Protein AF-A0AB37W1V7-F1 (afdb_monomer_lite)

Radius of gyration: 40.09 Å; chains: 1; bounding box: 106×89×108 Å

Structure (mmCIF, N/CA/C/O backbone):
data_AF-A0AB37W1V7-F1
#
_entry.id   AF-A0AB37W1V7-F1
#
loop_
_atom_site.group_PDB
_atom_site.id
_atom_site.type_symbol
_atom_site.label_atom_id
_atom_site.label_alt_id
_atom_site.label_comp_id
_atom_site.label_asym_id
_atom_site.label_entity_id
_atom_site.label_seq_id
_atom_site.pdbx_PDB_ins_code
_atom_site.Cartn_x
_atom_site.Cartn_y
_atom_site.Cartn_z
_atom_site.occupancy
_atom_site.B_iso_or_equiv
_atom_site.auth_seq_id
_atom_site.auth_comp_id
_atom_site.auth_asym_id
_atom_site.auth_atom_id
_atom_site.pdbx_PDB_model_num
ATOM 1 N N . MET A 1 1 ? -28.542 -15.105 -7.591 1.00 33.25 1 MET A N 1
ATOM 2 C CA . MET A 1 1 ? -28.931 -14.995 -6.167 1.00 33.25 1 MET A CA 1
ATOM 3 C C . MET A 1 1 ? -27.778 -14.352 -5.396 1.00 33.25 1 MET A C 1
ATOM 5 O O . MET A 1 1 ? -26.913 -15.062 -4.904 1.00 33.25 1 MET A O 1
ATOM 9 N N . PHE A 1 2 ? -27.708 -13.018 -5.330 1.00 31.05 2 PHE A N 1
ATOM 10 C CA . PHE A 1 2 ? -26.641 -12.332 -4.585 1.00 31.05 2 PHE A CA 1
ATOM 11 C C . PHE A 1 2 ? -26.999 -12.264 -3.100 1.00 31.05 2 PHE A C 1
ATOM 13 O O . PHE A 1 2 ? -27.550 -11.277 -2.618 1.00 31.05 2 PHE A O 1
ATOM 20 N N . GLY A 1 3 ? -26.734 -13.356 -2.382 1.00 37.09 3 GLY A N 1
ATOM 21 C CA . GLY A 1 3 ? -26.864 -13.377 -0.930 1.00 37.09 3 GLY A CA 1
ATOM 22 C C . GLY A 1 3 ? -25.924 -12.348 -0.304 1.00 37.09 3 GLY A C 1
ATOM 23 O O . GLY A 1 3 ? -24.735 -12.321 -0.624 1.00 37.09 3 GLY A O 1
ATOM 24 N N . ILE A 1 4 ? -26.448 -11.515 0.599 1.00 39.62 4 ILE A N 1
ATOM 25 C CA . ILE A 1 4 ? -25.631 -10.609 1.411 1.00 39.62 4 ILE A CA 1
ATOM 26 C C . ILE A 1 4 ? -24.729 -11.487 2.281 1.00 39.62 4 ILE A C 1
ATOM 28 O O . ILE A 1 4 ? -25.165 -11.988 3.321 1.00 39.62 4 ILE A O 1
ATOM 32 N N . ARG A 1 5 ? -23.478 -11.688 1.848 1.00 47.31 5 ARG A N 1
ATOM 33 C CA . ARG A 1 5 ? -22.440 -12.367 2.628 1.00 47.31 5 ARG A CA 1
ATOM 34 C C . ARG A 1 5 ? -22.146 -11.529 3.871 1.00 47.31 5 ARG A C 1
ATOM 36 O O . ARG A 1 5 ? -21.280 -10.659 3.882 1.00 47.31 5 ARG A O 1
ATOM 43 N N . ARG A 1 6 ? -22.909 -11.786 4.934 1.00 49.94 6 ARG A N 1
ATOM 44 C CA . ARG A 1 6 ? -22.589 -11.338 6.286 1.00 49.94 6 ARG A CA 1
ATOM 45 C C . ARG A 1 6 ? -21.315 -12.068 6.698 1.00 49.94 6 ARG A C 1
ATOM 47 O O . ARG A 1 6 ? -21.390 -13.177 7.213 1.00 49.94 6 ARG A O 1
ATOM 54 N N . CYS A 1 7 ? -20.168 -11.431 6.489 1.00 61.09 7 CYS A N 1
ATOM 55 C CA . CYS A 1 7 ? -18.876 -11.899 6.983 1.00 61.09 7 CYS A CA 1
ATOM 56 C C . CYS A 1 7 ? -18.446 -11.080 8.217 1.00 61.09 7 CYS A C 1
ATOM 58 O O . CYS A 1 7 ? -17.437 -10.378 8.142 1.00 61.09 7 CYS A O 1
ATOM 60 N N . PRO A 1 8 ? -19.160 -11.133 9.369 1.00 62.72 8 PRO A N 1
ATOM 61 C CA . PRO A 1 8 ? -18.698 -10.453 10.584 1.00 62.72 8 PRO A CA 1
ATOM 62 C C . PRO A 1 8 ? -17.315 -10.978 10.998 1.00 62.72 8 PRO A C 1
ATOM 64 O O . PRO A 1 8 ? -16.469 -10.210 11.449 1.00 62.72 8 PRO A O 1
ATOM 67 N N . LYS A 1 9 ? -17.053 -12.263 10.718 1.00 79.06 9 LYS A N 1
ATOM 68 C CA . LYS A 1 9 ? -15.774 -12.942 10.934 1.00 79.06 9 LYS A CA 1
ATOM 69 C C . LYS A 1 9 ? -14.622 -12.467 10.039 1.00 79.06 9 LYS A C 1
ATOM 71 O O . LYS A 1 9 ? -13.480 -12.792 10.334 1.00 79.06 9 LYS A O 1
ATOM 76 N N . PHE A 1 10 ? -14.874 -11.673 8.989 1.00 86.62 10 PHE A N 1
ATOM 77 C CA . PHE A 1 10 ? -13.803 -11.213 8.093 1.00 86.62 10 PHE A CA 1
ATOM 78 C C . PHE A 1 10 ? -12.794 -10.310 8.808 1.00 86.62 10 PHE A C 1
ATOM 80 O O . PHE A 1 10 ? -11.595 -10.516 8.669 1.00 86.62 10 PHE A O 1
ATOM 87 N N . LEU A 1 11 ? -13.251 -9.329 9.596 1.00 86.38 11 LEU A N 1
ATOM 88 C CA . LEU A 1 11 ? -12.343 -8.420 10.310 1.00 86.38 11 LEU A CA 1
ATOM 89 C C . LEU A 1 11 ? -11.757 -9.059 11.574 1.00 86.38 11 LEU A C 1
ATOM 91 O O . LEU A 1 11 ? -10.592 -8.828 11.894 1.00 86.38 11 LEU A O 1
ATOM 95 N N . ALA A 1 12 ? -12.561 -9.842 12.291 1.00 84.25 12 ALA A N 1
ATOM 96 C CA . ALA A 1 12 ? -12.181 -10.566 13.497 1.00 84.25 12 ALA A CA 1
ATOM 97 C C . ALA A 1 12 ? -13.202 -11.660 13.804 1.00 84.25 12 ALA A C 1
ATOM 99 O O . ALA A 1 12 ? -14.385 -11.483 13.515 1.00 84.25 12 ALA A O 1
ATOM 100 N N . ASN A 1 13 ? -12.778 -12.732 14.476 1.00 81.19 13 ASN A N 1
ATOM 101 C CA . ASN A 1 13 ? -13.719 -13.635 15.134 1.00 81.19 13 ASN A CA 1
ATOM 102 C C . ASN A 1 13 ? -14.566 -12.884 16.172 1.00 81.19 13 ASN A C 1
ATOM 104 O O . ASN A 1 13 ? -14.133 -11.886 16.745 1.00 81.19 13 ASN A O 1
ATOM 108 N N . ASP A 1 14 ? -15.774 -13.383 16.408 1.00 74.50 14 ASP A N 1
ATOM 109 C CA . ASP A 1 14 ? -16.855 -12.735 17.156 1.00 74.50 14 ASP A CA 1
ATOM 110 C C . ASP A 1 14 ? -16.498 -12.213 18.560 1.00 74.50 14 ASP A C 1
ATOM 112 O O . ASP A 1 14 ? -17.142 -11.275 19.024 1.00 74.50 14 ASP A O 1
ATOM 116 N N . GLU A 1 15 ? -15.502 -12.800 19.223 1.00 72.81 15 GLU A N 1
ATOM 117 C CA . GLU A 1 15 ? -14.998 -12.415 20.555 1.00 72.81 15 GLU A CA 1
ATOM 118 C C . GLU A 1 15 ? -13.924 -11.313 20.501 1.00 72.81 15 GLU A C 1
ATOM 120 O O . GLU A 1 15 ? -13.640 -10.658 21.497 1.00 72.81 15 GLU A O 1
ATOM 125 N N . ASN A 1 16 ? -13.329 -11.102 19.324 1.00 75.50 16 ASN A N 1
ATOM 126 C CA . ASN A 1 16 ? -12.227 -10.173 19.066 1.00 75.50 16 ASN A CA 1
ATOM 127 C C . ASN A 1 16 ? -12.674 -8.861 18.393 1.00 75.50 16 ASN A C 1
ATOM 129 O O . ASN A 1 16 ? -11.837 -8.002 18.092 1.00 75.50 16 ASN A O 1
ATOM 133 N N . HIS A 1 17 ? -13.978 -8.690 18.151 1.00 74.12 17 HIS A N 1
ATOM 134 C CA . HIS A 1 17 ? -14.551 -7.378 17.839 1.00 74.12 17 HIS A CA 1
ATOM 135 C C . HIS A 1 17 ? -14.551 -6.502 19.099 1.00 74.12 17 HIS A C 1
ATOM 137 O O . HIS A 1 17 ? -14.891 -6.996 20.174 1.00 74.12 17 HIS A O 1
ATOM 143 N N . PRO A 1 18 ? -14.209 -5.205 18.996 1.00 71.12 18 PRO A N 1
ATOM 144 C CA . PRO A 1 18 ? -14.358 -4.281 20.116 1.00 71.12 18 PRO A CA 1
ATOM 145 C C . PRO A 1 18 ? -15.841 -4.106 20.478 1.00 71.12 18 PRO A C 1
ATOM 147 O O . PRO A 1 18 ? -16.727 -4.353 19.652 1.00 71.12 18 PRO A O 1
ATOM 150 N N . LEU A 1 19 ? -16.128 -3.629 21.693 1.00 67.38 19 LEU A N 1
ATOM 151 C CA . LEU A 1 19 ? -17.507 -3.337 22.088 1.00 67.38 19 LEU A CA 1
ATOM 152 C C . LEU A 1 19 ? -18.104 -2.248 21.177 1.00 67.38 19 LEU A C 1
ATOM 154 O O . LEU A 1 19 ? -17.350 -1.443 20.610 1.00 67.38 19 LEU A O 1
ATOM 158 N N . PRO A 1 20 ? -19.446 -2.184 21.030 1.00 64.81 20 PRO A N 1
ATOM 159 C CA . PRO A 1 20 ? -20.106 -1.195 20.185 1.00 64.81 20 PRO A CA 1
ATOM 160 C C . PRO A 1 20 ? -19.541 0.214 20.386 1.00 64.81 20 PRO A C 1
ATOM 162 O O . PRO A 1 20 ? -19.418 0.690 21.512 1.00 64.81 20 PRO A O 1
ATOM 165 N N . LEU A 1 21 ? -19.199 0.871 19.272 1.00 69.19 21 LEU A N 1
ATOM 166 C CA . LEU A 1 21 ? -18.526 2.176 19.239 1.00 69.19 21 LEU A CA 1
ATOM 167 C C . LEU A 1 21 ? -17.093 2.160 19.813 1.00 69.19 21 LEU A C 1
ATOM 169 O O . LEU A 1 21 ? -16.660 3.153 20.384 1.00 69.19 21 LEU A O 1
ATOM 173 N N . PHE A 1 22 ? -16.333 1.078 19.615 1.00 74.94 22 PHE A N 1
ATOM 174 C CA . PHE A 1 22 ? -14.901 0.982 19.953 1.00 74.94 22 PHE A CA 1
ATOM 175 C C . PHE A 1 22 ? -14.607 1.200 21.445 1.00 74.94 22 PHE A C 1
ATOM 177 O O . PHE A 1 22 ? -13.695 1.942 21.812 1.00 74.94 22 PHE A O 1
ATOM 184 N N . ASP A 1 23 ? -15.434 0.614 22.310 1.00 74.12 23 ASP A N 1
ATOM 185 C CA . ASP A 1 23 ? -15.429 0.809 23.769 1.00 74.12 23 ASP A CA 1
ATOM 186 C C . ASP A 1 23 ? -15.650 2.277 24.221 1.00 74.12 23 ASP A C 1
ATOM 188 O O . ASP A 1 23 ? -15.633 2.571 25.416 1.00 74.12 23 ASP A O 1
ATOM 192 N N . LEU A 1 24 ? -15.913 3.224 23.304 1.00 78.62 24 LEU A N 1
ATOM 193 C CA . LEU A 1 24 ? -16.096 4.653 23.611 1.00 78.62 24 LEU A CA 1
ATOM 194 C C . LEU A 1 24 ? -17.394 4.947 24.374 1.00 78.62 24 LEU A C 1
ATOM 196 O O . LEU A 1 24 ? -17.609 6.082 24.791 1.00 78.62 24 LEU A O 1
ATOM 200 N N . THR A 1 25 ? -18.265 3.953 24.556 1.00 82.06 25 THR A N 1
ATOM 201 C CA . THR A 1 25 ? -19.415 4.030 25.461 1.00 82.06 25 THR A CA 1
ATOM 202 C C . THR A 1 25 ? -19.099 3.593 26.889 1.00 82.06 25 THR A C 1
ATOM 204 O O . THR A 1 25 ? -19.893 3.891 27.777 1.00 82.06 25 THR A O 1
ATOM 207 N N . GLU A 1 26 ? -17.982 2.903 27.146 1.00 85.56 26 GLU A N 1
ATOM 208 C CA . GLU A 1 26 ? -17.588 2.472 28.492 1.00 85.56 26 GLU A CA 1
ATOM 209 C C . GLU A 1 26 ? -17.219 3.689 29.354 1.00 85.56 26 GLU A C 1
ATOM 211 O O . GLU A 1 26 ? -16.374 4.512 28.991 1.00 85.56 26 GLU A O 1
ATOM 216 N N . MET A 1 27 ? -17.835 3.806 30.532 1.00 87.38 27 MET A N 1
ATOM 217 C CA . MET A 1 27 ? -17.641 4.961 31.414 1.00 87.38 27 MET A CA 1
ATOM 218 C C . MET A 1 27 ? -16.194 5.127 31.868 1.00 87.38 27 MET A C 1
ATOM 220 O O . MET A 1 27 ? -15.683 6.245 31.900 1.00 87.38 27 MET A O 1
ATOM 224 N N . LYS A 1 28 ? -15.513 4.019 32.166 1.00 85.62 28 LYS A N 1
ATOM 225 C CA . LYS A 1 28 ? -14.105 4.010 32.569 1.00 85.62 28 LYS A CA 1
ATOM 226 C C . LYS A 1 28 ? -13.188 4.534 31.455 1.00 85.62 28 LYS A C 1
ATOM 228 O O . LYS A 1 28 ? -12.373 5.414 31.722 1.00 85.62 28 LYS A O 1
ATOM 233 N N . SER A 1 29 ? -13.375 4.097 30.208 1.00 83.00 29 SER A N 1
ATOM 234 C CA . SER A 1 29 ? -12.698 4.667 29.032 1.00 83.00 29 SER A CA 1
ATOM 235 C C . SER A 1 29 ? -13.029 6.148 28.808 1.00 83.00 29 SER A C 1
ATOM 237 O O . SER A 1 29 ? -12.136 6.940 28.493 1.00 83.00 29 SER A O 1
ATOM 239 N N . LEU A 1 30 ? -14.288 6.554 29.007 1.00 87.31 30 LEU A N 1
ATOM 240 C CA . LEU A 1 30 ? -14.716 7.946 28.838 1.00 87.31 30 LEU A CA 1
ATOM 241 C C . LEU A 1 30 ? -14.094 8.904 29.855 1.00 87.31 30 LEU A C 1
ATOM 243 O O . LEU A 1 30 ? -13.736 10.022 29.487 1.00 87.31 30 LEU A O 1
ATOM 247 N N . MET A 1 31 ? -13.903 8.468 31.100 1.00 88.38 31 MET A N 1
ATOM 248 C CA . MET A 1 31 ? -13.322 9.276 32.180 1.00 88.38 31 MET A CA 1
ATOM 249 C C . MET A 1 31 ? -11.908 9.807 31.888 1.00 88.38 31 MET A C 1
ATOM 251 O O . MET A 1 31 ? -11.532 10.840 32.443 1.00 88.38 31 MET A O 1
ATOM 255 N N . ASP A 1 32 ? -11.139 9.142 31.020 1.00 85.06 32 ASP A N 1
ATOM 256 C CA . ASP A 1 32 ? -9.827 9.618 30.548 1.00 85.06 32 ASP A CA 1
ATOM 257 C C . ASP A 1 32 ? -9.901 10.406 29.225 1.00 85.06 32 ASP A C 1
ATOM 259 O O . ASP A 1 32 ? -8.996 11.187 28.897 1.00 85.06 32 ASP A O 1
ATOM 263 N N . LEU A 1 33 ? -10.984 10.230 28.464 1.00 86.62 33 LEU A N 1
ATOM 264 C CA . LEU A 1 33 ? -11.220 10.925 27.202 1.00 86.62 33 LEU A CA 1
ATOM 265 C C . LEU A 1 33 ? -11.726 12.359 27.423 1.00 86.62 33 LEU A C 1
ATOM 267 O O . LEU A 1 33 ? -11.228 13.279 26.768 1.00 86.62 33 LEU A O 1
ATOM 271 N N . VAL A 1 34 ? -12.677 12.547 28.344 1.00 89.00 34 VAL A N 1
ATOM 272 C CA . VAL A 1 34 ? -13.363 13.830 28.567 1.00 89.00 34 VAL A CA 1
ATOM 273 C C . VAL A 1 34 ? -12.463 14.917 29.172 1.00 89.00 34 VAL A C 1
ATOM 275 O O . VAL A 1 34 ? -11.525 14.665 29.937 1.00 89.00 34 VAL A O 1
ATOM 278 N N . GLU A 1 35 ? -12.759 16.170 28.830 1.00 88.19 35 GLU A N 1
ATOM 279 C CA . GLU A 1 35 ? -12.016 17.349 29.271 1.00 88.19 35 GLU A CA 1
ATOM 280 C C . GLU A 1 35 ? -12.954 18.481 29.722 1.00 88.19 35 GLU A C 1
ATOM 282 O O . GLU A 1 35 ? -13.087 19.519 29.079 1.00 88.19 35 GLU A O 1
ATOM 287 N N . PHE A 1 36 ? -13.593 18.263 30.872 1.00 87.25 36 PHE A N 1
ATOM 288 C CA . PHE A 1 36 ? -14.313 19.297 31.622 1.00 87.25 36 PHE A CA 1
ATOM 289 C C . PHE A 1 36 ? -13.371 20.420 32.108 1.00 87.25 36 PHE A C 1
ATOM 291 O O . PHE A 1 36 ? -12.172 20.166 32.276 1.00 87.25 36 PHE A O 1
ATOM 298 N N . PRO A 1 37 ? -13.881 21.648 32.356 1.00 86.06 37 PRO A N 1
ATOM 299 C CA . PRO A 1 37 ? -13.077 22.849 32.617 1.00 86.06 37 PRO A CA 1
ATOM 300 C C . PRO A 1 37 ? -12.465 22.885 34.032 1.00 86.06 37 PRO A C 1
ATOM 302 O O . PRO A 1 37 ? -12.751 23.757 34.849 1.00 86.06 37 PRO A O 1
ATOM 305 N N . THR A 1 38 ? -11.592 21.925 34.333 1.00 83.88 38 THR A N 1
ATOM 306 C CA . THR A 1 38 ? -10.817 21.855 35.576 1.00 83.88 38 THR A CA 1
ATOM 307 C C . THR A 1 38 ? -9.480 21.148 35.347 1.00 83.88 38 THR A C 1
ATOM 309 O O . THR A 1 38 ? -9.381 20.142 34.641 1.00 83.88 38 THR A O 1
ATOM 312 N N . THR A 1 39 ? -8.405 21.690 35.922 1.00 79.69 39 THR A N 1
ATOM 313 C CA . THR A 1 39 ? -7.044 21.171 35.715 1.00 79.69 39 THR A CA 1
ATOM 314 C C . THR A 1 39 ? -6.786 19.874 36.477 1.00 79.69 39 THR A C 1
ATOM 316 O O . THR A 1 39 ? -5.938 19.087 36.056 1.00 79.69 39 THR A O 1
ATOM 319 N N . ASP A 1 40 ? -7.532 19.591 37.547 1.00 87.31 40 ASP A N 1
ATOM 320 C CA . ASP A 1 40 ? -7.380 18.360 38.321 1.00 87.31 40 ASP A CA 1
ATOM 321 C C . ASP A 1 40 ? -8.079 17.162 37.658 1.00 87.31 40 ASP A C 1
ATOM 323 O O . ASP A 1 40 ? -9.235 17.241 37.245 1.00 87.31 40 ASP A O 1
ATOM 327 N N . THR A 1 41 ? -7.372 16.035 37.553 1.00 87.19 41 THR A N 1
ATOM 328 C CA . THR A 1 41 ? -7.894 14.804 36.939 1.00 87.19 41 THR A CA 1
ATOM 329 C C . THR A 1 41 ? -9.031 14.197 37.749 1.00 87.19 41 THR A C 1
ATOM 331 O O . THR A 1 41 ? -10.034 13.792 37.169 1.00 87.19 41 THR A O 1
ATOM 334 N N . THR A 1 42 ? -8.913 14.186 39.076 1.00 89.31 42 THR A N 1
ATOM 335 C CA . THR A 1 42 ? -9.941 13.643 39.969 1.00 89.31 42 THR A CA 1
ATOM 336 C C . THR A 1 42 ? -11.201 14.504 39.910 1.00 89.31 42 THR A C 1
ATOM 338 O O . THR A 1 42 ? -12.297 13.968 39.757 1.00 89.31 42 THR A O 1
ATOM 341 N N . GLN A 1 43 ? -11.065 15.836 39.894 1.00 90.62 43 GLN A N 1
ATOM 342 C CA . GLN A 1 43 ? -12.223 16.710 39.687 1.00 90.62 43 GLN A CA 1
ATOM 343 C C . GLN A 1 43 ? -12.879 16.523 38.309 1.00 90.62 43 GLN A C 1
ATOM 345 O O . GLN A 1 43 ? -14.103 16.473 38.248 1.00 90.62 43 GLN A O 1
ATOM 350 N N . ARG A 1 44 ? -12.111 16.347 37.219 1.00 90.38 44 ARG A N 1
ATOM 351 C CA . ARG A 1 44 ? -12.683 16.039 35.888 1.00 90.38 44 ARG A CA 1
ATOM 352 C C . ARG A 1 44 ? -13.533 14.765 35.902 1.00 90.38 44 ARG A C 1
ATOM 354 O O . ARG A 1 44 ? -14.586 14.738 35.273 1.00 90.38 44 ARG A O 1
ATOM 361 N N . GLN A 1 45 ? -13.106 13.738 36.640 1.00 91.62 45 GLN A N 1
ATOM 362 C CA . GLN A 1 45 ? -13.862 12.492 36.804 1.00 91.62 45 GLN A CA 1
ATOM 363 C C . GLN A 1 45 ? -15.152 12.689 37.622 1.00 91.62 45 GLN A C 1
ATOM 365 O O . GLN A 1 45 ? -16.199 12.165 37.246 1.00 91.62 45 GLN A O 1
ATOM 370 N N . ILE A 1 46 ? -15.105 13.475 38.702 1.00 92.75 46 ILE A N 1
ATOM 371 C CA . ILE A 1 46 ? -16.287 13.810 39.516 1.00 92.75 46 ILE A CA 1
ATOM 372 C C . ILE A 1 46 ? -17.294 14.642 38.704 1.00 92.75 46 ILE A C 1
ATOM 374 O O . ILE A 1 46 ? -18.487 14.336 38.701 1.00 92.75 46 ILE A O 1
ATOM 378 N N . ASP A 1 47 ? -16.824 15.670 37.994 1.00 92.88 47 ASP A N 1
ATOM 379 C CA . ASP A 1 47 ? -17.673 16.564 37.202 1.00 92.88 47 ASP A CA 1
ATOM 380 C C . ASP A 1 47 ? -18.318 15.824 36.017 1.00 92.88 47 ASP A C 1
ATOM 382 O O . ASP A 1 47 ? -19.487 16.066 35.724 1.00 92.88 47 ASP A O 1
ATOM 386 N N . PHE A 1 48 ? -17.629 14.845 35.416 1.00 93.06 48 PHE A N 1
ATOM 387 C CA . PHE A 1 48 ? -18.213 13.933 34.424 1.00 93.06 48 PHE A CA 1
ATOM 388 C C . PHE A 1 48 ? -19.345 13.067 34.995 1.00 93.06 48 PHE A C 1
ATOM 390 O O . PHE A 1 48 ? -20.430 13.007 34.415 1.00 93.06 48 PHE A O 1
ATOM 397 N N . LEU A 1 49 ? -19.129 12.420 36.148 1.00 93.38 49 LEU A N 1
ATOM 398 C CA . LEU A 1 49 ? -20.158 11.590 36.789 1.00 93.38 49 LEU A CA 1
ATOM 399 C C . LEU A 1 49 ? -21.382 12.425 37.209 1.00 93.38 49 LEU A C 1
ATOM 401 O O . LEU A 1 49 ? -22.516 11.954 37.105 1.00 93.38 49 LEU A O 1
ATOM 405 N N . ARG A 1 50 ? -21.177 13.684 37.625 1.00 92.62 50 ARG A N 1
ATOM 406 C CA . ARG A 1 50 ? -22.261 14.650 37.876 1.00 92.62 50 ARG A CA 1
ATOM 407 C C . ARG A 1 50 ? -22.978 15.061 36.588 1.00 92.62 50 ARG A C 1
ATOM 409 O O . ARG A 1 50 ? -24.206 15.019 36.566 1.00 92.62 50 ARG A O 1
ATOM 416 N N . TRP A 1 51 ? -22.249 15.401 35.522 1.00 92.50 51 TRP A N 1
ATOM 417 C CA . TRP A 1 51 ? -22.822 15.717 34.206 1.00 92.50 51 TRP A CA 1
ATOM 418 C C . TRP A 1 51 ? -23.712 14.571 33.707 1.00 92.50 51 TRP A C 1
ATOM 420 O O . TRP A 1 51 ? -24.855 14.803 33.311 1.00 92.50 51 TRP A O 1
ATOM 430 N N . TRP A 1 52 ? -23.243 13.323 33.812 1.00 91.56 52 TRP A N 1
ATOM 431 C CA . TRP A 1 52 ? -24.029 12.157 33.409 1.00 91.56 52 TRP A CA 1
ATOM 432 C C . TRP A 1 52 ? -25.264 11.973 34.292 1.00 91.56 52 TRP A C 1
ATOM 434 O O . TRP A 1 52 ? -26.365 11.813 33.776 1.00 91.56 52 TRP A O 1
ATOM 444 N N . ALA A 1 53 ? -25.123 12.074 35.617 1.00 90.62 53 ALA A N 1
ATOM 445 C CA . ALA A 1 53 ? -26.252 11.945 36.538 1.00 90.62 53 ALA A CA 1
ATOM 446 C C . ALA A 1 53 ? -27.299 13.071 36.395 1.00 90.62 53 ALA A C 1
ATOM 448 O O . ALA A 1 53 ? -28.460 12.874 36.757 1.00 90.62 53 ALA A O 1
ATOM 449 N N . HIS A 1 54 ? -26.923 14.242 35.866 1.00 88.88 54 HIS A N 1
ATOM 450 C CA . HIS A 1 54 ? -27.861 15.299 35.475 1.00 88.88 54 HIS A CA 1
ATOM 451 C C . HIS A 1 54 ? -28.567 15.004 34.142 1.00 88.88 54 HIS A C 1
ATOM 453 O O . HIS A 1 54 ? -29.760 15.275 34.036 1.00 88.88 54 HIS A O 1
ATOM 459 N N . ASN A 1 55 ? -27.867 14.419 33.166 1.00 85.69 55 ASN A N 1
ATOM 460 C CA . ASN A 1 55 ? -28.412 14.065 31.848 1.00 85.69 55 ASN A CA 1
A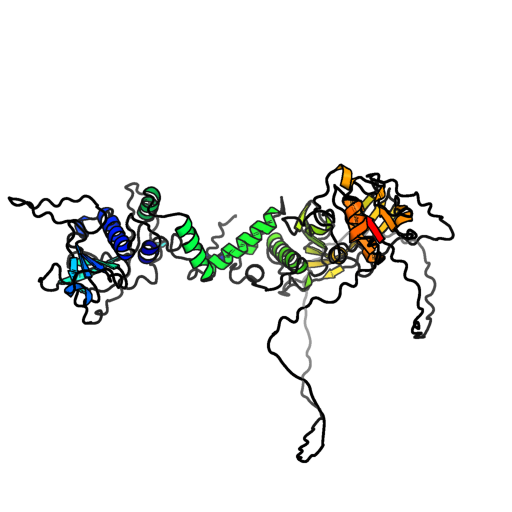TOM 461 C C . ASN A 1 55 ? -29.066 12.666 31.788 1.00 85.69 55 ASN A C 1
ATOM 463 O O . ASN A 1 55 ? -29.566 12.256 30.741 1.00 85.69 55 ASN A O 1
ATOM 467 N N . TYR A 1 56 ? -29.072 11.912 32.890 1.00 85.88 56 TYR A N 1
ATOM 468 C CA . TYR A 1 56 ? -29.637 10.565 32.930 1.00 85.88 56 TYR A CA 1
ATOM 469 C C . TYR A 1 56 ? -31.179 10.593 32.816 1.00 85.88 56 TYR A C 1
ATOM 471 O O . TYR A 1 56 ? -31.819 11.245 33.648 1.00 85.88 56 TYR A O 1
ATOM 479 N N . PRO A 1 57 ? -31.810 9.856 31.872 1.00 81.75 57 PRO A N 1
ATOM 480 C CA . PRO A 1 57 ? -33.248 9.972 31.590 1.00 81.75 57 PRO A CA 1
ATOM 481 C C . PRO A 1 57 ? -34.165 9.788 32.805 1.00 81.75 57 PRO A C 1
ATOM 483 O O . PRO A 1 57 ? -35.132 10.525 32.969 1.00 81.75 57 PRO A O 1
ATOM 486 N N . ASN A 1 58 ? -33.837 8.859 33.712 1.00 84.12 58 ASN A N 1
ATOM 487 C CA . ASN A 1 58 ? -34.550 8.697 34.981 1.00 84.12 58 ASN A CA 1
ATOM 488 C C . ASN A 1 58 ? -33.749 9.282 36.152 1.00 84.12 58 ASN A C 1
ATOM 490 O O . ASN A 1 58 ? -33.440 8.607 37.132 1.00 84.12 58 ASN A O 1
ATOM 494 N N . ARG A 1 59 ? -33.407 10.571 36.075 1.00 83.38 59 ARG A N 1
ATOM 495 C CA . ARG A 1 59 ? -32.699 11.308 37.140 1.00 83.38 59 ARG A CA 1
ATOM 496 C C . ARG A 1 59 ? -33.324 11.125 38.534 1.00 83.38 59 ARG A C 1
ATOM 498 O O . ARG A 1 59 ? -32.615 11.131 39.540 1.00 83.38 59 ARG A O 1
ATOM 505 N N . SER A 1 60 ? -34.637 10.878 38.605 1.00 83.81 60 SER A N 1
ATOM 506 C CA . SER A 1 60 ? -35.356 10.579 39.852 1.00 83.81 60 SER A CA 1
ATOM 507 C C . SER A 1 60 ? -34.838 9.321 40.575 1.00 83.81 60 SER A C 1
ATOM 509 O O . SER A 1 60 ? -34.784 9.310 41.809 1.00 83.81 60 SER A O 1
ATOM 511 N N . SER A 1 61 ? -34.385 8.283 39.851 1.00 85.38 61 SER A N 1
ATOM 512 C CA . SER A 1 61 ? -33.848 7.061 40.469 1.00 85.38 61 SER A CA 1
ATOM 513 C C . SER A 1 61 ? -32.492 7.284 41.139 1.00 85.38 61 SER A C 1
ATOM 515 O O . SER A 1 61 ? -32.183 6.598 42.113 1.00 85.38 61 SER A O 1
ATOM 517 N N . LEU A 1 62 ? -31.725 8.283 40.687 1.00 87.81 62 LEU A N 1
ATOM 518 C CA . LEU A 1 62 ? -30.438 8.695 41.267 1.00 87.81 62 LEU A CA 1
ATOM 519 C C . LEU A 1 62 ? -30.600 9.605 42.507 1.00 87.81 62 LEU A C 1
ATOM 521 O O . LEU A 1 62 ? -29.628 10.101 43.080 1.00 87.81 62 LEU A O 1
ATOM 525 N N . LYS A 1 63 ? -31.833 9.847 42.978 1.00 86.38 63 LYS A N 1
ATOM 526 C CA . LYS A 1 63 ? -32.086 10.638 44.189 1.00 86.38 63 LYS A CA 1
ATOM 527 C C . LYS A 1 63 ? -31.510 9.941 45.430 1.00 86.38 63 LYS A C 1
ATOM 529 O O . LYS A 1 63 ? -32.082 8.970 45.936 1.00 86.38 63 LYS A O 1
ATOM 534 N N . GLY A 1 64 ? -30.412 10.511 45.929 1.00 87.31 64 GLY A N 1
ATOM 535 C CA . GLY A 1 64 ? -29.631 10.013 47.067 1.00 87.31 64 GLY A CA 1
ATOM 536 C C . GLY A 1 64 ? -28.219 9.554 46.692 1.00 87.31 64 GLY A C 1
ATOM 537 O O . GLY A 1 64 ? -27.462 9.202 47.583 1.00 87.31 64 GLY A O 1
ATOM 538 N N . SER A 1 65 ? -27.860 9.561 45.405 1.00 91.50 65 SER A N 1
ATOM 539 C CA . SER A 1 65 ? -26.556 9.090 44.940 1.00 91.50 65 SER A CA 1
ATOM 540 C C . SER A 1 65 ? -25.371 9.935 45.412 1.00 91.50 65 SER A C 1
ATOM 542 O O . SER A 1 65 ? -25.458 11.162 45.556 1.00 91.50 65 SER A O 1
ATOM 544 N N . ILE A 1 66 ? -24.245 9.246 45.580 1.00 93.75 66 ILE A N 1
ATOM 545 C CA . ILE A 1 66 ? -22.946 9.773 46.002 1.00 93.75 66 ILE A CA 1
ATOM 546 C C . ILE A 1 66 ? -21.863 9.294 45.030 1.00 93.75 66 ILE A C 1
ATOM 548 O O . ILE A 1 66 ? -22.001 8.244 44.405 1.00 93.75 66 ILE A O 1
ATOM 552 N N . ILE A 1 67 ? -20.792 10.071 44.888 1.00 94.19 67 ILE A N 1
ATOM 553 C CA . ILE A 1 67 ? -19.588 9.669 44.155 1.00 94.19 67 ILE A CA 1
ATOM 554 C C . ILE A 1 67 ? -18.510 9.362 45.188 1.00 94.19 67 ILE A C 1
ATOM 556 O O . ILE A 1 67 ? -18.094 10.266 45.913 1.00 94.19 67 ILE A O 1
ATOM 560 N N . GLN A 1 68 ? -18.060 8.111 45.247 1.00 93.25 68 GLN A N 1
ATOM 561 C CA . GLN A 1 68 ? -16.855 7.727 45.981 1.00 93.25 68 GLN A CA 1
ATOM 562 C C . GLN A 1 68 ? -15.661 7.889 45.036 1.00 93.25 68 GLN A C 1
ATOM 564 O O . GLN A 1 68 ? -15.735 7.481 43.878 1.00 93.25 68 GLN A O 1
ATOM 569 N N . TYR A 1 69 ? -14.568 8.491 45.495 1.00 92.50 69 TYR A N 1
ATOM 570 C CA . TYR A 1 69 ? -13.385 8.755 44.680 1.00 92.50 69 TYR A CA 1
ATOM 571 C C . TYR A 1 69 ? -12.094 8.723 45.496 1.00 92.50 69 TYR A C 1
ATOM 573 O O . TYR A 1 69 ? -12.085 8.952 46.705 1.00 92.50 69 TYR A O 1
ATOM 581 N N . ARG A 1 70 ? -10.976 8.451 44.828 1.00 89.25 70 ARG A N 1
ATOM 582 C CA . ARG A 1 70 ? -9.640 8.441 45.423 1.00 89.25 70 ARG A CA 1
ATOM 583 C C . ARG A 1 70 ? -8.953 9.789 45.162 1.00 89.25 70 ARG A C 1
ATOM 585 O O . ARG A 1 70 ? -8.753 10.133 43.999 1.00 89.25 70 ARG A O 1
ATOM 592 N N . PRO A 1 71 ? -8.594 10.576 46.193 1.00 84.12 71 PRO A N 1
ATOM 593 C CA . PRO A 1 71 ? -7.998 11.896 45.994 1.00 84.12 71 PRO A CA 1
ATOM 594 C C . PRO A 1 71 ? -6.583 11.817 45.399 1.00 84.12 71 PRO A C 1
ATOM 596 O O . PRO A 1 71 ? -5.775 10.964 45.772 1.00 84.12 71 PRO A O 1
ATOM 599 N N . THR A 1 72 ? -6.252 12.758 44.510 1.00 79.69 72 THR A N 1
ATOM 600 C CA . THR A 1 72 ? -4.905 12.903 43.938 1.00 79.69 72 THR A CA 1
ATOM 601 C C . THR A 1 72 ? -3.896 13.220 45.053 1.00 79.69 72 THR A C 1
ATOM 603 O O . THR A 1 72 ? -4.046 14.229 45.750 1.00 79.69 72 THR A O 1
ATOM 606 N N . ARG A 1 73 ? -2.859 12.382 45.233 1.00 65.25 73 ARG A N 1
ATOM 607 C CA . ARG A 1 73 ? -1.827 12.585 46.273 1.00 65.25 73 ARG A CA 1
ATOM 608 C C . ARG A 1 73 ? -1.244 14.006 46.186 1.00 65.25 73 ARG A C 1
ATOM 610 O O . ARG A 1 73 ? -0.757 14.411 45.137 1.00 65.25 73 ARG A O 1
ATOM 617 N N . GLY A 1 74 ? -1.285 14.736 47.304 1.00 59.16 74 GLY A N 1
ATOM 618 C CA . GLY A 1 74 ? -0.635 16.043 47.473 1.00 59.16 74 GLY A CA 1
ATOM 619 C C . GLY A 1 74 ? -1.543 17.282 47.489 1.00 59.16 74 GLY A C 1
ATOM 620 O O . GLY A 1 74 ? -1.064 18.334 47.898 1.00 59.16 74 GLY A O 1
ATOM 621 N N . LYS A 1 75 ? -2.829 17.201 47.104 1.00 54.59 75 LYS A N 1
ATOM 622 C CA . LYS A 1 75 ? -3.703 18.399 47.002 1.00 54.59 75 LYS A CA 1
ATOM 623 C C . LYS A 1 75 ? -4.709 18.622 48.138 1.00 54.59 75 LYS A C 1
ATOM 625 O O . LYS A 1 75 ? -5.203 19.738 48.282 1.00 54.59 75 LYS A O 1
ATOM 630 N N . THR A 1 76 ? -5.032 17.615 48.947 1.00 55.22 76 THR A N 1
ATOM 631 C CA . THR A 1 76 ? -5.964 17.781 50.075 1.00 55.22 76 THR A CA 1
ATOM 632 C C . THR A 1 76 ? -5.325 18.670 51.143 1.00 55.22 76 THR A C 1
ATOM 634 O O . THR A 1 76 ? -4.302 18.292 51.708 1.00 55.22 76 THR A O 1
ATOM 637 N N . GLN A 1 77 ? -5.888 19.847 51.430 1.00 50.88 77 GLN A N 1
ATOM 638 C CA . GLN A 1 77 ? -5.331 20.745 52.456 1.00 50.88 77 GLN A CA 1
ATOM 639 C C . GLN A 1 77 ? -5.628 20.249 53.883 1.00 50.88 77 GLN A C 1
ATOM 641 O O . GLN A 1 77 ? -4.775 20.360 54.762 1.00 50.88 77 GLN A O 1
ATOM 646 N N . GLU A 1 78 ? -6.790 19.628 54.096 1.00 61.38 78 GLU A N 1
ATOM 647 C CA . GLU A 1 78 ? -7.270 19.216 55.418 1.00 61.38 78 GLU A CA 1
ATOM 648 C C . GLU A 1 78 ? -6.557 17.944 55.948 1.00 61.38 78 GLU A C 1
ATOM 650 O O . GLU A 1 78 ? -6.546 16.922 55.252 1.00 61.38 78 GLU A O 1
ATOM 655 N N . PRO A 1 79 ? -5.957 17.951 57.160 1.00 56.34 79 PRO A N 1
ATOM 656 C CA . PRO A 1 79 ? -5.186 16.810 57.677 1.00 56.34 79 PRO A CA 1
ATOM 657 C C . PRO A 1 79 ? -5.996 15.529 57.921 1.00 56.34 79 PRO A C 1
ATOM 659 O O . PRO A 1 79 ? -5.460 14.433 57.767 1.00 56.34 79 PRO A O 1
ATOM 662 N N . SER A 1 80 ? -7.276 15.658 58.275 1.00 57.78 80 SER A N 1
ATOM 663 C CA . SER A 1 80 ? -8.217 14.548 58.482 1.00 57.78 80 SER A CA 1
ATOM 664 C C . SER A 1 80 ? -8.418 13.735 57.198 1.00 57.78 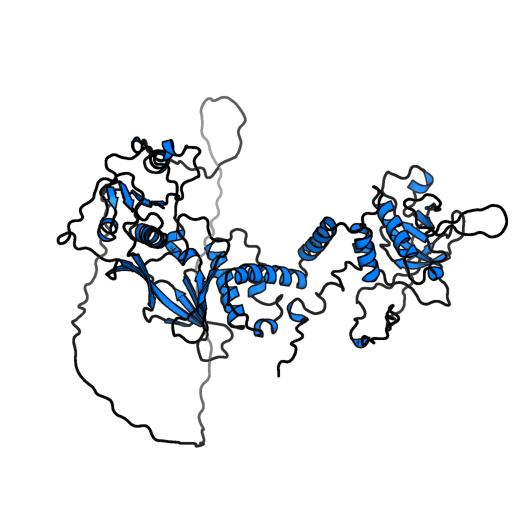80 SER A C 1
ATOM 666 O O . SER A 1 80 ? -8.216 12.521 57.179 1.00 57.78 80 SER A O 1
ATOM 668 N N . LEU A 1 81 ? -8.727 14.421 56.095 1.00 59.22 81 LEU A N 1
ATOM 669 C CA . LEU A 1 81 ? -8.989 13.814 54.789 1.00 59.22 81 LEU A CA 1
ATOM 670 C C . LEU A 1 81 ? -7.736 13.197 54.139 1.00 59.22 81 LEU A C 1
ATOM 672 O O . LEU A 1 81 ? -7.870 12.354 53.255 1.00 59.22 81 LEU A O 1
ATOM 676 N N . LYS A 1 82 ? -6.517 13.563 54.572 1.00 56.38 82 LYS A N 1
ATOM 677 C CA . LYS A 1 82 ? -5.260 12.969 54.067 1.00 56.38 82 LYS A CA 1
ATOM 678 C C . LYS A 1 82 ? -5.063 11.497 54.452 1.00 56.38 82 LYS A C 1
ATOM 680 O O . LYS A 1 82 ? -4.285 10.822 53.785 1.00 56.38 82 LYS A O 1
ATOM 685 N N . LYS A 1 83 ? -5.721 11.005 55.512 1.00 56.22 83 LYS A N 1
ATOM 686 C CA . LYS A 1 83 ? -5.616 9.599 55.952 1.00 56.22 83 LYS A CA 1
ATOM 687 C C . LYS A 1 83 ? -6.608 8.655 55.259 1.00 56.22 83 LYS A C 1
ATOM 689 O O . LYS A 1 83 ? -6.404 7.447 55.301 1.00 56.22 83 LYS A O 1
ATOM 694 N N . ALA A 1 84 ? -7.663 9.176 54.635 1.00 59.78 84 ALA A N 1
ATOM 695 C CA . ALA A 1 84 ? -8.706 8.354 54.029 1.00 59.78 84 ALA A CA 1
ATOM 696 C C . ALA A 1 84 ? -8.271 7.800 52.659 1.00 59.78 84 ALA A C 1
ATOM 698 O O . ALA A 1 84 ? -7.836 8.548 51.783 1.00 59.78 84 ALA A O 1
ATOM 699 N N . GLY A 1 85 ? -8.430 6.488 52.447 1.00 77.25 85 GLY A N 1
ATOM 700 C CA . GLY A 1 85 ? -8.133 5.845 51.157 1.00 77.25 85 GLY A CA 1
ATOM 701 C C . GLY A 1 85 ? -9.103 6.232 50.030 1.00 77.25 85 GLY A C 1
ATOM 702 O O . GLY A 1 85 ? -8.745 6.137 48.851 1.00 77.25 85 GLY A O 1
ATOM 703 N N . PHE A 1 86 ? -10.303 6.688 50.406 1.00 85.38 86 PHE A N 1
ATOM 704 C CA . PHE A 1 86 ? -11.361 7.203 49.540 1.00 85.38 86 PHE A CA 1
ATOM 705 C C . PHE A 1 86 ? -12.131 8.338 50.236 1.00 85.38 86 PHE A C 1
ATOM 707 O O . PHE A 1 86 ? -12.267 8.371 51.459 1.00 85.38 86 PHE A O 1
ATOM 714 N N . LEU A 1 87 ? -12.674 9.249 49.434 1.00 90.31 87 LEU A N 1
ATOM 715 C CA . LEU A 1 87 ? -13.593 10.313 49.832 1.00 90.31 87 LEU A CA 1
ATOM 716 C C . LEU A 1 87 ? -14.943 10.105 49.140 1.00 90.31 87 LEU A C 1
ATOM 718 O O . LEU A 1 87 ? -15.002 9.531 48.056 1.00 90.31 87 LEU A O 1
ATOM 722 N N . CYS A 1 88 ? -16.022 10.593 49.741 1.00 90.88 88 CYS A N 1
ATOM 723 C CA . CYS A 1 88 ? -17.354 10.637 49.146 1.00 90.88 88 CYS A CA 1
ATOM 724 C C . CYS A 1 88 ? -17.789 12.084 48.901 1.00 90.88 88 CYS A C 1
ATOM 726 O O . CYS A 1 88 ? -17.449 12.981 49.672 1.00 90.88 88 CYS A O 1
ATOM 728 N N . THR A 1 89 ? -18.563 12.319 47.839 1.00 92.62 89 THR A N 1
ATOM 729 C CA . THR A 1 89 ? -19.221 13.605 47.577 1.00 92.62 89 THR A CA 1
ATOM 730 C C . THR A 1 89 ? -20.655 13.440 47.077 1.00 92.62 89 THR A C 1
ATOM 732 O O . THR A 1 89 ? -20.986 12.499 46.356 1.00 92.62 89 THR A O 1
ATOM 735 N N . SER A 1 90 ? -21.529 14.378 47.443 1.00 91.06 90 SER A N 1
ATOM 736 C CA . SER A 1 90 ? -22.923 14.415 46.991 1.00 91.06 90 SER A CA 1
ATOM 737 C C . SER A 1 90 ? -23.023 14.701 45.488 1.00 91.06 90 SER A C 1
ATOM 739 O O . SER A 1 90 ? -22.462 15.694 45.021 1.00 91.06 90 SER A O 1
ATOM 741 N N . VAL A 1 91 ? -23.803 13.912 44.741 1.00 89.50 91 VAL A N 1
ATOM 742 C CA . VAL A 1 91 ? -24.005 14.111 43.288 1.00 89.50 91 VAL A CA 1
ATOM 743 C C . VAL A 1 91 ? -24.774 15.394 42.980 1.00 89.50 91 VAL A C 1
ATOM 745 O O . VAL A 1 91 ? -24.380 16.148 42.099 1.00 89.50 91 VAL A O 1
ATOM 748 N N . PHE A 1 92 ? -25.844 15.660 43.732 1.00 88.25 92 PHE A N 1
ATOM 749 C CA . PHE A 1 92 ? -26.724 16.815 43.540 1.00 88.25 92 PHE A CA 1
ATOM 750 C C . PHE A 1 92 ? -26.588 17.805 44.702 1.00 88.25 92 PHE A C 1
ATOM 752 O O . PHE A 1 92 ? -26.567 17.392 45.866 1.00 88.25 92 PHE A O 1
ATOM 759 N N . ILE A 1 93 ? -26.555 19.104 44.395 1.00 81.75 93 ILE A N 1
ATOM 760 C CA . ILE A 1 93 ? -26.454 20.180 45.389 1.00 81.75 93 ILE A CA 1
ATOM 761 C C . ILE A 1 93 ? -27.658 20.159 46.349 1.00 81.75 93 ILE A C 1
ATOM 763 O O . ILE A 1 93 ? -28.805 19.908 45.967 1.00 81.75 93 ILE A O 1
ATOM 767 N N . THR A 1 94 ? -27.397 20.436 47.632 1.00 66.88 94 THR A N 1
ATOM 768 C CA . THR A 1 94 ? -28.441 20.576 48.662 1.00 66.88 94 THR A CA 1
ATOM 769 C C . THR A 1 94 ? -28.359 21.934 49.354 1.00 66.88 94 THR A C 1
ATOM 771 O O . THR A 1 94 ? -27.811 22.071 50.446 1.00 66.88 94 THR A O 1
ATOM 774 N N . SER A 1 95 ? -28.958 22.948 48.732 1.00 55.66 95 SER A N 1
ATOM 775 C CA . SER A 1 95 ? -29.184 24.256 49.349 1.00 55.66 95 SER A CA 1
ATOM 776 C C . SER A 1 95 ? -29.983 24.123 50.655 1.00 55.66 95 SER A C 1
ATOM 778 O O . SER A 1 95 ? -31.121 23.646 50.666 1.00 55.66 95 SER A O 1
ATOM 780 N N . LYS A 1 96 ? -29.407 24.585 51.772 1.00 49.53 96 LYS A N 1
ATOM 781 C CA . LYS A 1 96 ? -30.155 24.886 53.002 1.00 49.53 96 LYS A CA 1
ATOM 782 C C . LYS A 1 96 ? -30.760 26.291 52.877 1.00 49.53 96 LYS A C 1
ATOM 784 O O . LYS A 1 96 ? -30.221 27.235 53.440 1.00 49.53 96 LYS A O 1
ATOM 789 N N . GLN A 1 97 ? -31.874 26.441 52.157 1.00 44.66 97 GLN A N 1
ATOM 790 C CA . GLN A 1 97 ? -32.720 27.617 52.383 1.00 44.66 97 GLN A CA 1
ATOM 791 C C . GLN A 1 97 ? -33.406 27.468 53.748 1.00 44.66 97 GLN A C 1
ATOM 793 O O . GLN A 1 97 ? -34.032 26.445 54.040 1.00 44.66 97 GLN A O 1
ATOM 798 N N . THR A 1 98 ? -33.203 28.460 54.610 1.00 43.72 98 THR A N 1
ATOM 799 C CA . THR A 1 98 ? -33.793 28.564 55.947 1.00 43.72 98 THR A CA 1
ATOM 800 C C . THR A 1 98 ? -35.216 29.104 55.834 1.00 43.72 98 THR A C 1
ATOM 802 O O . THR A 1 98 ? -35.407 30.215 55.352 1.00 43.72 98 THR A O 1
ATOM 805 N N . GLY A 1 99 ? -36.200 28.324 56.289 1.00 45.41 99 GLY A N 1
ATOM 806 C CA . GLY A 1 99 ? -37.629 28.619 56.126 1.00 45.41 99 GLY A CA 1
ATOM 807 C C . GLY A 1 99 ? -38.283 27.759 55.037 1.00 45.41 99 GLY A C 1
ATOM 808 O O . GLY A 1 99 ? -37.930 27.852 53.873 1.00 45.41 99 GLY A O 1
ATOM 809 N N . HIS A 1 100 ? -39.210 26.894 55.464 1.00 48.97 100 HIS A N 1
ATOM 810 C CA . HIS A 1 100 ? -40.169 26.065 54.707 1.00 48.97 100 HIS A CA 1
ATOM 811 C C . HIS A 1 100 ? -39.846 25.598 53.264 1.00 48.97 100 HIS A C 1
ATOM 813 O O . HIS A 1 100 ? -39.819 26.363 52.310 1.00 48.97 100 HIS A O 1
ATOM 819 N N . LYS A 1 101 ? -39.828 24.260 53.100 1.00 47.22 101 LYS A N 1
ATOM 820 C CA . LYS A 1 101 ? -39.626 23.481 51.855 1.00 47.22 101 LYS A CA 1
ATOM 821 C C . LYS A 1 101 ? -38.228 23.635 51.229 1.00 47.22 101 LYS A C 1
ATOM 823 O O . LYS A 1 101 ? -37.948 24.560 50.479 1.00 47.22 101 LYS A O 1
ATOM 828 N N . ARG A 1 102 ? -37.377 22.615 51.434 1.00 43.78 102 ARG A N 1
ATOM 829 C CA . ARG A 1 102 ? -36.087 22.441 50.734 1.00 43.78 102 ARG A CA 1
ATOM 830 C C . ARG A 1 102 ? -36.289 22.299 49.211 1.00 43.78 102 ARG A C 1
ATOM 832 O O . ARG A 1 102 ? -36.341 21.176 48.707 1.00 43.78 102 ARG A O 1
ATOM 839 N N . ARG A 1 103 ? -36.347 23.404 48.463 1.00 44.69 103 ARG A N 1
ATOM 840 C CA . ARG A 1 103 ? -36.079 23.383 47.016 1.00 44.69 103 ARG A CA 1
ATOM 841 C C . ARG A 1 103 ? -34.586 23.118 46.811 1.00 44.69 103 ARG A C 1
ATOM 843 O O . ARG A 1 103 ? -33.748 23.911 47.239 1.00 44.69 103 ARG A O 1
ATOM 850 N N . ARG A 1 104 ? -34.254 21.990 46.175 1.00 51.84 104 ARG A N 1
ATOM 851 C CA . ARG A 1 104 ? -32.917 21.789 45.607 1.00 51.84 104 ARG A CA 1
ATOM 852 C C . ARG A 1 104 ? -32.786 22.708 44.397 1.00 51.84 104 ARG A C 1
ATOM 854 O O . ARG A 1 104 ? -33.696 22.762 43.574 1.00 51.84 104 ARG A O 1
ATOM 861 N N . ILE A 1 105 ? -31.668 23.416 44.303 1.00 50.78 105 ILE A N 1
ATOM 862 C CA . ILE A 1 105 ? -31.247 24.040 43.050 1.00 50.78 105 ILE A CA 1
ATOM 863 C C . ILE A 1 105 ? -30.594 22.923 42.236 1.00 50.78 105 ILE A C 1
ATOM 865 O O . ILE A 1 105 ? -29.666 22.274 42.711 1.00 50.78 105 ILE A O 1
ATOM 869 N N . GLU A 1 106 ? -31.147 22.643 41.059 1.00 58.88 106 GLU A N 1
ATOM 870 C CA . GLU A 1 106 ? -30.857 21.416 40.307 1.00 58.88 106 GLU A CA 1
ATOM 871 C C . GLU A 1 106 ? -30.016 21.629 39.040 1.00 58.88 106 GLU A C 1
ATOM 873 O O . GLU A 1 106 ? -29.811 20.683 38.276 1.00 58.88 106 GLU A O 1
ATOM 878 N N . ASN A 1 107 ? -29.489 22.836 38.843 1.00 63.00 107 ASN A N 1
ATOM 879 C CA . ASN A 1 107 ? -28.577 23.156 37.749 1.00 63.00 107 ASN A CA 1
ATOM 880 C C . ASN A 1 107 ? -27.225 22.449 37.950 1.00 63.00 107 ASN A C 1
ATOM 882 O O . ASN A 1 107 ? -26.783 22.245 39.080 1.00 63.00 107 ASN A O 1
ATOM 886 N N . PHE A 1 108 ? -26.577 22.067 36.851 1.00 71.25 108 PHE A N 1
ATOM 887 C CA . PHE A 1 108 ? -25.228 21.499 36.866 1.00 71.25 108 PHE A CA 1
ATOM 888 C C . PHE A 1 108 ? -24.176 22.614 36.990 1.00 71.25 108 PHE A C 1
ATOM 890 O O . PHE A 1 108 ? -24.310 23.663 36.360 1.00 71.25 108 PHE A O 1
ATOM 897 N N . THR A 1 109 ? -23.137 22.387 37.795 1.00 73.81 109 THR A N 1
ATOM 898 C CA . THR A 1 109 ? -22.028 23.326 38.035 1.00 73.81 109 THR A CA 1
ATOM 899 C C . THR A 1 109 ? -20.710 22.569 38.179 1.00 73.81 109 THR A C 1
ATOM 901 O O . THR A 1 109 ? -20.686 21.486 38.763 1.00 73.81 109 THR A O 1
ATOM 904 N N . PHE A 1 110 ? -19.613 23.149 37.688 1.00 77.94 110 PHE A N 1
ATOM 905 C CA . PHE A 1 110 ? -18.271 22.560 37.773 1.00 77.94 110 PHE A CA 1
ATOM 906 C C . PHE A 1 110 ? -17.620 22.749 39.148 1.00 77.94 110 PHE A C 1
ATOM 908 O O . PHE A 1 110 ? -17.881 23.728 39.852 1.00 77.94 110 PHE A O 1
ATOM 915 N N . GLY A 1 111 ? -16.716 21.838 39.514 1.00 78.12 111 GLY A N 1
ATOM 916 C CA . GLY A 1 111 ? -16.053 21.852 40.815 1.00 78.12 111 GLY A CA 1
ATOM 917 C C . GLY A 1 111 ? -16.979 21.468 41.977 1.00 78.12 111 GLY A C 1
ATOM 918 O O . GLY A 1 111 ? -18.099 21.005 41.797 1.00 78.12 111 GLY A O 1
ATOM 919 N N . ASN A 1 112 ? -16.506 21.627 43.216 1.00 76.75 112 ASN A N 1
ATOM 920 C CA . ASN A 1 112 ? -17.226 21.157 44.414 1.00 76.75 112 ASN A CA 1
ATOM 921 C C . ASN A 1 112 ? -18.052 22.235 45.136 1.00 76.75 112 ASN A C 1
ATOM 923 O O . ASN A 1 112 ? -18.492 22.010 46.262 1.00 76.75 112 ASN A O 1
ATOM 927 N N . GLN A 1 113 ? -18.279 23.401 44.526 1.00 74.38 113 GLN A N 1
ATOM 928 C CA . GLN A 1 113 ? -19.051 24.471 45.165 1.00 74.38 113 GLN A CA 1
ATOM 929 C C . GLN A 1 113 ? -20.496 24.008 45.431 1.00 74.38 113 GLN A C 1
ATOM 931 O O . GLN A 1 113 ? -21.190 23.557 44.529 1.00 74.38 113 GLN A O 1
ATOM 936 N N . GLY A 1 114 ? -20.943 24.065 46.690 1.00 70.38 114 GLY A N 1
ATOM 937 C CA . GLY A 1 114 ? -22.277 23.597 47.102 1.00 70.38 114 GLY A CA 1
ATOM 938 C C . GLY A 1 114 ? -22.445 22.073 47.241 1.00 70.38 114 GLY A C 1
ATOM 939 O O . GLY A 1 114 ? -23.499 21.623 47.703 1.00 70.38 114 GLY A O 1
ATOM 940 N N . HIS A 1 115 ? -21.427 21.276 46.905 1.00 81.19 115 HIS A N 1
ATOM 941 C CA . HIS A 1 115 ? -21.404 19.830 47.141 1.00 81.19 115 HIS A CA 1
ATOM 942 C C . HIS A 1 115 ? -20.754 19.518 48.498 1.00 81.19 115 HIS A C 1
ATOM 944 O O . HIS A 1 115 ? -19.790 20.165 48.900 1.00 81.19 115 HIS A O 1
ATOM 950 N N . ARG A 1 116 ? -21.262 18.508 49.214 1.00 83.25 116 ARG A N 1
ATOM 951 C CA . ARG A 1 116 ? -20.623 18.011 50.448 1.00 83.25 116 ARG A CA 1
ATOM 952 C C . ARG A 1 116 ? -19.489 17.054 50.101 1.00 83.25 116 ARG A C 1
ATOM 954 O O . ARG A 1 116 ? -19.560 16.388 49.066 1.00 83.25 116 ARG A O 1
ATOM 961 N N . ILE A 1 117 ? -18.478 16.984 50.963 1.00 86.25 117 ILE A N 1
ATOM 962 C CA . ILE A 1 117 ? -17.347 16.052 50.876 1.00 86.25 117 ILE A CA 1
ATOM 963 C C . ILE A 1 117 ? -17.109 15.468 52.271 1.00 86.25 117 ILE A C 1
ATOM 965 O O . ILE A 1 117 ? -17.145 16.210 53.249 1.00 86.25 117 ILE A O 1
ATOM 969 N N . TRP A 1 118 ? -16.887 14.159 52.368 1.00 88.56 118 TRP A N 1
ATOM 970 C CA . TRP A 1 118 ? -16.557 13.466 53.617 1.00 88.56 118 TRP A CA 1
ATOM 971 C C . TRP A 1 118 ? -15.653 12.252 53.347 1.00 88.56 118 TRP A C 1
ATOM 973 O O . TRP A 1 118 ? -15.486 11.836 52.201 1.00 88.56 118 TRP A O 1
ATOM 983 N N . ALA A 1 119 ? -15.027 11.701 54.387 1.00 84.81 119 ALA A N 1
ATOM 984 C CA . ALA A 1 119 ? -14.200 10.497 54.274 1.00 84.81 119 ALA A CA 1
ATOM 985 C C . ALA A 1 119 ? -15.052 9.215 54.212 1.00 84.81 119 ALA A C 1
ATOM 987 O O . ALA A 1 119 ? -16.135 9.164 54.794 1.00 84.81 119 ALA A O 1
ATOM 988 N N . ALA A 1 120 ? -14.533 8.177 53.548 1.00 79.69 120 ALA A N 1
ATOM 989 C CA . ALA A 1 120 ? -15.053 6.812 53.625 1.00 79.69 120 ALA A CA 1
ATOM 990 C C . ALA A 1 120 ? -13.989 5.882 54.233 1.00 79.69 120 ALA A C 1
ATOM 992 O O . ALA A 1 120 ? -12.858 5.814 53.741 1.00 79.69 120 ALA A O 1
ATOM 993 N N . ASN A 1 121 ? -14.353 5.171 55.303 1.00 67.06 121 ASN A N 1
ATOM 994 C CA . ASN A 1 121 ? -13.465 4.251 56.011 1.00 67.06 121 ASN A CA 1
ATOM 995 C C . ASN A 1 121 ? -13.524 2.857 55.370 1.00 67.06 121 ASN A C 1
ATOM 997 O O . ASN A 1 121 ? -14.170 1.955 55.890 1.00 67.06 121 ASN A O 1
ATOM 1001 N N . ASN A 1 122 ? -12.835 2.667 54.243 1.00 56.94 122 ASN A N 1
ATOM 1002 C CA . ASN A 1 122 ? -12.734 1.355 53.595 1.00 56.94 122 ASN A CA 1
ATOM 1003 C C . ASN A 1 122 ? -11.758 0.415 54.345 1.00 56.94 122 ASN A C 1
ATOM 1005 O O . ASN A 1 122 ? -10.724 0.028 53.796 1.00 56.94 122 ASN A O 1
ATOM 1009 N N . GLU A 1 123 ? -12.089 0.021 55.576 1.00 50.91 123 GLU A N 1
ATOM 1010 C CA . GLU A 1 123 ? -11.598 -1.246 56.130 1.00 50.91 123 GLU A CA 1
ATOM 1011 C C . GLU A 1 123 ? -12.450 -2.374 55.530 1.00 50.91 123 GLU A C 1
ATOM 1013 O O . GLU A 1 123 ? -13.677 -2.369 55.614 1.00 50.91 123 GLU A O 1
ATOM 1018 N N . TYR A 1 124 ? -11.804 -3.285 54.800 1.00 45.44 124 TYR A N 1
ATOM 1019 C CA . TYR A 1 124 ? -12.491 -4.185 53.873 1.00 45.44 124 TYR A CA 1
ATOM 1020 C C . TYR A 1 124 ? -13.420 -5.189 54.571 1.00 45.44 124 TYR A C 1
ATOM 1022 O O . TYR A 1 124 ? -12.995 -5.963 55.428 1.00 45.44 124 TYR A O 1
ATOM 1030 N N . LYS A 1 125 ? -14.641 -5.307 54.043 1.00 38.28 125 LYS A N 1
ATOM 1031 C CA . LYS A 1 125 ? -15.333 -6.596 53.925 1.00 38.28 125 LYS A CA 1
ATOM 1032 C C . LYS A 1 125 ? -15.549 -6.900 52.445 1.00 38.28 125 LYS A C 1
ATOM 1034 O O . LYS A 1 125 ? -15.734 -5.989 51.641 1.00 38.28 125 LYS A O 1
ATOM 1039 N N . SER A 1 126 ? -15.429 -8.173 52.087 1.00 38.91 126 SER A N 1
ATOM 1040 C CA . SER A 1 126 ? -15.540 -8.668 50.713 1.00 38.91 126 SER A CA 1
ATOM 1041 C C . SER A 1 126 ? -16.940 -8.455 50.135 1.00 38.91 126 SER A C 1
ATOM 1043 O O . SER A 1 126 ? -17.918 -8.411 50.880 1.00 38.91 126 SER A O 1
ATOM 1045 N N . LEU A 1 127 ? -17.035 -8.371 48.803 1.00 46.44 127 LEU A N 1
ATOM 1046 C CA . LEU A 1 127 ? -18.322 -8.455 48.111 1.00 46.44 127 LEU A CA 1
ATOM 1047 C C . LEU A 1 127 ? -19.007 -9.772 48.498 1.00 46.44 127 LEU A C 1
ATOM 1049 O O . LEU A 1 127 ? -18.398 -10.840 48.413 1.00 46.44 127 LEU A O 1
ATOM 1053 N N . GLU A 1 128 ? -20.277 -9.690 48.886 1.00 37.59 128 GLU A N 1
ATOM 1054 C CA . GLU A 1 128 ? -21.172 -10.846 48.886 1.00 37.59 128 GLU A CA 1
ATOM 1055 C C . GLU A 1 128 ? -21.311 -11.324 47.430 1.00 37.59 128 GLU A C 1
ATOM 1057 O O . GLU A 1 128 ? -21.513 -10.503 46.531 1.00 37.59 128 GLU A O 1
ATOM 1062 N N . GLN A 1 129 ? -21.157 -12.628 47.180 1.00 32.50 129 GLN A N 1
ATOM 1063 C CA . GLN A 1 129 ? -21.323 -13.179 45.832 1.00 32.50 129 GLN A CA 1
ATOM 1064 C C . GLN A 1 129 ? -22.779 -13.016 45.385 1.00 32.50 129 GLN A C 1
ATOM 1066 O O . GLN A 1 129 ? -23.697 -13.451 46.081 1.00 32.50 129 GLN A O 1
ATOM 1071 N N . ALA A 1 130 ? -22.974 -12.384 44.230 1.00 32.97 130 ALA A N 1
ATOM 1072 C CA . ALA A 1 130 ? -24.270 -12.274 43.576 1.00 32.97 130 ALA A CA 1
ATOM 1073 C C . ALA A 1 130 ? -24.528 -13.462 42.625 1.00 32.97 130 ALA A C 1
ATOM 1075 O O . ALA A 1 130 ? -23.636 -14.265 42.336 1.00 32.97 130 ALA A O 1
ATOM 1076 N N . SER A 1 131 ? -25.797 -13.626 42.253 1.00 27.59 131 SER A N 1
ATOM 1077 C CA . SER A 1 131 ? -26.321 -14.777 41.519 1.00 27.59 131 SER A CA 1
ATOM 1078 C C . SER A 1 131 ? -26.669 -14.394 40.083 1.00 27.59 131 SER A C 1
ATOM 1080 O O . SER A 1 131 ? -27.429 -13.446 39.884 1.00 27.59 131 SER A O 1
ATOM 1082 N N . THR A 1 132 ? -26.206 -15.187 39.118 1.00 24.27 132 THR A N 1
ATOM 1083 C CA . THR A 1 132 ? -26.406 -14.970 37.681 1.00 24.27 132 THR A CA 1
ATOM 1084 C C . THR A 1 132 ? -27.881 -14.783 37.300 1.00 24.27 132 THR A C 1
ATOM 1086 O O . THR A 1 132 ? -28.710 -15.645 37.591 1.00 24.27 132 THR A O 1
ATOM 1089 N N . PHE A 1 133 ? -28.194 -13.702 36.579 1.00 29.30 133 PHE A N 1
ATOM 1090 C CA . PHE A 1 133 ? -29.500 -13.466 35.946 1.00 29.30 133 PHE A CA 1
ATOM 1091 C C . PHE A 1 133 ? -29.345 -13.043 34.479 1.00 29.30 133 PHE A C 1
ATOM 1093 O O . PHE A 1 133 ? -28.514 -12.194 34.151 1.00 29.30 133 PHE A O 1
ATOM 1100 N N . ASP A 1 134 ? -30.185 -13.601 33.603 1.00 25.19 134 ASP A N 1
ATOM 1101 C CA . ASP A 1 134 ? -30.252 -13.218 32.191 1.00 25.19 134 ASP A CA 1
ATOM 1102 C C . ASP A 1 134 ? -30.890 -11.836 32.000 1.00 25.19 134 ASP A C 1
ATOM 1104 O O . ASP A 1 134 ? -31.994 -11.559 32.473 1.00 25.19 134 ASP A O 1
ATOM 1108 N N . TYR A 1 135 ? -30.208 -10.974 31.242 1.00 31.77 135 TYR A N 1
ATOM 1109 C CA . TYR A 1 135 ? -30.683 -9.634 30.900 1.00 31.77 135 TYR A CA 1
ATOM 1110 C C . TYR A 1 135 ? -31.251 -9.584 29.480 1.00 31.77 135 TYR A C 1
ATOM 1112 O O . TYR A 1 135 ? -30.523 -9.389 28.506 1.00 31.77 135 TYR A O 1
ATOM 1120 N N . LEU A 1 136 ? -32.576 -9.679 29.384 1.00 29.00 136 LEU A N 1
ATOM 1121 C CA . LEU A 1 136 ? -33.339 -9.222 28.223 1.00 29.00 136 LEU A CA 1
ATOM 1122 C C . LEU A 1 136 ? -33.755 -7.743 28.389 1.00 29.00 136 LEU A C 1
ATOM 1124 O O . LEU A 1 136 ? -33.641 -7.155 29.462 1.00 29.00 136 LEU A O 1
ATOM 1128 N N . GLU A 1 137 ? -34.240 -7.157 27.293 1.00 30.00 137 GLU A N 1
ATOM 1129 C CA . GLU A 1 137 ? -34.854 -5.820 27.197 1.00 30.00 137 GLU A CA 1
ATOM 1130 C C . GLU A 1 137 ? -33.942 -4.589 27.423 1.00 30.00 137 GLU A C 1
ATOM 1132 O O . GLU A 1 137 ? -33.801 -3.996 28.499 1.00 30.00 137 GLU A O 1
ATOM 1137 N N . ALA A 1 138 ? -33.424 -4.077 26.303 1.00 31.81 138 ALA A N 1
ATOM 1138 C CA . ALA A 1 138 ? -33.124 -2.658 26.153 1.00 31.81 138 ALA A CA 1
ATOM 1139 C C . ALA A 1 138 ? -34.330 -1.956 25.501 1.00 31.81 138 ALA A C 1
ATOM 1141 O O . ALA A 1 138 ? -34.506 -2.038 24.289 1.00 31.81 138 ALA A O 1
ATOM 1142 N N . HIS A 1 139 ? -35.159 -1.263 26.291 1.00 30.05 139 HIS A N 1
ATOM 1143 C CA . HIS A 1 139 ? -36.187 -0.381 25.727 1.00 30.05 139 HIS A CA 1
ATOM 1144 C C . HIS A 1 139 ? -35.547 0.773 24.950 1.00 30.05 139 HIS A C 1
ATOM 1146 O O . HIS A 1 139 ? -34.685 1.485 25.475 1.00 30.05 139 HIS A O 1
ATOM 1152 N N . ASP A 1 140 ? -36.014 0.965 23.719 1.00 31.33 140 ASP A N 1
ATOM 1153 C CA . ASP A 1 140 ? -35.625 2.086 22.873 1.00 31.33 140 ASP A CA 1
ATOM 1154 C C . ASP A 1 140 ? -36.230 3.403 23.391 1.00 31.33 140 ASP A C 1
ATOM 1156 O O . ASP A 1 140 ? -37.328 3.419 23.953 1.00 31.33 140 ASP A O 1
ATOM 1160 N N . LEU A 1 141 ? -35.505 4.514 23.237 1.00 43.22 141 LEU A N 1
ATOM 1161 C CA . LEU A 1 141 ? -35.853 5.803 23.866 1.00 43.22 141 LEU A CA 1
ATOM 1162 C C . LEU A 1 141 ? -36.468 6.835 22.908 1.00 43.22 141 LEU A C 1
ATOM 1164 O O . LEU A 1 141 ? -36.771 7.954 23.325 1.00 43.22 141 LEU A O 1
ATOM 1168 N N . ASN A 1 142 ? -36.702 6.456 21.651 1.00 34.72 142 ASN A N 1
ATOM 1169 C CA . ASN A 1 142 ? -37.468 7.251 20.695 1.00 34.72 142 ASN A CA 1
ATOM 1170 C C . ASN A 1 142 ? -38.926 6.768 20.652 1.00 34.72 142 ASN A C 1
ATOM 1172 O O . ASN A 1 142 ? -39.185 5.593 20.411 1.00 34.72 142 ASN A O 1
ATOM 1176 N N . GLY A 1 143 ? -39.889 7.685 20.795 1.00 35.66 143 GLY A N 1
ATOM 1177 C CA . GLY A 1 143 ? -41.336 7.406 20.722 1.00 35.66 143 GLY A CA 1
ATOM 1178 C C . GLY A 1 143 ? -41.871 7.037 19.328 1.00 35.66 143 GLY A C 1
ATOM 1179 O O . GLY A 1 143 ? -43.053 7.222 19.053 1.00 35.66 143 GLY A O 1
ATOM 1180 N N . THR A 1 144 ? -41.008 6.554 18.436 1.00 36.69 144 THR A N 1
ATOM 1181 C CA . THR A 1 144 ? -41.307 6.099 17.075 1.00 36.69 144 THR A CA 1
ATOM 1182 C C . THR A 1 144 ? -41.080 4.590 17.018 1.00 36.69 144 THR A C 1
ATOM 1184 O O . THR A 1 144 ? -39.936 4.141 17.005 1.00 36.69 144 THR A O 1
ATOM 1187 N N . GLY A 1 145 ? -42.163 3.808 17.022 1.00 31.23 145 GLY A N 1
ATOM 1188 C CA . GLY A 1 145 ? -42.142 2.350 17.205 1.00 31.23 145 GLY A CA 1
ATOM 1189 C C . GLY A 1 145 ? -41.582 1.536 16.033 1.00 31.23 145 GLY A C 1
ATOM 1190 O O . GLY A 1 145 ? -42.317 0.775 15.411 1.00 31.23 145 GLY A O 1
ATOM 1191 N N . THR A 1 146 ? -40.284 1.646 15.752 1.00 29.83 146 THR A N 1
ATOM 1192 C CA . THR A 1 146 ? -39.548 0.700 14.900 1.00 29.83 146 THR A CA 1
ATOM 1193 C C . THR A 1 146 ? -38.883 -0.362 15.769 1.00 29.83 146 THR A C 1
ATOM 1195 O O . THR A 1 146 ? -37.809 -0.133 16.320 1.00 29.83 146 THR A O 1
ATOM 1198 N N . PHE A 1 147 ? -39.519 -1.528 15.895 1.00 29.34 147 PHE A N 1
ATOM 1199 C CA . PHE A 1 147 ? -38.989 -2.657 16.662 1.00 29.34 147 PHE A CA 1
ATOM 1200 C C . PHE A 1 147 ? -37.688 -3.196 16.046 1.00 29.34 147 PHE A C 1
ATOM 1202 O O . PHE A 1 147 ? -37.715 -3.960 15.079 1.00 29.34 147 PHE A O 1
ATOM 1209 N N . LEU A 1 148 ? -36.541 -2.857 16.639 1.00 32.94 148 LEU A N 1
ATOM 1210 C CA . LEU A 1 148 ? -35.321 -3.642 16.459 1.00 32.94 148 LEU A CA 1
ATOM 1211 C C . LEU A 1 148 ? -35.492 -4.969 17.207 1.00 32.94 148 LEU A C 1
ATOM 1213 O O . LEU A 1 148 ? -35.769 -4.985 18.405 1.00 32.94 148 LEU A O 1
ATOM 1217 N N . ASN A 1 149 ? -35.361 -6.089 16.493 1.00 30.33 149 ASN A N 1
ATOM 1218 C CA . ASN A 1 149 ? -35.598 -7.410 17.069 1.00 30.33 149 ASN A CA 1
ATOM 1219 C C . ASN A 1 149 ? -34.520 -7.736 18.121 1.00 30.33 149 ASN A C 1
ATOM 1221 O O . ASN A 1 149 ? -33.340 -7.879 17.790 1.00 30.33 149 ASN A O 1
ATOM 1225 N N . GLY A 1 150 ? -34.931 -7.832 19.391 1.00 33.59 150 GLY A N 1
ATOM 1226 C CA . GLY A 1 150 ? -34.029 -7.887 20.548 1.00 33.59 150 GLY A CA 1
ATOM 1227 C C . GLY A 1 150 ? -33.052 -9.066 20.547 1.00 33.59 150 GLY A C 1
ATOM 1228 O O . GLY A 1 150 ? -31.987 -8.971 21.149 1.00 33.59 150 GLY A O 1
ATOM 1229 N N . SER A 1 151 ? -33.353 -10.132 19.799 1.00 29.84 151 SER A N 1
ATOM 1230 C CA . SER A 1 151 ? -32.510 -11.326 19.651 1.00 29.84 151 SER A CA 1
ATOM 1231 C C . SER A 1 151 ? -31.165 -11.100 18.939 1.00 29.84 151 SER A C 1
ATOM 1233 O O . SER A 1 151 ? -30.364 -12.027 18.856 1.00 29.84 151 SER A O 1
ATOM 1235 N N . SER A 1 152 ? -30.897 -9.899 18.408 1.00 32.25 152 SER A N 1
ATOM 1236 C CA . SER A 1 152 ? -29.617 -9.549 17.760 1.00 32.25 152 SER A CA 1
ATOM 1237 C C . SER A 1 152 ? -28.706 -8.627 18.583 1.00 32.25 152 SER A C 1
ATOM 1239 O O . SER A 1 152 ? -27.584 -8.352 18.155 1.00 32.25 152 SER A O 1
ATOM 1241 N N . LEU A 1 153 ? -29.139 -8.154 19.758 1.00 35.97 153 LEU A N 1
ATOM 1242 C CA . LEU A 1 153 ? -28.269 -7.438 20.697 1.00 35.97 153 LEU A CA 1
ATOM 1243 C C . LEU A 1 153 ? -27.669 -8.437 21.688 1.00 35.97 153 LEU A C 1
ATOM 1245 O O . LEU A 1 153 ? -28.386 -9.046 22.476 1.00 35.97 153 LEU A O 1
ATOM 1249 N N . ARG A 1 154 ? -26.343 -8.603 21.654 1.00 35.44 154 ARG A N 1
ATOM 1250 C CA . ARG A 1 154 ? -25.637 -9.494 22.583 1.00 35.44 154 ARG A CA 1
ATOM 1251 C C . ARG A 1 154 ? -25.793 -9.018 24.024 1.00 35.44 154 ARG A C 1
ATOM 1253 O O . ARG A 1 154 ? -25.509 -7.857 24.324 1.00 35.44 154 ARG A O 1
ATOM 1260 N N . THR A 1 155 ? -26.096 -9.950 24.922 1.00 34.22 155 THR A N 1
ATOM 1261 C CA . THR A 1 155 ? -25.648 -9.868 26.314 1.00 34.22 155 THR A CA 1
ATOM 1262 C C . THR A 1 155 ? -24.127 -9.692 26.305 1.00 34.22 155 THR A C 1
ATOM 1264 O O . THR A 1 155 ? -23.409 -10.505 25.730 1.00 34.22 155 THR A O 1
ATOM 1267 N N . VAL A 1 156 ? -23.627 -8.579 26.850 1.00 37.50 156 VAL A N 1
ATOM 1268 C CA . VAL A 1 156 ? -22.198 -8.223 26.779 1.00 37.50 156 VAL A CA 1
ATOM 1269 C C . VAL A 1 156 ? -21.418 -9.038 27.819 1.00 37.50 156 VAL A C 1
ATOM 1271 O O . VAL A 1 156 ? -21.552 -8.753 29.014 1.00 37.50 156 VAL A O 1
ATOM 1274 N N . PRO A 1 157 ? -20.580 -10.017 27.420 1.00 27.14 157 PRO A N 1
ATOM 1275 C CA . PRO A 1 157 ? -19.804 -10.798 28.373 1.00 27.14 157 PRO A CA 1
ATOM 1276 C C . PRO A 1 157 ? -18.711 -9.899 28.958 1.00 27.14 157 PRO A C 1
ATOM 1278 O O . PRO A 1 157 ? -17.942 -9.292 28.217 1.00 27.14 157 PRO A O 1
ATOM 1281 N N . GLY A 1 158 ? -18.654 -9.784 30.286 1.00 36.25 158 GLY A N 1
ATOM 1282 C CA . GLY A 1 158 ? -17.691 -8.915 30.977 1.00 36.25 158 GLY A CA 1
ATOM 1283 C C . GLY A 1 158 ? -18.299 -7.744 31.753 1.00 36.25 158 GLY A C 1
ATOM 1284 O O . GLY A 1 158 ? -17.570 -7.085 32.496 1.00 36.25 158 GLY A O 1
ATOM 1285 N N . LEU A 1 159 ? -19.620 -7.527 31.682 1.00 41.12 159 LEU A N 1
ATOM 1286 C CA . LEU A 1 159 ? -20.342 -6.796 32.730 1.00 41.12 159 LEU A CA 1
ATOM 1287 C C . LEU A 1 159 ? -20.228 -7.585 34.042 1.00 41.12 159 LEU A C 1
ATOM 1289 O O . LEU A 1 159 ? -21.010 -8.493 34.310 1.00 41.12 159 LEU A O 1
ATOM 1293 N N . ARG A 1 160 ? -19.216 -7.259 34.854 1.00 45.12 160 ARG A N 1
ATOM 1294 C CA . ARG A 1 160 ? -19.098 -7.787 36.216 1.00 45.12 160 ARG A CA 1
ATOM 1295 C C . ARG A 1 160 ? -20.322 -7.355 37.016 1.00 45.12 160 ARG A C 1
ATOM 1297 O O . ARG A 1 160 ? -20.742 -6.200 36.932 1.00 45.12 160 ARG A O 1
ATOM 1304 N N . GLU A 1 161 ? -20.846 -8.257 37.836 1.00 50.62 161 GLU A N 1
ATOM 1305 C CA . GLU A 1 161 ? -21.870 -7.925 38.823 1.00 50.62 161 GLU A CA 1
ATOM 1306 C C . GLU A 1 161 ? -21.249 -7.011 39.888 1.00 50.62 161 GLU A C 1
ATOM 1308 O O . GLU A 1 161 ? -20.643 -7.449 40.865 1.00 50.62 161 GLU A O 1
ATOM 1313 N N . HIS A 1 162 ? -21.331 -5.703 39.638 1.00 60.69 162 HIS A N 1
ATOM 1314 C CA . HIS A 1 162 ? -20.808 -4.674 40.524 1.00 60.69 162 HIS A CA 1
ATOM 1315 C C . HIS A 1 162 ? -21.625 -4.668 41.824 1.00 60.69 162 HIS A C 1
ATOM 1317 O O . HIS A 1 162 ? -22.764 -4.189 41.864 1.00 60.69 162 HIS A O 1
ATOM 1323 N N . GLY A 1 163 ? -21.039 -5.261 42.865 1.00 69.75 163 GLY A N 1
ATOM 1324 C CA . GLY A 1 163 ? -21.698 -5.535 44.135 1.00 69.75 163 GLY A CA 1
ATOM 1325 C C . GLY A 1 163 ? -22.093 -4.291 44.931 1.00 69.75 163 GLY A C 1
ATOM 1326 O O . GLY A 1 163 ? -21.756 -3.147 44.614 1.00 69.75 163 GLY A O 1
ATOM 1327 N N . THR A 1 164 ? -22.824 -4.527 46.015 1.00 81.75 164 THR A N 1
ATOM 1328 C CA . THR A 1 164 ? -23.209 -3.472 46.954 1.00 81.75 164 THR A CA 1
ATOM 1329 C C . THR A 1 164 ? -22.092 -3.142 47.938 1.00 81.75 164 THR A C 1
ATOM 1331 O O . THR A 1 164 ? -21.467 -4.048 48.486 1.00 81.75 164 THR A O 1
ATOM 1334 N N . VAL A 1 165 ? -21.916 -1.858 48.240 1.00 85.81 165 VAL A N 1
ATOM 1335 C CA . VAL A 1 165 ? -20.909 -1.330 49.171 1.00 85.81 165 VAL A CA 1
ATOM 1336 C C . VAL A 1 165 ? -21.614 -0.625 50.332 1.00 85.81 165 VAL A C 1
ATOM 1338 O O . VAL A 1 165 ? -22.610 0.072 50.127 1.00 85.81 165 VAL A O 1
ATOM 1341 N N . MET A 1 166 ? -21.108 -0.785 51.556 1.00 86.62 166 MET A N 1
ATOM 1342 C CA . MET A 1 166 ? -21.555 0.014 52.702 1.00 86.62 166 MET A CA 1
ATOM 1343 C C . MET A 1 166 ? -20.874 1.384 52.657 1.00 86.62 166 MET A C 1
ATOM 1345 O O . MET A 1 166 ? -19.649 1.459 52.612 1.00 86.62 166 MET A O 1
ATOM 1349 N N . LEU A 1 167 ? -21.656 2.467 52.617 1.00 86.19 167 LEU A N 1
ATOM 1350 C CA . LEU A 1 167 ? -21.132 3.838 52.547 1.00 86.19 167 LEU A CA 1
ATOM 1351 C C . LEU A 1 167 ? -21.923 4.785 53.469 1.00 86.19 167 LEU A C 1
ATOM 1353 O O . LEU A 1 167 ? -23.156 4.694 53.526 1.00 86.19 167 LEU A O 1
ATOM 1357 N N . PRO A 1 168 ? -21.263 5.731 54.165 1.00 85.25 168 PRO A N 1
ATOM 1358 C CA . PRO A 1 168 ? -21.948 6.770 54.929 1.00 85.25 168 PRO A CA 1
ATOM 1359 C C . PRO A 1 168 ? -22.613 7.788 53.976 1.00 85.25 168 PRO A C 1
ATOM 1361 O O . PRO A 1 168 ? -21.949 8.286 53.063 1.00 85.25 168 PRO A O 1
ATOM 1364 N N . PRO A 1 169 ? -23.903 8.138 54.162 1.00 83.00 169 PRO A N 1
ATOM 1365 C CA . PRO A 1 169 ? -24.640 9.041 53.266 1.00 83.00 169 PRO A CA 1
ATOM 1366 C C . PRO A 1 169 ? -24.294 10.532 53.440 1.00 83.00 169 PRO A C 1
ATOM 1368 O O . PRO A 1 169 ? -24.646 11.344 52.585 1.00 83.00 169 PRO A O 1
ATOM 1371 N N . ASP A 1 170 ? -23.659 10.898 54.554 1.00 83.44 170 ASP A N 1
ATOM 1372 C CA . ASP A 1 170 ? -23.189 12.245 54.894 1.00 83.44 170 ASP A CA 1
ATOM 1373 C C . ASP A 1 170 ? -22.137 12.126 56.015 1.00 83.44 170 ASP A C 1
ATOM 1375 O O . ASP A 1 170 ? -21.958 11.051 56.601 1.00 83.44 170 ASP A O 1
ATOM 1379 N N . GLN A 1 171 ? -21.473 13.227 56.362 1.00 77.69 171 GLN A N 1
ATOM 1380 C CA . GLN A 1 171 ? -20.546 13.259 57.496 1.00 77.69 171 GLN A CA 1
ATOM 1381 C C . GLN A 1 171 ? -21.269 12.887 58.808 1.00 77.69 171 GLN A C 1
ATOM 1383 O O . GLN A 1 171 ? -22.325 13.436 59.124 1.00 77.69 171 GLN A O 1
ATOM 1388 N N . ASN A 1 172 ? -20.675 11.976 59.587 1.00 76.25 172 ASN A N 1
ATOM 1389 C CA . ASN A 1 172 ? -21.182 11.473 60.875 1.00 76.25 172 ASN A CA 1
ATOM 1390 C C . ASN A 1 172 ? -22.541 10.734 60.816 1.00 76.25 172 ASN A C 1
ATOM 1392 O O . ASN A 1 172 ? -23.224 10.637 61.835 1.00 76.25 172 ASN A O 1
ATOM 1396 N N . MET A 1 173 ? -22.941 10.197 59.658 1.00 81.69 173 MET A N 1
ATOM 1397 C CA . MET A 1 173 ? -24.091 9.287 59.551 1.00 81.69 173 MET A CA 1
ATOM 1398 C C . MET A 1 173 ? -23.657 7.821 59.459 1.00 81.69 173 MET A C 1
ATOM 1400 O O . MET A 1 173 ? -22.634 7.511 58.853 1.00 81.69 173 MET A O 1
ATOM 1404 N N . CYS A 1 174 ? -24.467 6.920 60.025 1.00 82.25 174 CYS A N 1
ATOM 1405 C CA . CYS A 1 174 ? -24.277 5.475 59.908 1.00 82.25 174 CYS A CA 1
ATOM 1406 C C . CYS A 1 174 ? -24.275 5.023 58.441 1.00 82.25 174 CYS A C 1
ATOM 1408 O O . CYS A 1 174 ? -25.004 5.570 57.608 1.00 82.25 174 CYS A O 1
ATOM 1410 N N . GLU A 1 175 ? -23.478 4.001 58.144 1.00 85.31 175 GLU A N 1
ATOM 1411 C CA . GLU A 1 175 ? -23.359 3.434 56.804 1.00 85.31 175 GLU A CA 1
ATOM 1412 C C . GLU A 1 175 ? -24.668 2.791 56.334 1.00 85.31 175 GLU A C 1
ATOM 1414 O O . GLU A 1 175 ? -25.433 2.226 57.117 1.00 85.31 175 GLU A O 1
ATOM 1419 N N . GLN A 1 176 ? -24.924 2.875 55.032 1.00 89.00 176 GLN A N 1
ATOM 1420 C CA . GLN A 1 176 ? -26.096 2.295 54.377 1.00 89.00 176 GLN A CA 1
ATOM 1421 C C . GLN A 1 176 ? -25.642 1.439 53.192 1.00 89.00 176 GLN A C 1
ATOM 1423 O O . GLN A 1 176 ? -24.555 1.657 52.657 1.00 89.00 176 GLN A O 1
ATOM 1428 N N . LYS A 1 177 ? -26.466 0.474 52.764 1.00 89.88 177 LYS A N 1
ATOM 1429 C CA . LYS A 1 177 ? -26.164 -0.371 51.599 1.00 89.88 177 LYS A CA 1
ATOM 1430 C C . LYS A 1 177 ? -26.405 0.439 50.317 1.00 89.88 177 LYS A C 1
ATOM 1432 O O . LYS A 1 177 ? -27.529 0.862 50.040 1.00 89.88 177 LYS A O 1
ATOM 1437 N N . TYR A 1 178 ? -25.344 0.684 49.557 1.00 90.06 178 TYR A N 1
ATOM 1438 C CA . TYR A 1 178 ? -25.372 1.328 48.244 1.00 90.06 178 TYR A CA 1
ATOM 1439 C C . TYR A 1 178 ? -25.081 0.300 47.148 1.00 90.06 178 TYR A C 1
ATOM 1441 O O . TYR A 1 178 ? -24.300 -0.620 47.357 1.00 90.06 178 TYR A O 1
ATOM 1449 N N . GLU A 1 179 ? -25.661 0.474 45.965 1.00 89.75 179 GLU A N 1
ATOM 1450 C CA . GLU A 1 179 ? -25.302 -0.268 44.750 1.00 89.75 179 GLU A CA 1
ATOM 1451 C C . GLU A 1 179 ? -24.494 0.624 43.796 1.00 89.75 179 GLU A C 1
ATOM 1453 O O . GLU A 1 179 ? -24.692 1.846 43.744 1.00 89.75 179 GLU A O 1
ATOM 1458 N N . PHE A 1 180 ? -23.592 0.011 43.033 1.00 89.25 180 PHE A N 1
ATOM 1459 C CA . PHE A 1 180 ? -22.860 0.671 41.955 1.00 89.25 180 PHE A CA 1
ATOM 1460 C C . PHE A 1 180 ? -23.787 1.022 40.780 1.00 89.25 180 PHE A C 1
ATOM 1462 O O . PHE A 1 180 ? -24.698 0.268 40.436 1.00 89.25 180 PHE A O 1
ATOM 1469 N N . VAL A 1 181 ? -23.534 2.165 40.138 1.00 89.19 181 VAL A N 1
ATOM 1470 C CA . VAL A 1 181 ? -24.261 2.620 38.941 1.00 89.19 181 VAL A CA 1
ATOM 1471 C C . VAL A 1 181 ? -23.326 2.724 37.732 1.00 89.19 181 VAL A C 1
ATOM 1473 O O . VAL A 1 181 ? -23.618 2.154 36.677 1.00 89.19 181 VAL A O 1
ATOM 1476 N N . CYS A 1 182 ? -22.215 3.459 37.869 1.00 90.94 182 CYS A N 1
ATOM 1477 C CA . CYS A 1 182 ? -21.210 3.635 36.815 1.00 90.94 182 CYS A CA 1
ATOM 1478 C C . CYS A 1 182 ? -19.895 4.274 37.308 1.00 90.94 182 CYS A C 1
ATOM 1480 O O . CYS A 1 182 ? -19.871 4.966 38.324 1.00 90.94 182 CYS A O 1
ATOM 1482 N N . GLY A 1 183 ? -18.822 4.133 36.526 1.00 90.62 183 GLY A N 1
ATOM 1483 C CA . GLY A 1 183 ? -17.510 4.751 36.731 1.00 90.62 183 GLY A CA 1
ATOM 1484 C C . GLY A 1 183 ? -16.383 3.719 36.836 1.00 90.62 183 GLY A C 1
ATOM 1485 O O . GLY A 1 183 ? -16.452 2.631 36.263 1.00 90.62 183 GLY A O 1
ATOM 1486 N N . ASP A 1 184 ? -15.341 4.064 37.592 1.00 89.88 184 ASP A N 1
ATOM 1487 C CA . ASP A 1 184 ? -14.218 3.185 37.929 1.00 89.88 184 ASP A CA 1
ATOM 1488 C C . ASP A 1 184 ? -14.030 3.180 39.449 1.00 89.88 184 ASP A C 1
ATOM 1490 O O . ASP A 1 184 ? -13.535 4.153 40.020 1.00 89.88 184 ASP A O 1
ATOM 1494 N N . GLU A 1 185 ? -14.403 2.075 40.100 1.00 88.12 185 GLU A N 1
ATOM 1495 C CA . GLU A 1 185 ? -14.301 1.868 41.555 1.00 88.12 185 GLU A CA 1
ATOM 1496 C C . GLU A 1 185 ? -12.910 2.203 42.117 1.00 88.12 185 GLU A C 1
ATOM 1498 O O . GLU A 1 185 ? -12.780 2.669 43.246 1.00 88.12 185 GLU A O 1
ATOM 1503 N N . SER A 1 186 ? -11.849 2.021 41.322 1.00 87.06 186 SER A N 1
ATOM 1504 C CA . SER A 1 186 ? -10.473 2.279 41.755 1.00 87.06 186 SER A CA 1
ATOM 1505 C C . SER A 1 186 ? -10.071 3.763 41.741 1.00 87.06 186 SER A C 1
ATOM 1507 O O . SER A 1 186 ? -9.009 4.119 42.271 1.00 87.06 186 SER A O 1
ATOM 1509 N N . ARG A 1 187 ? -10.902 4.630 41.141 1.00 89.88 187 ARG A N 1
ATOM 1510 C CA . ARG A 1 187 ? -10.613 6.049 40.864 1.00 89.88 187 ARG A CA 1
ATOM 1511 C C . ARG A 1 187 ? -11.758 6.978 41.264 1.00 89.88 187 ARG A C 1
ATOM 1513 O O . ARG A 1 187 ? -11.560 7.827 42.127 1.00 89.88 187 ARG A O 1
ATOM 1520 N N . ALA A 1 188 ? -12.925 6.829 40.642 1.00 92.88 188 ALA A N 1
ATOM 1521 C CA . ALA A 1 188 ? -14.164 7.516 40.992 1.00 92.88 188 ALA A CA 1
ATOM 1522 C C . ALA A 1 188 ? -15.374 6.741 40.441 1.00 92.88 188 ALA A C 1
ATOM 1524 O O . ALA A 1 188 ? -15.420 6.431 39.250 1.00 92.88 188 ALA A O 1
ATOM 1525 N N . ALA A 1 189 ? -16.365 6.461 41.284 1.00 93.06 189 ALA A N 1
ATOM 1526 C CA . ALA A 1 189 ? -17.569 5.720 40.919 1.00 93.06 189 ALA A CA 1
ATOM 1527 C C . ALA A 1 189 ? -18.826 6.322 41.559 1.00 93.06 189 ALA A C 1
ATOM 1529 O O . ALA A 1 189 ? -18.803 6.826 42.683 1.00 93.06 189 ALA A O 1
ATOM 1530 N N . LEU A 1 190 ? -19.924 6.266 40.809 1.00 93.38 190 LEU A N 1
ATOM 1531 C CA . LEU A 1 190 ? -21.258 6.686 41.204 1.00 93.38 190 LEU A CA 1
ATOM 1532 C C . LEU A 1 190 ? -22.003 5.513 41.846 1.00 93.38 190 LEU A C 1
ATOM 1534 O O . LEU A 1 190 ? -22.192 4.470 41.219 1.00 93.38 190 LEU A O 1
ATOM 1538 N N . TYR A 1 191 ? -22.501 5.740 43.056 1.00 91.88 191 TYR A N 1
ATOM 1539 C CA . TYR A 1 191 ? -23.284 4.786 43.833 1.00 91.88 191 TYR A CA 1
ATOM 1540 C C . TYR A 1 191 ? -24.659 5.373 44.177 1.00 91.88 191 TYR A C 1
ATOM 1542 O O . TYR A 1 191 ? -24.783 6.580 44.405 1.00 91.88 191 TYR A O 1
ATOM 1550 N N . ARG A 1 192 ? -25.712 4.546 44.253 1.00 90.88 192 ARG A N 1
ATOM 1551 C CA . ARG A 1 192 ? -27.052 4.955 44.734 1.00 90.88 192 ARG A CA 1
ATOM 1552 C C . ARG A 1 192 ? -27.489 4.119 45.951 1.00 90.88 192 ARG A C 1
ATOM 1554 O O . ARG A 1 192 ? -27.092 2.962 46.026 1.00 90.88 192 ARG A O 1
ATOM 1561 N N . PRO A 1 193 ? -28.298 4.654 46.888 1.00 89.88 193 PRO A N 1
ATOM 1562 C CA . PRO A 1 193 ? -28.821 3.856 47.996 1.00 89.88 193 PRO A CA 1
ATOM 1563 C C . PRO A 1 193 ? -29.726 2.741 47.464 1.00 89.88 193 PRO A C 1
ATOM 1565 O O . PRO A 1 193 ? -30.613 3.032 46.650 1.00 89.88 193 PRO A O 1
ATOM 1568 N N . VAL A 1 194 ? -29.521 1.510 47.941 1.00 87.56 194 VAL A N 1
ATOM 1569 C CA . VAL A 1 194 ? -30.338 0.343 47.571 1.00 87.56 194 VAL A CA 1
ATOM 1570 C C . VAL A 1 194 ? -31.795 0.582 47.965 1.00 87.56 194 VAL A C 1
ATOM 1572 O O . VAL A 1 194 ? -32.090 1.093 49.047 1.00 87.56 194 VAL A O 1
ATOM 1575 N N . LYS A 1 195 ? -32.717 0.217 47.071 1.00 82.25 195 LYS A N 1
ATOM 1576 C CA . LYS A 1 195 ? -34.168 0.271 47.290 1.00 82.25 195 LYS A CA 1
ATOM 1577 C C . LYS A 1 195 ? -34.751 -1.044 46.795 1.00 82.25 195 LYS A C 1
ATOM 1579 O O . LYS A 1 195 ? -34.714 -1.293 45.595 1.00 82.25 195 LYS A O 1
ATOM 1584 N N . TYR A 1 196 ? -35.261 -1.855 47.718 1.00 66.56 196 TYR A N 1
ATOM 1585 C CA . TYR A 1 196 ? -35.698 -3.231 47.456 1.00 66.56 196 TYR A CA 1
ATOM 1586 C C . TYR A 1 196 ? -36.768 -3.337 46.351 1.00 66.56 196 TYR A C 1
ATOM 1588 O O . TYR A 1 196 ? -36.814 -4.334 45.643 1.00 66.56 196 TYR A O 1
ATOM 1596 N N . ASP A 1 197 ? -37.552 -2.277 46.129 1.00 65.75 197 ASP A N 1
ATOM 1597 C CA . ASP A 1 197 ? -38.622 -2.221 45.121 1.00 65.75 197 ASP A CA 1
ATOM 1598 C C . ASP A 1 197 ? -38.150 -1.806 43.707 1.00 65.75 197 ASP A C 1
ATOM 1600 O O . ASP A 1 197 ? -38.975 -1.404 42.880 1.00 65.75 197 ASP A O 1
ATOM 1604 N N . LYS A 1 198 ? -36.836 -1.777 43.416 1.00 65.94 198 LYS A N 1
ATOM 1605 C CA . LYS A 1 198 ? -36.310 -1.286 42.124 1.00 65.94 198 LYS A CA 1
ATOM 1606 C C . LYS A 1 198 ? -35.204 -2.167 41.531 1.00 65.94 198 LYS A C 1
ATOM 1608 O O . LYS A 1 198 ? -34.276 -2.522 42.252 1.00 65.94 198 LYS A O 1
ATOM 1613 N N . PRO A 1 199 ? -35.225 -2.425 40.206 1.00 64.81 199 PRO A N 1
ATOM 1614 C CA . PRO A 1 199 ? -34.181 -3.195 39.538 1.00 64.81 199 PRO A CA 1
ATOM 1615 C C . PRO A 1 199 ? -32.828 -2.477 39.593 1.00 64.81 199 PRO A C 1
ATOM 1617 O O . PRO A 1 199 ? -32.758 -1.236 39.589 1.00 64.81 199 PRO A O 1
ATOM 1620 N N . GLN A 1 200 ? -31.759 -3.274 39.627 1.00 64.75 200 GLN A N 1
ATOM 1621 C CA . GLN A 1 200 ? -30.372 -2.813 39.634 1.00 64.75 200 GLN A CA 1
ATOM 1622 C C . GLN A 1 200 ? -30.076 -2.003 38.363 1.00 64.75 200 GLN A C 1
ATOM 1624 O O . GLN A 1 200 ? -30.491 -2.369 37.265 1.00 64.75 200 GLN A O 1
ATOM 1629 N N . LEU A 1 201 ? -29.397 -0.861 38.508 1.00 67.06 201 LEU A N 1
ATOM 1630 C CA . LEU A 1 201 ? -29.223 0.099 37.400 1.00 67.06 201 LEU A CA 1
ATOM 1631 C C . LEU A 1 201 ? -27.855 0.032 36.709 1.00 67.06 201 LEU A C 1
ATOM 1633 O O . LEU A 1 201 ? -27.573 0.857 35.837 1.00 67.06 201 LEU A O 1
ATOM 1637 N N . SER A 1 202 ? -26.999 -0.901 37.126 1.00 63.22 202 SER A N 1
ATOM 1638 C CA . SER A 1 202 ? -25.631 -1.023 36.629 1.00 63.22 202 SER A CA 1
ATOM 1639 C C . SER A 1 202 ? -25.625 -1.351 35.135 1.00 63.22 202 SER A C 1
ATOM 1641 O O . SER A 1 202 ? -26.017 -2.436 34.716 1.00 63.22 202 SER A O 1
ATOM 1643 N N . ARG A 1 203 ? -25.174 -0.392 34.322 1.00 67.75 203 ARG A N 1
ATOM 1644 C CA . ARG A 1 203 ? -24.868 -0.602 32.894 1.00 67.75 203 ARG A CA 1
ATOM 1645 C C . ARG A 1 203 ? -23.445 -0.176 32.523 1.00 67.75 203 ARG A C 1
ATOM 1647 O O . ARG A 1 203 ? -23.018 -0.433 31.404 1.00 67.75 203 ARG A O 1
ATOM 1654 N N . ASN A 1 204 ? -22.744 0.508 33.437 1.00 84.56 204 ASN A N 1
ATOM 1655 C CA . ASN A 1 204 ? -21.402 1.106 33.318 1.00 84.56 204 ASN A CA 1
ATOM 1656 C C . ASN A 1 204 ? -21.040 1.769 31.963 1.00 84.56 204 ASN A C 1
ATOM 1658 O O . ASN A 1 204 ? -19.872 1.886 31.588 1.00 84.56 204 ASN A O 1
ATOM 1662 N N . THR A 1 205 ? -22.051 2.224 31.224 1.00 83.12 205 THR A N 1
ATOM 1663 C CA . THR A 1 205 ? -21.944 2.715 29.849 1.00 83.12 205 THR A CA 1
ATOM 1664 C C . THR A 1 205 ? -22.838 3.932 29.635 1.00 83.12 205 THR A C 1
ATOM 1666 O O . THR A 1 205 ? -23.824 4.140 30.348 1.00 83.12 205 THR A O 1
ATOM 1669 N N . ILE A 1 206 ? -22.493 4.754 28.646 1.00 84.50 206 ILE A N 1
ATOM 1670 C CA . ILE A 1 206 ? -23.354 5.816 28.120 1.00 84.50 206 ILE A CA 1
ATOM 1671 C C . ILE A 1 206 ? -24.041 5.351 26.829 1.00 84.50 206 ILE A C 1
ATOM 1673 O O . ILE A 1 206 ? -23.505 4.530 26.087 1.00 84.50 206 ILE A O 1
ATOM 1677 N N . THR A 1 207 ? -25.218 5.898 26.526 1.00 84.38 207 THR A N 1
ATOM 1678 C CA . THR A 1 207 ? -25.852 5.712 25.213 1.00 84.38 207 THR A CA 1
ATOM 1679 C C . THR A 1 207 ? -25.091 6.479 24.127 1.00 84.38 207 THR A C 1
ATOM 1681 O O . THR A 1 207 ? -24.459 7.501 24.407 1.00 84.38 207 THR A O 1
ATOM 1684 N N . LEU A 1 208 ? -25.220 6.058 22.862 1.00 82.31 208 LEU A N 1
ATOM 1685 C CA . LEU A 1 208 ? -24.686 6.802 21.711 1.00 82.31 208 LEU A CA 1
ATOM 1686 C C . LEU A 1 208 ? -25.150 8.270 21.708 1.00 82.31 208 LEU A C 1
ATOM 1688 O O . LEU A 1 208 ? -24.353 9.167 21.453 1.00 82.31 208 LEU A O 1
ATOM 1692 N N . ALA A 1 209 ? -26.413 8.532 22.062 1.00 84.44 209 ALA A N 1
ATOM 1693 C CA . ALA A 1 209 ? -26.938 9.890 22.189 1.00 84.44 209 ALA A CA 1
ATOM 1694 C C . ALA A 1 209 ? -26.158 10.727 23.223 1.00 84.44 209 ALA A C 1
ATOM 1696 O O . ALA A 1 209 ? -25.805 11.870 22.941 1.00 84.44 209 ALA A O 1
ATOM 1697 N N . GLY A 1 210 ? -25.821 10.152 24.384 1.00 85.88 210 GLY A N 1
ATOM 1698 C CA . GLY A 1 210 ? -25.005 10.825 25.396 1.00 85.88 210 GLY A CA 1
ATOM 1699 C C . GLY A 1 210 ? -23.542 11.018 24.974 1.00 85.88 210 GLY A C 1
ATOM 1700 O O . GLY A 1 210 ? -22.968 12.068 25.252 1.00 85.88 210 GLY A O 1
ATOM 1701 N N . LEU A 1 211 ? -22.952 10.064 24.243 1.00 87.38 211 LEU A N 1
ATOM 1702 C CA . LEU A 1 211 ? -21.611 10.218 23.658 1.00 87.38 211 LEU A CA 1
ATOM 1703 C C . LEU A 1 211 ? -21.570 11.354 22.621 1.00 87.38 211 LEU A C 1
ATOM 1705 O O . LEU A 1 211 ? -20.665 12.189 22.638 1.00 87.38 211 LEU A O 1
ATOM 1709 N N . LEU A 1 212 ? -22.584 11.431 21.754 1.00 87.38 212 LEU A N 1
ATOM 1710 C CA . LEU A 1 212 ? -22.746 12.525 20.796 1.00 87.38 212 LEU A CA 1
ATOM 1711 C C . LEU A 1 212 ? -22.997 13.869 21.495 1.00 87.38 212 LEU A C 1
ATOM 1713 O O . LEU A 1 212 ? -22.539 14.896 20.998 1.00 87.38 212 LEU A O 1
ATOM 1717 N N . GLN A 1 213 ? -23.667 13.880 22.651 1.00 89.50 213 GLN A N 1
ATOM 1718 C CA . GLN A 1 213 ? -23.852 15.091 23.451 1.00 89.50 213 GLN A CA 1
ATOM 1719 C C . GLN A 1 213 ? -22.525 15.585 24.054 1.00 89.50 213 GLN A C 1
ATOM 1721 O O . GLN A 1 213 ? -22.192 16.754 23.883 1.00 89.50 213 GLN A O 1
ATOM 1726 N N . LEU A 1 214 ? -21.707 14.699 24.643 1.00 90.31 214 LEU A N 1
ATOM 1727 C CA . LEU A 1 214 ? -20.351 15.033 25.124 1.00 90.31 214 LEU A CA 1
ATOM 1728 C C . LEU A 1 214 ? -19.450 15.612 24.020 1.00 90.31 214 LEU A C 1
ATOM 1730 O O . LEU A 1 214 ? -18.595 16.457 24.290 1.00 90.31 214 LEU A O 1
ATOM 1734 N N . TYR A 1 215 ? -19.619 15.142 22.782 1.00 89.62 215 TYR A N 1
ATOM 1735 C CA . TYR A 1 215 ? -18.907 15.666 21.620 1.00 89.62 215 TYR A CA 1
ATOM 1736 C C . TYR A 1 215 ? -19.425 17.052 21.202 1.00 89.62 215 TYR A C 1
ATOM 1738 O O . TYR A 1 215 ? -18.626 17.975 21.051 1.00 89.62 215 TYR A O 1
ATOM 1746 N N . LYS A 1 216 ? -20.751 17.233 21.091 1.00 89.50 216 LYS A N 1
ATOM 1747 C CA . LYS A 1 216 ? -21.392 18.525 20.769 1.00 89.50 216 LYS A CA 1
ATOM 1748 C C . LYS A 1 216 ? -21.095 19.618 21.799 1.00 89.50 216 LYS A C 1
ATOM 1750 O O . LYS A 1 216 ? -20.903 20.767 21.422 1.00 89.50 216 LYS A O 1
ATOM 1755 N N . GLU A 1 217 ? -21.029 19.263 23.080 1.00 89.50 217 GLU A N 1
ATOM 1756 C CA . GLU A 1 217 ? -20.694 20.177 24.183 1.00 89.50 217 GLU A CA 1
ATOM 1757 C C . GLU A 1 217 ? -19.173 20.427 24.317 1.00 89.50 217 GLU A C 1
ATOM 1759 O O . GLU A 1 217 ? -18.730 21.147 25.210 1.00 89.50 217 GLU A O 1
ATOM 1764 N N . GLY A 1 218 ? -18.354 19.862 23.419 1.00 89.44 218 GLY A N 1
ATOM 1765 C CA . GLY A 1 218 ? -16.914 20.122 23.324 1.00 89.44 218 GLY A CA 1
ATOM 1766 C C . GLY A 1 218 ? -16.042 19.376 24.341 1.00 89.44 218 GLY A C 1
ATOM 1767 O O . GLY A 1 218 ? -14.820 19.547 24.338 1.00 89.44 218 GLY A O 1
ATOM 1768 N N . TYR A 1 219 ? -16.624 18.521 25.187 1.00 91.12 219 TYR A N 1
ATOM 1769 C CA . TYR A 1 219 ? -15.888 17.789 26.224 1.00 91.12 219 TYR A CA 1
ATOM 1770 C C . TYR A 1 219 ? -15.041 16.634 25.670 1.00 91.12 219 TYR A C 1
ATOM 1772 O O . TYR A 1 219 ? -14.088 16.220 26.331 1.00 9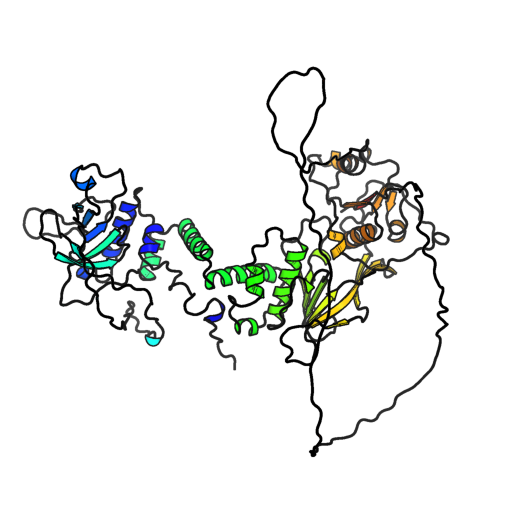1.12 219 TYR A O 1
ATOM 1780 N N . VAL A 1 220 ? -15.320 16.130 24.461 1.00 89.56 220 VAL A N 1
ATOM 1781 C CA . VAL A 1 220 ? -14.488 15.119 23.777 1.00 89.56 220 VAL A CA 1
ATOM 1782 C C . VAL A 1 220 ? -13.585 15.781 22.732 1.00 89.56 220 VAL A C 1
ATOM 1784 O O . VAL A 1 220 ? -14.005 16.079 21.615 1.00 89.56 220 VAL A O 1
ATOM 1787 N N . LYS A 1 221 ? -12.300 15.970 23.064 1.00 84.94 221 LYS A N 1
ATOM 1788 C CA . LYS A 1 221 ? -11.312 16.518 22.118 1.00 84.94 221 LYS A CA 1
ATOM 1789 C C . LYS A 1 221 ? -10.825 15.456 21.128 1.00 84.94 221 LYS A C 1
ATOM 1791 O O . LYS A 1 221 ? -10.204 14.468 21.526 1.00 84.94 221 LYS A O 1
ATOM 1796 N N . VAL A 1 222 ? -11.008 15.714 19.831 1.00 84.88 222 VAL A N 1
ATOM 1797 C CA . VAL A 1 222 ? -10.631 14.814 18.719 1.00 84.88 222 VAL A CA 1
ATOM 1798 C C . VAL A 1 222 ? -9.191 14.260 18.815 1.00 84.88 222 VAL A C 1
ATOM 1800 O O . VAL A 1 222 ? -9.031 13.050 18.659 1.00 84.88 222 VAL A O 1
ATOM 1803 N N . PRO A 1 223 ? -8.140 15.035 19.167 1.00 86.44 223 PRO A N 1
ATOM 1804 C CA . PRO A 1 223 ? -6.790 14.477 19.318 1.00 86.44 223 PRO A CA 1
ATOM 1805 C C . PRO A 1 223 ? -6.662 13.418 20.427 1.00 86.44 223 PRO A C 1
ATOM 1807 O O . PRO A 1 223 ? -5.883 12.474 20.287 1.00 86.44 223 PRO A O 1
ATOM 1810 N N . ARG A 1 224 ? -7.438 13.524 21.519 1.00 83.50 224 ARG A N 1
ATOM 1811 C CA . ARG A 1 224 ? -7.475 12.490 22.570 1.00 83.50 224 ARG A CA 1
ATOM 1812 C C . ARG A 1 224 ? -8.209 11.239 22.096 1.00 83.50 224 ARG A C 1
ATOM 1814 O O . ARG A 1 224 ? -7.743 10.141 22.387 1.00 83.50 224 ARG A O 1
ATOM 1821 N N . LEU A 1 225 ? -9.305 11.411 21.354 1.00 85.00 225 LEU A N 1
ATOM 1822 C CA . LEU A 1 225 ? -10.077 10.319 20.757 1.00 85.00 225 LEU A CA 1
ATOM 1823 C C . LEU A 1 225 ? -9.210 9.504 19.788 1.00 85.00 225 LEU A C 1
ATOM 1825 O O . LEU A 1 225 ? -9.065 8.297 19.962 1.00 85.00 225 LEU A O 1
ATOM 1829 N N . ILE A 1 226 ? -8.532 10.177 18.852 1.00 83.75 226 ILE A N 1
ATOM 1830 C CA . ILE A 1 226 ? -7.576 9.551 17.925 1.00 83.75 226 ILE A CA 1
ATOM 1831 C C . ILE A 1 226 ? -6.465 8.824 18.696 1.00 83.75 226 ILE A C 1
ATOM 1833 O O . ILE A 1 226 ? -6.111 7.699 18.350 1.00 83.75 226 ILE A O 1
ATOM 1837 N N . ARG A 1 227 ? -5.929 9.420 19.772 1.00 84.25 227 ARG A N 1
ATOM 1838 C CA . ARG A 1 227 ? -4.911 8.770 20.614 1.00 84.25 227 ARG A CA 1
ATOM 1839 C C . ARG A 1 227 ? -5.444 7.523 21.336 1.00 84.25 227 ARG A C 1
ATOM 1841 O O . ARG A 1 227 ? -4.695 6.561 21.460 1.00 84.25 227 ARG A O 1
ATOM 1848 N N . ARG A 1 228 ? -6.700 7.518 21.805 1.00 80.56 228 ARG A N 1
ATOM 1849 C CA . ARG A 1 228 ? -7.327 6.355 22.465 1.00 80.56 228 ARG A CA 1
ATOM 1850 C C . ARG A 1 228 ? -7.548 5.211 21.474 1.00 80.56 228 ARG A C 1
ATOM 1852 O O . ARG A 1 228 ? -7.068 4.115 21.741 1.00 80.56 228 ARG A O 1
ATOM 1859 N N . LEU A 1 229 ? -8.124 5.502 20.307 1.00 79.25 229 LEU A N 1
ATOM 1860 C CA . LEU A 1 229 ? -8.321 4.526 19.229 1.00 79.25 229 LEU A CA 1
ATOM 1861 C C . LEU A 1 229 ? -6.986 3.943 18.735 1.00 79.25 229 LEU A C 1
ATOM 1863 O O . LEU A 1 229 ? -6.852 2.731 18.602 1.00 79.25 229 LEU A O 1
ATOM 1867 N N . ARG A 1 230 ? -5.949 4.778 18.560 1.00 78.31 230 ARG A N 1
ATOM 1868 C CA . ARG A 1 230 ? -4.586 4.307 18.241 1.00 78.31 230 ARG A CA 1
ATOM 1869 C C . ARG A 1 230 ? -3.973 3.448 19.351 1.00 78.31 230 ARG A C 1
ATOM 1871 O O . ARG A 1 230 ? -3.238 2.520 19.041 1.00 78.31 230 ARG A O 1
ATOM 1878 N N . ALA A 1 231 ? -4.265 3.726 20.623 1.00 78.81 231 ALA A N 1
ATOM 1879 C CA . ALA A 1 231 ? -3.805 2.894 21.735 1.00 78.81 231 ALA A CA 1
ATOM 1880 C C . ALA A 1 231 ? -4.526 1.535 21.775 1.00 78.81 231 ALA A C 1
ATOM 1882 O O . ALA A 1 231 ? -3.872 0.524 22.001 1.00 78.81 231 ALA A O 1
ATOM 1883 N N . GLN A 1 232 ? -5.832 1.485 21.489 1.00 71.56 232 GLN A N 1
ATOM 1884 C CA . GLN A 1 232 ? -6.571 0.224 21.327 1.00 71.56 232 GLN A CA 1
ATOM 1885 C C . GLN A 1 232 ? -6.059 -0.578 20.118 1.00 71.56 232 GLN A C 1
ATOM 1887 O O . GLN A 1 232 ? -5.841 -1.780 20.233 1.00 71.56 232 GLN A O 1
ATOM 1892 N N . ALA A 1 233 ? -5.750 0.082 18.997 1.00 71.31 233 ALA A N 1
ATOM 1893 C CA . ALA A 1 233 ? -5.107 -0.566 17.853 1.00 71.31 233 ALA A CA 1
ATOM 1894 C C . ALA A 1 233 ? -3.691 -1.090 18.171 1.00 71.31 233 ALA A C 1
ATOM 1896 O O . ALA A 1 233 ? -3.301 -2.153 17.692 1.00 71.31 233 ALA A O 1
ATOM 1897 N N . ALA A 1 234 ? -2.935 -0.389 19.023 1.00 66.75 234 ALA A N 1
ATOM 1898 C CA . ALA A 1 234 ? -1.614 -0.820 19.485 1.00 66.75 234 ALA A CA 1
ATOM 1899 C C . ALA A 1 234 ? -1.649 -2.007 20.470 1.00 66.75 234 ALA A C 1
ATOM 1901 O O . ALA A 1 234 ? -0.626 -2.668 20.636 1.00 66.75 234 ALA A O 1
ATOM 1902 N N . LEU A 1 235 ? -2.807 -2.317 21.072 1.00 68.44 235 LEU A N 1
ATOM 1903 C CA . LEU A 1 235 ? -3.037 -3.556 21.833 1.00 68.44 235 LEU A CA 1
ATOM 1904 C C . LEU A 1 235 ? -3.269 -4.784 20.928 1.00 68.44 235 LEU A C 1
ATOM 1906 O O . LEU A 1 235 ? -3.484 -5.875 21.440 1.00 68.44 235 LEU A O 1
ATOM 1910 N N . GLN A 1 236 ? -3.200 -4.618 19.600 1.00 61.47 236 GLN A N 1
ATOM 1911 C CA . GLN A 1 236 ? -3.214 -5.693 18.599 1.00 61.47 236 GLN A CA 1
ATOM 1912 C C . GLN A 1 236 ? -4.401 -6.665 18.696 1.00 61.47 236 GLN A C 1
ATOM 1914 O O . GLN A 1 236 ? -4.240 -7.861 18.454 1.00 61.47 236 GLN A O 1
ATOM 1919 N N . SER A 1 237 ? -5.619 -6.173 18.967 1.00 76.19 237 SER A N 1
ATOM 1920 C CA . SER A 1 237 ? -6.792 -7.014 18.700 1.00 76.19 237 SER A CA 1
ATOM 1921 C C . SER A 1 237 ? -6.834 -7.369 17.210 1.00 76.19 237 SER A C 1
ATOM 1923 O O . SER A 1 237 ? -6.516 -6.540 16.347 1.00 76.19 237 SER A O 1
ATOM 1925 N N . HIS A 1 238 ? -7.245 -8.601 16.905 1.00 84.06 238 HIS A N 1
ATOM 1926 C CA . HIS A 1 238 ? -7.324 -9.108 15.534 1.00 84.06 238 HIS A CA 1
ATOM 1927 C C . HIS A 1 238 ? -8.108 -8.156 14.608 1.00 84.06 238 HIS A C 1
ATOM 1929 O O . HIS A 1 238 ? -7.702 -7.933 13.470 1.00 84.06 238 HIS A O 1
ATOM 1935 N N . PHE A 1 239 ? -9.150 -7.501 15.134 1.00 84.88 239 PHE A N 1
ATOM 1936 C CA . PHE A 1 239 ? -9.945 -6.485 14.442 1.00 84.88 239 PHE A CA 1
ATOM 1937 C C . PHE A 1 239 ? -9.114 -5.285 13.956 1.00 84.88 239 PHE A C 1
ATOM 1939 O O . PHE A 1 239 ? -9.131 -4.956 12.768 1.00 84.88 239 PHE A O 1
ATOM 1946 N N . TYR A 1 240 ? -8.352 -4.635 14.844 1.00 82.88 240 TYR A N 1
ATOM 1947 C CA . TYR A 1 240 ? -7.511 -3.498 14.450 1.00 82.88 240 TYR A CA 1
ATOM 1948 C C . TYR A 1 240 ? -6.322 -3.939 13.587 1.00 82.88 240 TYR A C 1
ATOM 1950 O O . TYR A 1 240 ? -5.908 -3.199 12.695 1.00 82.88 240 TYR A O 1
ATOM 1958 N N . GLY A 1 241 ? -5.807 -5.155 13.800 1.00 83.50 241 GLY A N 1
ATOM 1959 C CA . GLY A 1 241 ? -4.811 -5.772 12.923 1.00 83.50 241 GLY A CA 1
ATOM 1960 C C . GLY A 1 241 ? -5.305 -5.900 11.478 1.00 83.50 241 GLY A C 1
ATOM 1961 O O . GLY A 1 241 ? -4.570 -5.559 10.551 1.00 83.50 241 GLY A O 1
ATOM 1962 N N . SER A 1 242 ? -6.554 -6.328 11.284 1.00 87.81 242 SER A N 1
ATOM 1963 C CA . SER A 1 242 ? -7.200 -6.408 9.969 1.00 87.81 242 SER A CA 1
ATOM 1964 C C . SER A 1 242 ? -7.460 -5.035 9.352 1.00 87.81 242 SER A C 1
ATOM 1966 O O . SER A 1 242 ? -7.179 -4.854 8.172 1.00 87.81 242 SER A O 1
ATOM 1968 N N . LEU A 1 243 ? -7.935 -4.049 10.126 1.00 87.31 243 LEU A N 1
ATOM 1969 C CA . LEU A 1 243 ? -8.142 -2.686 9.612 1.00 87.31 243 LEU A CA 1
ATOM 1970 C C . LEU A 1 243 ? -6.835 -2.027 9.148 1.00 87.31 243 LEU A C 1
ATOM 1972 O O . LEU A 1 243 ? -6.809 -1.418 8.082 1.00 87.31 243 LEU A O 1
ATOM 1976 N N . ASN A 1 244 ? -5.743 -2.186 9.903 1.00 85.38 244 ASN A N 1
ATOM 1977 C CA . ASN A 1 244 ? -4.430 -1.679 9.495 1.00 85.38 244 ASN A CA 1
ATOM 1978 C C . ASN A 1 244 ? -3.952 -2.346 8.194 1.00 85.38 244 ASN A C 1
ATOM 1980 O O . ASN A 1 244 ? -3.480 -1.659 7.293 1.00 85.38 244 ASN A O 1
ATOM 1984 N N . ALA A 1 245 ? -4.116 -3.668 8.067 1.00 89.25 245 ALA A N 1
ATOM 1985 C CA . ALA A 1 245 ? -3.756 -4.379 6.843 1.00 89.25 245 ALA A CA 1
ATOM 1986 C C . ALA A 1 245 ? -4.616 -3.940 5.644 1.00 89.25 245 ALA A C 1
ATOM 1988 O O . ALA A 1 245 ? -4.073 -3.689 4.575 1.00 89.25 245 ALA A O 1
ATOM 1989 N N . LEU A 1 246 ? -5.932 -3.781 5.820 1.00 91.62 246 LEU A N 1
ATOM 1990 C CA . LEU A 1 246 ? -6.833 -3.276 4.776 1.00 91.62 246 LEU A CA 1
ATOM 1991 C C . LEU A 1 246 ? -6.498 -1.838 4.349 1.00 91.62 246 LEU A C 1
ATOM 1993 O O . LEU A 1 246 ? -6.604 -1.534 3.167 1.00 91.62 246 LEU A O 1
ATOM 1997 N N . SER A 1 247 ? -6.028 -0.981 5.260 1.00 90.81 247 SER A N 1
ATOM 1998 C CA . SER A 1 247 ? -5.531 0.357 4.902 1.00 90.81 247 SER A CA 1
ATOM 1999 C C . SER A 1 247 ? -4.268 0.286 4.027 1.00 90.81 247 SER A C 1
ATOM 2001 O O . SER A 1 247 ? -4.160 1.019 3.050 1.00 90.81 247 SER A O 1
ATOM 2003 N N . SER A 1 248 ? -3.358 -0.665 4.266 1.00 90.06 248 SER A N 1
ATOM 2004 C CA . SER A 1 248 ? -2.234 -0.904 3.344 1.00 90.06 248 SER A CA 1
ATOM 2005 C C . SER A 1 248 ? -2.660 -1.527 2.003 1.00 90.06 248 SER A C 1
ATOM 2007 O O . SER A 1 248 ? -2.014 -1.275 0.988 1.00 90.06 248 SER A O 1
ATOM 2009 N N . VAL A 1 249 ? -3.757 -2.296 1.952 1.00 93.62 249 VAL A N 1
ATOM 2010 C CA . VAL A 1 249 ? -4.364 -2.725 0.673 1.00 93.62 249 VAL A CA 1
ATOM 2011 C C . VAL A 1 249 ? -4.949 -1.523 -0.077 1.00 93.62 249 VAL A C 1
ATOM 2013 O O . VAL A 1 249 ? -4.723 -1.393 -1.276 1.00 93.62 249 VAL A O 1
ATOM 2016 N N . GLU A 1 250 ? -5.649 -0.619 0.613 1.00 93.50 250 GLU A N 1
ATOM 2017 C CA . GLU A 1 250 ? -6.167 0.634 0.048 1.00 93.50 250 GLU A CA 1
ATOM 2018 C C . GLU A 1 250 ? -5.034 1.492 -0.542 1.00 93.50 250 GLU A C 1
ATOM 2020 O O . GLU A 1 250 ? -5.147 1.956 -1.676 1.00 93.50 250 GLU A O 1
ATOM 2025 N N . GLU A 1 251 ? -3.905 1.646 0.160 1.00 91.00 251 GLU A N 1
ATOM 2026 C CA . GLU A 1 251 ? -2.724 2.367 -0.342 1.00 91.00 251 GLU A CA 1
ATOM 2027 C C . GLU A 1 251 ? -2.153 1.765 -1.641 1.00 91.00 251 GLU A C 1
ATOM 2029 O O . GLU A 1 251 ? -1.747 2.515 -2.538 1.00 91.00 251 GLU A O 1
ATOM 2034 N N . ILE A 1 252 ? -2.167 0.431 -1.773 1.00 93.25 252 ILE A N 1
ATOM 2035 C CA . ILE A 1 252 ? -1.784 -0.282 -3.002 1.00 93.25 252 ILE A CA 1
ATOM 2036 C C . ILE A 1 252 ? -2.815 -0.018 -4.110 1.00 93.25 252 ILE A C 1
ATOM 2038 O O . ILE A 1 252 ? -2.450 0.487 -5.172 1.00 93.25 252 ILE A O 1
ATOM 2042 N N . TYR A 1 253 ? -4.099 -0.301 -3.866 1.00 94.94 253 TYR A N 1
ATOM 2043 C CA . TYR A 1 253 ? -5.168 -0.210 -4.872 1.00 94.94 253 TYR A CA 1
ATOM 2044 C C . TYR A 1 253 ? -5.450 1.223 -5.350 1.00 94.94 253 TYR A C 1
ATOM 2046 O O . TYR A 1 253 ? -5.845 1.419 -6.498 1.00 94.94 253 TYR A O 1
ATOM 2054 N N . ASN A 1 254 ? -5.141 2.240 -4.543 1.00 92.25 254 ASN A N 1
ATOM 2055 C CA . ASN A 1 254 ? -5.150 3.654 -4.943 1.00 92.25 254 ASN A CA 1
ATOM 2056 C C . ASN A 1 254 ? -4.163 3.955 -6.102 1.00 92.25 254 ASN A C 1
ATOM 2058 O O . ASN A 1 254 ? -4.302 4.958 -6.794 1.00 92.25 254 ASN A O 1
ATOM 2062 N N . GLY A 1 255 ? -3.175 3.084 -6.352 1.00 87.00 255 GLY A N 1
ATOM 2063 C CA . GLY A 1 255 ? -2.294 3.146 -7.528 1.00 87.00 255 GLY A CA 1
ATOM 2064 C C . GLY A 1 255 ? -2.801 2.394 -8.767 1.00 87.00 255 GLY A C 1
ATOM 2065 O O . GLY A 1 255 ? -2.153 2.446 -9.814 1.00 87.00 255 GLY A O 1
ATOM 2066 N N . LEU A 1 256 ? -3.925 1.675 -8.661 1.00 95.12 256 LEU A N 1
ATOM 2067 C CA . LEU A 1 256 ? -4.375 0.663 -9.624 1.00 95.12 256 LEU A CA 1
ATOM 2068 C C . LEU A 1 256 ? -5.797 0.967 -10.156 1.00 95.12 256 LEU A C 1
ATOM 2070 O O . LEU A 1 256 ? -6.725 0.188 -9.932 1.00 95.12 256 LEU A O 1
ATOM 2074 N N . PRO A 1 257 ? -6.018 2.091 -10.867 1.00 92.56 257 PRO A N 1
ATOM 2075 C CA . PRO A 1 257 ? -7.346 2.461 -11.356 1.00 92.56 257 PRO A CA 1
ATOM 2076 C C . PRO A 1 257 ? -7.930 1.390 -12.294 1.00 92.56 257 PRO A C 1
ATOM 2078 O O . PRO A 1 257 ? -7.297 0.960 -13.263 1.00 92.56 257 PRO A O 1
ATOM 2081 N N . GLY A 1 258 ? -9.157 0.955 -11.997 1.00 91.31 258 GLY A N 1
ATOM 2082 C CA . GLY A 1 258 ? -9.841 -0.127 -12.714 1.00 91.31 258 GLY A CA 1
ATOM 2083 C C . GLY A 1 258 ? -9.407 -1.546 -12.320 1.00 91.31 258 GLY A C 1
ATOM 2084 O O . GLY A 1 258 ? -9.816 -2.492 -12.987 1.00 91.31 258 GLY A O 1
ATOM 2085 N N . ALA A 1 259 ? -8.595 -1.711 -11.270 1.00 94.06 259 ALA A N 1
ATOM 2086 C CA . ALA A 1 259 ? -8.388 -3.013 -10.636 1.00 94.06 259 ALA A CA 1
ATOM 2087 C C . ALA A 1 259 ? -9.677 -3.513 -9.962 1.00 94.06 259 ALA A C 1
ATOM 2089 O O . ALA A 1 259 ? -10.555 -2.728 -9.594 1.00 94.06 259 ALA A O 1
ATOM 2090 N N . CYS A 1 260 ? -9.779 -4.826 -9.807 1.00 90.75 260 CYS A N 1
ATOM 2091 C CA . CYS A 1 260 ? -10.917 -5.537 -9.249 1.00 90.75 260 CYS A CA 1
ATOM 2092 C C . CYS A 1 260 ? -10.524 -6.257 -7.954 1.00 90.75 260 CYS A C 1
ATOM 2094 O O . CYS A 1 260 ? -9.360 -6.545 -7.702 1.00 90.75 260 CYS A O 1
ATOM 2096 N N . ILE A 1 261 ? -11.520 -6.571 -7.126 1.00 93.12 261 ILE A N 1
ATOM 2097 C CA . ILE A 1 261 ? -11.333 -7.412 -5.943 1.00 93.12 261 ILE A CA 1
ATOM 2098 C C . ILE A 1 261 ? -12.342 -8.553 -6.027 1.00 93.12 261 ILE A C 1
ATOM 2100 O O . ILE A 1 261 ? -13.552 -8.317 -6.059 1.00 93.12 261 ILE A O 1
ATOM 2104 N N . ASP A 1 262 ? -11.850 -9.787 -6.076 1.00 92.00 262 ASP A N 1
ATOM 2105 C CA . ASP A 1 262 ? -12.683 -10.980 -6.016 1.00 92.00 262 ASP A CA 1
ATOM 2106 C C . ASP A 1 262 ? -13.253 -11.125 -4.598 1.00 92.00 262 ASP A C 1
ATOM 2108 O O . ASP A 1 262 ? -12.530 -11.197 -3.602 1.00 92.00 262 ASP A O 1
ATOM 2112 N N . LEU A 1 263 ? -14.581 -11.173 -4.488 1.00 90.06 263 LEU A N 1
ATOM 2113 C CA . LEU A 1 263 ? -15.272 -11.240 -3.200 1.00 90.06 263 LEU A CA 1
ATOM 2114 C C . LEU A 1 263 ? -14.976 -12.537 -2.425 1.00 90.06 263 LEU A C 1
ATOM 2116 O O . LEU A 1 263 ? -15.275 -12.601 -1.227 1.00 90.06 263 LEU A O 1
ATOM 2120 N N . ARG A 1 264 ? -14.364 -13.554 -3.053 1.00 88.12 264 ARG A N 1
ATOM 2121 C CA . ARG A 1 264 ? -13.914 -14.787 -2.392 1.00 88.12 264 ARG A CA 1
ATOM 2122 C C . ARG A 1 264 ? -12.899 -14.538 -1.276 1.00 88.12 264 ARG A C 1
ATOM 2124 O O . ARG A 1 264 ? -12.958 -15.288 -0.300 1.00 88.12 264 ARG A O 1
ATOM 2131 N N . ILE A 1 265 ? -12.133 -13.436 -1.291 1.00 88.12 265 ILE A N 1
ATOM 2132 C CA . ILE A 1 265 ? -11.263 -13.055 -0.157 1.00 88.12 265 ILE A CA 1
ATOM 2133 C C . ILE A 1 265 ? -12.020 -12.953 1.176 1.00 88.12 265 ILE A C 1
ATOM 2135 O O . ILE A 1 265 ? -11.446 -13.174 2.237 1.00 88.12 265 ILE A O 1
ATOM 2139 N N . THR A 1 266 ? -13.323 -12.640 1.139 1.00 87.12 266 THR A N 1
ATOM 2140 C CA . THR A 1 266 ? -14.165 -12.487 2.340 1.00 87.12 266 THR A CA 1
ATOM 2141 C C . THR A 1 266 ? -14.594 -13.819 2.962 1.00 87.12 266 THR A C 1
ATOM 2143 O O . THR A 1 266 ? -15.280 -13.821 3.985 1.00 87.12 266 THR A O 1
ATOM 2146 N N . SER A 1 267 ? -14.217 -14.947 2.348 1.00 83.75 267 SER A N 1
ATOM 2147 C CA . SER A 1 267 ? -14.517 -16.304 2.830 1.00 83.75 267 SER A CA 1
ATOM 2148 C C . SER A 1 267 ? -13.575 -16.755 3.953 1.00 83.75 267 SER A C 1
ATOM 2150 O O . SER A 1 267 ? -13.942 -17.639 4.719 1.00 83.75 267 SER A O 1
ATOM 2152 N N . GLN A 1 268 ? -12.387 -16.148 4.066 1.00 82.06 268 GLN A N 1
ATOM 2153 C CA . GLN A 1 268 ? -11.408 -16.413 5.125 1.00 82.06 268 GLN A CA 1
ATOM 2154 C C . GLN A 1 268 ? -11.274 -15.187 6.046 1.00 82.06 268 GLN A C 1
ATOM 2156 O O . GLN A 1 268 ? -11.298 -14.058 5.550 1.00 82.06 268 GLN A O 1
ATOM 2161 N N . PRO A 1 269 ? -11.103 -15.351 7.371 1.00 87.44 269 PRO A N 1
ATOM 2162 C CA . PRO A 1 269 ? -10.820 -14.230 8.261 1.00 87.44 269 PRO A CA 1
ATOM 2163 C C . PRO A 1 269 ? -9.504 -13.526 7.896 1.00 87.44 269 PRO A C 1
ATOM 2165 O O . PRO A 1 269 ? -8.433 -14.137 7.861 1.00 87.44 269 PRO A O 1
ATOM 2168 N N . ALA A 1 270 ? -9.549 -12.204 7.707 1.00 89.38 270 ALA A N 1
ATOM 2169 C CA . ALA A 1 270 ? -8.355 -11.384 7.522 1.00 89.38 270 ALA A CA 1
ATOM 2170 C C . ALA A 1 270 ? -7.310 -11.562 8.651 1.00 89.38 270 ALA A C 1
ATOM 2172 O O . ALA A 1 270 ? -6.119 -11.568 8.339 1.00 89.38 270 ALA A O 1
ATOM 2173 N N . PRO A 1 271 ? -7.662 -11.789 9.936 1.00 86.56 271 PRO A N 1
ATOM 2174 C CA . PRO A 1 271 ? -6.669 -12.094 10.963 1.00 86.56 271 PRO A CA 1
ATOM 2175 C C . PRO A 1 271 ? -5.818 -13.333 10.683 1.00 86.56 271 PRO A C 1
ATOM 2177 O O . PRO A 1 271 ? -4.641 -13.327 11.028 1.00 86.56 271 PRO A O 1
ATOM 2180 N N . GLU A 1 272 ? -6.394 -14.357 10.061 1.00 84.31 272 GLU A N 1
ATOM 2181 C CA . GLU A 1 272 ? -5.771 -15.669 9.846 1.00 84.31 272 GLU A CA 1
ATOM 2182 C C . GLU A 1 272 ? -5.062 -15.745 8.480 1.00 84.31 272 GLU A C 1
ATOM 2184 O O . GLU A 1 272 ? -4.056 -16.435 8.332 1.00 84.31 272 GLU A O 1
ATOM 2189 N N . SER A 1 273 ? -5.528 -14.967 7.499 1.00 86.00 273 SER A N 1
ATOM 2190 C CA . SER A 1 273 ? -4.979 -14.920 6.137 1.00 86.00 273 SER A CA 1
ATOM 2191 C C . SER A 1 273 ? -3.481 -14.557 6.043 1.00 86.00 273 SER A C 1
ATOM 2193 O O . SER A 1 273 ? -2.983 -13.650 6.729 1.00 86.00 273 SER A O 1
ATOM 2195 N N . ARG A 1 274 ? -2.759 -15.200 5.105 1.00 85.12 274 ARG A N 1
ATOM 2196 C CA . ARG A 1 274 ? -1.322 -14.942 4.865 1.00 85.12 274 ARG A CA 1
ATOM 2197 C C . ARG A 1 274 ? -1.070 -13.486 4.454 1.00 85.12 274 ARG A C 1
ATOM 2199 O O . ARG A 1 274 ? -0.166 -12.858 5.004 1.00 85.12 274 ARG A O 1
ATOM 2206 N N . TRP A 1 275 ? -1.893 -12.913 3.565 1.00 88.06 275 TRP A N 1
ATOM 2207 C CA . TRP A 1 275 ? -1.735 -11.527 3.084 1.00 88.06 275 TRP A CA 1
ATOM 2208 C C . TRP A 1 275 ? -1.771 -10.493 4.218 1.00 88.06 275 TRP A C 1
ATOM 2210 O O . TRP A 1 275 ? -0.972 -9.557 4.236 1.00 88.06 275 TRP A O 1
ATOM 2220 N N . SER A 1 276 ? -2.651 -10.670 5.207 1.00 88.44 276 SER A N 1
ATOM 2221 C CA . SER A 1 276 ? -2.787 -9.712 6.304 1.00 88.44 276 SER A CA 1
ATOM 2222 C C . SER A 1 276 ? -1.613 -9.815 7.277 1.00 88.44 276 SER A C 1
ATOM 2224 O O . SER A 1 276 ? -1.074 -8.800 7.717 1.00 88.44 276 SER A O 1
ATOM 2226 N N . THR A 1 277 ? -1.137 -11.033 7.553 1.00 85.38 277 THR A N 1
ATOM 2227 C CA . THR A 1 277 ? 0.093 -11.258 8.331 1.00 85.38 277 THR A CA 1
ATOM 2228 C C . THR A 1 277 ? 1.324 -10.687 7.622 1.00 85.38 277 THR A C 1
ATOM 2230 O O . THR A 1 277 ? 2.134 -10.020 8.267 1.00 85.38 277 THR A O 1
ATOM 2233 N N . LEU A 1 278 ? 1.423 -10.830 6.295 1.00 85.31 278 LEU A N 1
ATOM 2234 C CA . LEU A 1 278 ? 2.473 -10.204 5.482 1.00 85.31 278 LEU A CA 1
ATOM 2235 C C . LEU A 1 278 ? 2.444 -8.670 5.534 1.00 85.31 278 LEU A C 1
ATOM 2237 O O . LEU A 1 278 ? 3.505 -8.051 5.474 1.00 85.31 278 LEU A O 1
ATOM 2241 N N . LEU A 1 279 ? 1.277 -8.033 5.665 1.00 84.69 279 LEU A N 1
ATOM 2242 C CA . LEU A 1 279 ? 1.174 -6.574 5.823 1.00 84.69 279 LEU A CA 1
ATOM 2243 C C . LEU A 1 279 ? 1.471 -6.115 7.261 1.00 84.69 279 LEU A C 1
ATOM 2245 O O . LEU A 1 279 ? 2.174 -5.124 7.446 1.00 84.69 279 LEU A O 1
ATOM 2249 N N . ARG A 1 280 ? 1.038 -6.873 8.279 1.00 74.75 280 ARG A N 1
ATOM 2250 C CA . ARG A 1 280 ? 1.350 -6.614 9.702 1.00 74.75 280 ARG A CA 1
ATOM 2251 C C . ARG A 1 280 ? 2.822 -6.862 10.073 1.00 74.75 280 ARG A C 1
ATOM 2253 O O . ARG A 1 280 ? 3.274 -6.375 11.109 1.00 74.75 280 ARG A O 1
ATOM 2260 N N . GLY A 1 281 ? 3.564 -7.614 9.257 1.00 65.81 281 GLY A N 1
ATOM 2261 C CA . GLY A 1 281 ? 4.964 -7.983 9.488 1.00 65.81 281 GLY A CA 1
ATOM 2262 C C . GLY A 1 281 ? 5.898 -6.781 9.679 1.00 65.81 281 GLY A C 1
ATOM 2263 O O . GLY A 1 281 ? 6.101 -5.974 8.770 1.00 65.81 281 GLY A O 1
ATOM 2264 N N . ARG A 1 282 ? 6.504 -6.682 10.869 1.00 53.19 282 ARG A N 1
ATOM 2265 C CA . ARG A 1 282 ? 7.353 -5.556 11.302 1.00 53.19 282 ARG A CA 1
ATOM 2266 C C . ARG A 1 282 ? 8.838 -5.771 10.972 1.00 53.19 282 ARG A C 1
ATOM 2268 O O . ARG A 1 282 ? 9.694 -5.653 11.846 1.00 53.19 282 ARG A O 1
ATOM 2275 N N . GLU A 1 283 ? 9.138 -6.124 9.723 1.00 53.38 283 GLU A N 1
ATOM 2276 C CA . GLU A 1 283 ? 10.515 -6.351 9.260 1.00 53.38 283 GLU A CA 1
ATOM 2277 C C . GLU A 1 283 ? 11.373 -5.083 9.403 1.00 53.38 283 GLU A C 1
ATOM 2279 O O . GLU A 1 283 ? 10.994 -4.002 8.956 1.00 53.38 283 GLU A O 1
ATOM 2284 N N . SER A 1 284 ? 12.549 -5.201 10.027 1.00 48.12 284 SER A N 1
ATOM 2285 C CA . SER A 1 284 ? 13.363 -4.043 10.434 1.00 48.12 284 SER A CA 1
ATOM 2286 C C . SER A 1 284 ? 14.216 -3.420 9.320 1.00 48.12 284 SER A C 1
ATOM 2288 O O . SER A 1 284 ? 14.859 -2.395 9.553 1.00 48.12 284 SER A O 1
ATOM 2290 N N . LYS A 1 285 ? 14.242 -4.024 8.122 1.00 51.81 285 LYS A N 1
ATOM 2291 C CA . LYS A 1 285 ? 15.006 -3.573 6.942 1.00 51.81 285 LYS A CA 1
ATOM 2292 C C . LYS A 1 285 ? 14.277 -3.915 5.632 1.00 51.81 285 LYS A C 1
ATOM 2294 O O . LYS A 1 285 ? 14.758 -4.722 4.841 1.00 51.81 285 LYS A O 1
ATOM 2299 N N . THR A 1 286 ? 13.114 -3.316 5.392 1.00 60.34 286 THR A N 1
ATOM 2300 C CA . THR A 1 286 ? 12.393 -3.475 4.118 1.00 60.34 286 THR A CA 1
ATOM 2301 C C . THR A 1 286 ? 13.159 -2.825 2.961 1.00 60.34 286 THR A C 1
ATOM 2303 O O . THR A 1 286 ? 13.335 -1.609 2.907 1.00 60.34 286 THR A O 1
ATOM 2306 N N . THR A 1 287 ? 13.615 -3.634 2.003 1.00 67.25 287 THR A N 1
ATOM 2307 C CA . THR A 1 287 ? 14.162 -3.134 0.732 1.00 67.25 287 THR A CA 1
ATOM 2308 C C . THR A 1 287 ? 13.024 -2.727 -0.216 1.00 67.25 287 THR A C 1
ATOM 2310 O O . THR A 1 287 ? 11.920 -3.268 -0.105 1.00 67.25 287 THR A O 1
ATOM 2313 N N . PRO A 1 288 ? 13.258 -1.842 -1.206 1.00 66.31 288 PRO A N 1
ATOM 2314 C CA . PRO A 1 288 ? 12.250 -1.533 -2.226 1.00 66.31 288 PRO A CA 1
ATOM 2315 C C . PRO A 1 288 ? 11.757 -2.771 -2.997 1.00 66.31 288 PRO A C 1
ATOM 2317 O O . PRO A 1 288 ? 10.594 -2.816 -3.387 1.00 66.31 288 PRO A O 1
ATOM 2320 N N . SER A 1 289 ? 12.617 -3.788 -3.155 1.00 71.62 289 SER A N 1
ATOM 2321 C CA . SER A 1 289 ? 12.264 -5.092 -3.739 1.00 71.62 289 SER A CA 1
ATOM 2322 C C . SER A 1 289 ? 11.223 -5.829 -2.878 1.00 71.62 289 SER A C 1
ATOM 2324 O O . SER A 1 289 ? 10.154 -6.171 -3.373 1.00 71.62 289 SER A O 1
ATOM 2326 N N . SER A 1 290 ? 11.469 -5.957 -1.563 1.00 81.06 290 SER A N 1
ATOM 2327 C CA . SER A 1 290 ? 10.530 -6.563 -0.592 1.00 81.06 290 SER A CA 1
ATOM 2328 C C . SER A 1 290 ? 9.162 -5.866 -0.571 1.00 81.06 290 SER A C 1
ATOM 2330 O O . SER A 1 290 ? 8.126 -6.519 -0.442 1.00 81.06 290 SER A O 1
ATOM 2332 N N . LEU A 1 291 ? 9.122 -4.540 -0.749 1.00 87.62 291 LEU A N 1
ATOM 2333 C CA . LEU A 1 291 ? 7.855 -3.806 -0.825 1.00 87.62 291 LEU A CA 1
ATOM 2334 C C . LEU A 1 291 ? 7.059 -4.139 -2.099 1.00 87.62 291 LEU A C 1
ATOM 2336 O O . LEU A 1 291 ? 5.844 -4.311 -2.021 1.00 87.62 291 LEU A O 1
ATOM 2340 N N . ILE A 1 292 ? 7.726 -4.280 -3.250 1.00 90.38 292 ILE A N 1
ATOM 2341 C CA . ILE A 1 292 ? 7.076 -4.662 -4.513 1.00 90.38 292 ILE A CA 1
ATOM 2342 C C . ILE A 1 292 ? 6.582 -6.111 -4.465 1.00 90.38 292 ILE A C 1
ATOM 2344 O O . ILE A 1 292 ? 5.430 -6.357 -4.813 1.00 90.38 292 ILE A O 1
ATOM 2348 N N . THR A 1 293 ? 7.377 -7.064 -3.968 1.00 92.06 293 THR A N 1
ATOM 2349 C CA . THR A 1 293 ? 6.948 -8.473 -3.906 1.00 92.06 293 THR A CA 1
ATOM 2350 C C . THR A 1 293 ? 5.806 -8.705 -2.913 1.00 92.06 293 THR A C 1
ATOM 2352 O O . THR A 1 293 ? 4.884 -9.475 -3.198 1.00 92.06 293 THR A O 1
ATOM 2355 N N . ARG A 1 294 ? 5.784 -7.981 -1.783 1.00 92.12 294 ARG A N 1
ATOM 2356 C CA . ARG A 1 294 ? 4.623 -7.945 -0.873 1.00 92.12 294 ARG A CA 1
ATOM 2357 C C . ARG A 1 294 ? 3.388 -7.355 -1.559 1.00 92.12 294 ARG A C 1
ATOM 2359 O O . ARG A 1 294 ? 2.305 -7.918 -1.422 1.00 92.12 294 ARG A O 1
ATOM 2366 N N . ALA A 1 295 ? 3.539 -6.278 -2.331 1.00 94.12 295 ALA A N 1
ATOM 2367 C CA . ALA A 1 295 ? 2.426 -5.678 -3.064 1.00 94.12 295 ALA A CA 1
ATOM 2368 C C . ALA A 1 295 ? 1.898 -6.590 -4.193 1.00 94.12 295 ALA A C 1
ATOM 2370 O O . ALA A 1 295 ? 0.685 -6.733 -4.318 1.00 94.12 295 ALA A O 1
ATOM 2371 N N . PHE A 1 296 ? 2.764 -7.286 -4.942 1.00 95.81 296 PHE A N 1
ATOM 2372 C CA . PHE A 1 296 ? 2.347 -8.303 -5.918 1.00 95.81 296 PHE A CA 1
ATOM 2373 C C . PHE A 1 296 ? 1.607 -9.467 -5.253 1.00 95.81 296 PHE A C 1
ATOM 2375 O O . PHE A 1 296 ? 0.568 -9.883 -5.751 1.00 95.81 296 PHE A O 1
ATOM 2382 N N . THR A 1 297 ? 2.080 -9.940 -4.097 1.00 94.31 297 THR A N 1
ATOM 2383 C CA . THR A 1 297 ? 1.397 -10.995 -3.325 1.00 94.31 297 THR A CA 1
ATOM 2384 C C . THR A 1 297 ? -0.028 -10.585 -2.932 1.00 94.31 297 THR A C 1
ATOM 2386 O O . THR A 1 297 ? -0.964 -11.371 -3.063 1.00 94.31 297 THR A O 1
ATOM 2389 N N . VAL A 1 298 ? -0.209 -9.336 -2.487 1.00 94.94 298 VAL A N 1
ATOM 2390 C CA . VAL A 1 298 ? -1.531 -8.773 -2.165 1.00 94.94 298 VAL A CA 1
ATOM 2391 C C . VAL A 1 298 ? -2.403 -8.645 -3.415 1.00 94.94 298 VAL A C 1
ATOM 2393 O O . VAL A 1 298 ? -3.562 -9.044 -3.381 1.00 94.94 298 VAL A O 1
ATOM 2396 N N . VAL A 1 299 ? -1.867 -8.121 -4.522 1.00 96.38 299 VAL A N 1
ATOM 2397 C CA . VAL A 1 299 ? -2.617 -7.974 -5.781 1.00 96.38 299 VAL A CA 1
ATOM 2398 C C . VAL A 1 299 ? -3.066 -9.334 -6.317 1.00 96.38 299 VAL A C 1
ATOM 2400 O O . VAL A 1 299 ? -4.247 -9.484 -6.609 1.00 96.38 299 VAL A O 1
ATOM 2403 N N . ALA A 1 300 ? -2.178 -10.332 -6.363 1.00 95.06 300 ALA A N 1
ATOM 2404 C CA . ALA A 1 300 ? -2.499 -11.693 -6.793 1.00 95.06 300 ALA A CA 1
ATOM 2405 C C . ALA A 1 300 ? -3.673 -12.284 -5.999 1.00 95.06 300 ALA A C 1
ATOM 2407 O O . ALA A 1 300 ? -4.665 -12.706 -6.596 1.00 95.06 300 ALA A O 1
ATOM 2408 N N . PHE A 1 301 ? -3.610 -12.243 -4.664 1.00 93.38 301 PHE A N 1
ATOM 2409 C CA . PHE A 1 301 ? -4.678 -12.786 -3.824 1.00 93.38 301 PHE A CA 1
ATOM 2410 C C . PHE A 1 301 ? -5.994 -12.005 -3.946 1.00 93.38 301 PHE A C 1
ATOM 2412 O O . PHE A 1 301 ? -7.062 -12.607 -3.927 1.00 93.38 301 PHE A O 1
ATOM 2419 N N . PHE A 1 302 ? -5.954 -10.677 -4.092 1.00 95.06 302 PHE A N 1
ATOM 2420 C CA . PHE A 1 302 ? -7.176 -9.866 -4.178 1.00 95.06 302 PHE A CA 1
ATOM 2421 C C . PHE A 1 302 ? -7.842 -9.913 -5.562 1.00 95.06 302 PHE A C 1
ATOM 2423 O O . PHE A 1 302 ? -9.066 -9.897 -5.632 1.00 95.06 302 PHE A O 1
ATOM 2430 N N . GLU A 1 303 ? -7.081 -10.017 -6.653 1.00 94.56 303 GLU A N 1
ATOM 2431 C CA . GLU A 1 303 ? -7.625 -10.121 -8.017 1.00 94.56 303 GLU A CA 1
ATOM 2432 C C . GLU A 1 303 ? -8.170 -11.525 -8.338 1.00 94.56 303 GLU A C 1
ATOM 2434 O O . GLU A 1 303 ? -9.150 -11.658 -9.085 1.00 94.56 303 GLU A O 1
ATOM 2439 N N . THR A 1 304 ? -7.536 -12.573 -7.793 1.00 92.31 304 THR A N 1
ATOM 2440 C CA . THR A 1 304 ? -7.948 -13.981 -7.967 1.00 92.31 304 THR A CA 1
ATOM 2441 C C . THR A 1 304 ? -8.947 -14.431 -6.906 1.00 92.31 304 THR A C 1
ATOM 2443 O O . THR A 1 304 ? -9.898 -15.121 -7.235 1.00 92.31 304 THR A O 1
ATOM 2446 N N . GLY A 1 305 ? -8.788 -14.012 -5.650 1.00 89.81 305 GLY A N 1
ATOM 2447 C CA . GLY A 1 305 ? -9.604 -14.452 -4.516 1.00 89.81 305 GLY A CA 1
ATOM 2448 C C . GLY A 1 305 ? -9.105 -15.718 -3.814 1.00 89.81 305 GLY A C 1
ATOM 2449 O O . GLY A 1 305 ? -9.676 -16.082 -2.785 1.00 89.81 305 GLY A O 1
ATOM 2450 N N . GLU A 1 306 ? -8.064 -16.372 -4.344 1.00 86.56 306 GLU A N 1
ATOM 2451 C CA . GLU A 1 306 ? -7.582 -17.680 -3.872 1.00 86.56 306 GLU A CA 1
ATOM 2452 C C . GLU A 1 306 ? -6.056 -17.859 -3.934 1.00 86.56 306 GLU A C 1
ATOM 2454 O O . GLU A 1 306 ? -5.473 -18.331 -2.956 1.00 86.56 306 GLU A O 1
ATOM 2459 N N . ILE A 1 307 ? -5.387 -17.415 -5.008 1.00 89.62 307 ILE A N 1
ATOM 2460 C CA . ILE A 1 307 ? -3.960 -17.690 -5.231 1.00 89.62 307 ILE A CA 1
ATOM 2461 C C . ILE A 1 307 ? -3.085 -16.937 -4.216 1.00 89.62 307 ILE A C 1
ATOM 2463 O O . ILE A 1 307 ? -2.992 -15.706 -4.225 1.00 89.62 307 ILE A O 1
ATOM 2467 N N . GLN A 1 308 ? -2.401 -17.687 -3.347 1.00 87.56 308 GLN A N 1
ATOM 2468 C CA . GLN A 1 308 ? -1.521 -17.159 -2.299 1.00 87.56 308 GLN A CA 1
ATOM 2469 C C . GLN A 1 308 ? -0.045 -17.359 -2.655 1.00 87.56 308 GLN A C 1
ATOM 2471 O O . GLN A 1 308 ? 0.562 -18.380 -2.345 1.00 87.56 308 GLN A O 1
ATOM 2476 N N . LEU A 1 309 ? 0.544 -16.340 -3.282 1.00 89.69 309 LEU A N 1
ATOM 2477 C CA . LEU A 1 309 ? 1.971 -16.307 -3.605 1.00 89.69 309 LEU A CA 1
ATOM 2478 C C . LEU A 1 309 ? 2.836 -16.035 -2.360 1.00 89.69 309 LEU A C 1
ATOM 2480 O O . LEU A 1 309 ? 2.391 -15.441 -1.378 1.00 89.69 309 LEU A O 1
ATOM 2484 N N . GLU A 1 310 ? 4.111 -16.420 -2.418 1.00 88.19 310 GLU A N 1
ATOM 2485 C CA . GLU A 1 310 ? 5.089 -16.106 -1.371 1.00 88.19 310 GLU A CA 1
ATOM 2486 C C . GLU A 1 310 ? 6.025 -14.978 -1.827 1.00 88.19 310 GLU A C 1
ATOM 2488 O O . GLU A 1 310 ? 6.705 -15.156 -2.838 1.00 88.19 310 GLU A O 1
ATOM 2493 N N . PRO A 1 311 ? 6.184 -13.861 -1.084 1.00 89.94 311 PRO A N 1
ATOM 2494 C CA . PRO A 1 311 ? 6.999 -12.723 -1.531 1.00 89.94 311 PRO A CA 1
ATOM 2495 C C . PRO A 1 311 ? 8.468 -13.042 -1.859 1.00 89.94 311 PRO A C 1
ATOM 2497 O O . PRO A 1 311 ? 9.115 -12.262 -2.555 1.00 89.94 311 PRO A O 1
ATOM 2500 N N . ARG A 1 312 ? 9.005 -14.166 -1.360 1.00 87.50 312 ARG A N 1
ATOM 2501 C CA . ARG A 1 312 ? 10.353 -14.662 -1.689 1.00 87.50 312 ARG A CA 1
ATOM 2502 C C . ARG A 1 312 ? 10.425 -15.298 -3.080 1.00 87.50 312 ARG A C 1
ATOM 2504 O O . ARG A 1 312 ? 11.412 -15.090 -3.770 1.00 87.50 312 ARG A O 1
ATOM 2511 N N . LYS A 1 313 ? 9.369 -16.001 -3.511 1.00 88.69 313 LYS A N 1
ATOM 2512 C CA . LYS A 1 313 ? 9.247 -16.585 -4.861 1.00 88.69 313 LYS A CA 1
ATOM 2513 C C . LYS A 1 313 ? 9.059 -15.512 -5.953 1.00 88.69 313 LYS A C 1
ATOM 2515 O O . LYS A 1 313 ? 9.052 -15.849 -7.127 1.00 88.69 313 LYS A O 1
ATOM 2520 N N . LEU A 1 314 ? 8.891 -14.235 -5.585 1.00 91.44 314 LEU A N 1
ATOM 2521 C CA . LEU A 1 314 ? 8.606 -13.130 -6.512 1.00 91.44 314 LEU A CA 1
ATOM 2522 C C . LEU A 1 314 ? 9.785 -12.163 -6.731 1.00 91.44 314 LEU A C 1
ATOM 2524 O O . LEU A 1 314 ? 9.600 -11.131 -7.380 1.00 91.44 314 LEU A O 1
ATOM 2528 N N . GLU A 1 315 ? 10.983 -12.426 -6.195 1.00 88.38 315 GLU A N 1
ATOM 2529 C CA . GLU A 1 315 ? 12.139 -11.577 -6.521 1.00 88.38 315 GLU A CA 1
ATOM 2530 C C . GLU A 1 315 ? 12.474 -11.685 -8.020 1.00 88.38 315 GLU A C 1
ATOM 2532 O O . GLU A 1 315 ? 12.545 -12.774 -8.576 1.00 88.38 315 GLU A O 1
ATOM 2537 N N . GLY A 1 316 ? 12.640 -10.535 -8.681 1.00 86.81 316 GLY A N 1
ATOM 2538 C CA . GLY A 1 316 ? 12.855 -10.446 -10.130 1.00 86.81 316 GLY A CA 1
ATOM 2539 C C . GLY A 1 316 ? 11.579 -10.310 -10.970 1.00 86.81 316 GLY A C 1
ATOM 2540 O O . GLY A 1 316 ? 11.678 -9.878 -12.113 1.00 86.81 316 GLY A O 1
ATOM 2541 N N . VAL A 1 317 ? 10.386 -10.580 -10.420 1.00 93.38 317 VAL A N 1
ATOM 2542 C CA . VAL A 1 317 ? 9.113 -10.412 -11.151 1.00 93.38 317 VAL A CA 1
ATOM 2543 C C . VAL A 1 317 ? 8.920 -8.950 -11.574 1.00 93.38 317 VAL A C 1
ATOM 2545 O O . VAL A 1 317 ? 8.985 -8.029 -10.756 1.00 93.38 317 VAL A O 1
ATOM 2548 N N . LEU A 1 318 ? 8.671 -8.746 -12.869 1.00 94.00 318 LEU A N 1
ATOM 2549 C CA . LEU A 1 318 ? 8.450 -7.448 -13.512 1.00 94.00 318 LEU A CA 1
ATOM 2550 C C . LEU A 1 318 ? 6.996 -6.986 -13.343 1.00 94.00 318 LEU A C 1
ATOM 2552 O O . LEU A 1 318 ? 6.718 -5.807 -13.096 1.00 94.00 318 LEU A O 1
ATOM 2556 N N . ALA A 1 319 ? 6.066 -7.929 -13.517 1.00 96.44 319 ALA A N 1
ATOM 2557 C CA . ALA A 1 319 ? 4.629 -7.698 -13.518 1.00 96.44 319 ALA A CA 1
ATOM 2558 C C . ALA A 1 319 ? 3.829 -8.983 -13.252 1.00 96.44 319 ALA A C 1
ATOM 2560 O O . ALA A 1 319 ? 4.330 -10.091 -13.430 1.00 96.44 319 ALA A O 1
ATOM 2561 N N . LEU A 1 320 ? 2.551 -8.822 -12.915 1.00 97.12 320 LEU A N 1
ATOM 2562 C CA . LEU A 1 320 ? 1.534 -9.874 -12.984 1.00 97.12 320 LEU A CA 1
ATOM 2563 C C . LEU A 1 320 ? 0.573 -9.578 -14.142 1.00 97.12 320 LEU A C 1
ATOM 2565 O O . LEU A 1 320 ? 0.222 -8.414 -14.338 1.00 97.12 320 LEU A O 1
ATOM 2569 N N . SER A 1 321 ? 0.073 -10.587 -14.856 1.00 96.81 321 SER A N 1
ATOM 2570 C CA . SER A 1 321 ? -1.061 -10.426 -15.781 1.00 96.81 321 SER A CA 1
ATOM 2571 C C . SER A 1 321 ? -2.214 -11.350 -15.407 1.00 96.81 321 SER A C 1
ATOM 2573 O O . SER A 1 321 ? -2.005 -12.524 -15.117 1.00 96.81 321 SER A O 1
ATOM 2575 N N . HIS A 1 322 ? -3.429 -10.798 -15.391 1.00 95.50 322 HIS A N 1
ATOM 2576 C CA . HIS A 1 322 ? -4.651 -11.511 -15.031 1.00 95.50 322 HIS A CA 1
ATOM 2577 C C . HIS A 1 322 ? -5.884 -10.819 -15.633 1.00 95.50 322 HIS A C 1
ATOM 2579 O O . HIS A 1 322 ? -5.996 -9.591 -15.586 1.00 95.50 322 HIS A O 1
ATOM 2585 N N . LYS A 1 323 ? -6.835 -11.598 -16.168 1.00 92.12 323 LYS A N 1
ATOM 2586 C CA . LYS A 1 323 ? -8.108 -11.128 -16.761 1.00 92.12 323 LYS A CA 1
ATOM 2587 C C . LYS A 1 323 ? -7.907 -10.049 -17.847 1.00 92.12 323 LYS A C 1
ATOM 2589 O O . LYS A 1 323 ? -7.663 -10.387 -19.001 1.00 92.12 323 LYS A O 1
ATOM 2594 N N . ASN A 1 324 ? -8.013 -8.764 -17.498 1.00 93.25 324 ASN A N 1
ATOM 2595 C CA . ASN A 1 324 ? -7.792 -7.608 -18.387 1.00 93.25 324 ASN A CA 1
ATOM 2596 C C . ASN A 1 324 ? -6.908 -6.538 -17.708 1.00 93.25 324 ASN A C 1
ATOM 2598 O O . ASN A 1 324 ? -7.125 -5.327 -17.834 1.00 93.25 324 ASN A O 1
ATOM 2602 N N . SER A 1 325 ? -5.949 -6.997 -16.908 1.00 96.31 325 SER A N 1
ATOM 2603 C CA . SER A 1 325 ? -5.023 -6.164 -16.154 1.00 96.31 325 SER A CA 1
ATOM 2604 C C . SER A 1 325 ? -3.594 -6.696 -16.275 1.00 96.31 325 SER A C 1
ATOM 2606 O O . SER A 1 325 ? -3.350 -7.897 -16.124 1.00 96.31 325 SER A O 1
ATOM 2608 N N . ILE A 1 326 ? -2.636 -5.786 -16.457 1.00 96.62 326 ILE A N 1
ATOM 2609 C CA . ILE A 1 326 ? -1.212 -6.040 -16.211 1.00 96.62 326 ILE A CA 1
ATOM 2610 C C . ILE A 1 326 ? -0.779 -5.133 -15.057 1.00 96.62 326 ILE A C 1
ATOM 2612 O O . ILE A 1 326 ? -0.804 -3.907 -15.163 1.00 96.62 326 ILE A O 1
ATOM 2616 N N . PHE A 1 327 ? -0.408 -5.741 -13.938 1.00 97.44 327 PHE A N 1
ATOM 2617 C CA . PHE A 1 327 ? 0.076 -5.078 -12.734 1.00 97.44 327 PHE A CA 1
ATOM 2618 C C . PHE A 1 327 ? 1.591 -5.041 -12.792 1.00 97.44 327 PHE A C 1
ATOM 2620 O O . PHE A 1 327 ? 2.245 -6.016 -12.445 1.00 97.44 327 PHE A O 1
ATOM 2627 N N . VAL A 1 328 ? 2.151 -3.936 -13.265 1.00 95.25 328 VAL A N 1
ATOM 2628 C CA . VAL A 1 328 ? 3.591 -3.785 -13.485 1.00 95.25 328 VAL A CA 1
ATOM 2629 C C . VAL A 1 328 ? 4.226 -2.998 -12.345 1.00 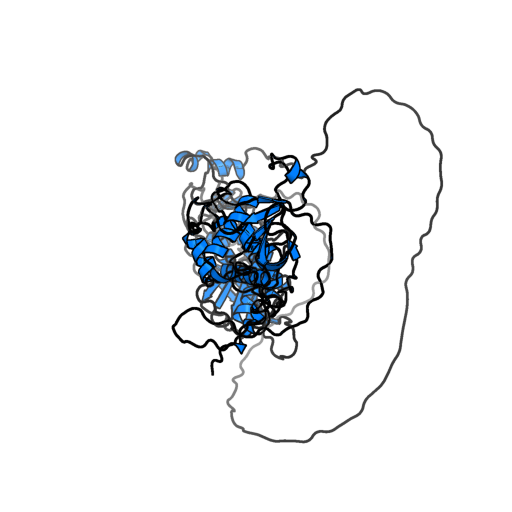95.25 328 VAL A C 1
ATOM 2631 O O . VAL A 1 328 ? 3.647 -2.025 -11.856 1.00 95.25 328 VAL A O 1
ATOM 2634 N N . ALA A 1 329 ? 5.424 -3.397 -11.913 1.00 93.00 329 ALA A N 1
ATOM 2635 C CA . ALA A 1 329 ? 6.203 -2.611 -10.964 1.00 93.00 329 ALA A CA 1
ATOM 2636 C C . ALA A 1 329 ? 6.402 -1.195 -11.529 1.00 93.00 329 ALA A C 1
ATOM 2638 O O . ALA A 1 329 ? 6.890 -1.037 -12.649 1.00 93.00 329 ALA A O 1
ATOM 2639 N N . SER A 1 330 ? 6.067 -0.145 -10.766 1.00 90.81 330 SER A N 1
ATOM 2640 C CA . SER A 1 330 ? 6.136 1.248 -11.257 1.00 90.81 330 SER A CA 1
ATOM 2641 C C . SER A 1 330 ? 7.527 1.632 -11.767 1.00 90.81 330 SER A C 1
ATOM 2643 O O . SER A 1 330 ? 7.662 2.513 -12.611 1.00 90.81 330 SER A O 1
ATOM 2645 N N . GLN A 1 331 ? 8.551 0.921 -11.288 1.00 87.06 331 GLN A N 1
ATOM 2646 C CA . GLN A 1 331 ? 9.951 1.046 -11.674 1.00 87.06 331 GLN A CA 1
ATOM 2647 C C . GLN A 1 331 ? 10.203 0.801 -13.173 1.00 87.06 331 GLN A C 1
ATOM 2649 O O . GLN A 1 331 ? 11.098 1.431 -13.725 1.00 87.06 331 GLN A O 1
ATOM 2654 N N . MET A 1 332 ? 9.377 -0.023 -13.831 1.00 89.06 332 MET A N 1
ATOM 2655 C CA . MET A 1 332 ? 9.404 -0.269 -15.283 1.00 89.06 332 MET A CA 1
ATOM 2656 C C . MET A 1 332 ? 8.856 0.911 -16.109 1.00 89.06 332 MET A C 1
ATOM 2658 O O . MET A 1 332 ? 9.026 0.948 -17.321 1.00 89.06 332 MET A O 1
ATOM 2662 N N . LEU A 1 333 ? 8.157 1.855 -15.464 1.00 88.56 333 LEU A N 1
ATOM 2663 C CA . LEU A 1 333 ? 7.443 2.986 -16.078 1.00 88.56 333 LEU A CA 1
ATOM 2664 C C . LEU A 1 333 ? 7.861 4.335 -15.456 1.00 88.56 333 LEU A C 1
ATOM 2666 O O . LEU A 1 333 ? 7.084 5.302 -15.438 1.00 88.56 333 LEU A O 1
ATOM 2670 N N . GLU A 1 334 ? 9.053 4.389 -14.862 1.00 87.25 334 GLU A N 1
ATOM 2671 C CA . GLU A 1 334 ? 9.585 5.548 -14.148 1.00 87.25 334 GLU A CA 1
ATOM 2672 C C . GLU A 1 334 ? 10.863 6.069 -14.801 1.00 87.25 334 GLU A C 1
ATOM 2674 O O . GLU A 1 334 ? 11.835 5.344 -14.976 1.00 87.25 334 GLU A O 1
ATOM 2679 N N . ASP A 1 335 ? 10.868 7.372 -15.074 1.00 86.50 335 ASP A N 1
ATOM 2680 C CA . ASP A 1 335 ? 12.060 8.146 -15.412 1.00 86.50 335 ASP A CA 1
ATOM 2681 C C . ASP A 1 335 ? 13.133 7.962 -14.318 1.00 86.50 335 ASP A C 1
ATOM 2683 O O . ASP A 1 335 ? 12.866 8.312 -13.159 1.00 86.50 335 ASP A O 1
ATOM 2687 N N . PRO A 1 336 ? 14.332 7.436 -14.633 1.00 83.44 336 PRO A N 1
ATOM 2688 C CA . PRO A 1 336 ? 15.313 7.036 -13.623 1.00 83.44 336 PRO A CA 1
ATOM 2689 C C . PRO A 1 336 ? 15.849 8.212 -12.790 1.00 83.44 336 PRO A C 1
ATOM 2691 O O . PRO A 1 336 ? 16.369 7.998 -11.691 1.00 83.44 336 PRO A O 1
ATOM 2694 N N . ALA A 1 337 ? 15.663 9.451 -13.253 1.00 79.25 337 ALA A N 1
ATOM 2695 C CA . ALA A 1 337 ? 16.007 10.673 -12.529 1.00 79.25 337 ALA A CA 1
ATOM 2696 C C . ALA A 1 337 ? 14.977 11.101 -11.473 1.00 79.25 337 ALA A C 1
ATOM 2698 O O . ALA A 1 337 ? 15.329 11.738 -10.479 1.00 79.25 337 ALA A O 1
ATOM 2699 N N . LYS A 1 338 ? 13.693 10.774 -11.666 1.00 78.06 338 LYS A N 1
ATOM 2700 C CA . LYS A 1 338 ? 12.610 11.286 -10.812 1.00 78.06 338 LYS A CA 1
ATOM 2701 C C . LYS A 1 338 ? 12.580 10.565 -9.462 1.00 78.06 338 LYS A C 1
ATOM 2703 O O . LYS A 1 338 ? 12.948 9.394 -9.341 1.00 78.06 338 LYS A O 1
ATOM 2708 N N . LEU A 1 339 ? 12.145 11.258 -8.407 1.00 66.38 339 LEU A N 1
ATOM 2709 C CA . LEU A 1 339 ? 11.881 10.615 -7.113 1.00 66.38 339 LEU A CA 1
ATOM 2710 C C . LEU A 1 339 ? 10.890 9.454 -7.300 1.00 66.38 339 LEU A C 1
ATOM 2712 O O . LEU A 1 339 ? 9.982 9.536 -8.127 1.00 66.38 339 LEU A O 1
ATOM 2716 N N . SER A 1 340 ? 11.108 8.363 -6.562 1.00 68.12 340 SER A N 1
ATOM 2717 C CA . SER A 1 340 ? 10.312 7.135 -6.672 1.00 68.12 340 SER A CA 1
ATOM 2718 C C . SER A 1 340 ? 8.822 7.422 -6.516 1.00 68.12 340 SER A C 1
ATOM 2720 O O . SER A 1 340 ? 8.445 8.187 -5.624 1.00 68.12 340 SER A O 1
ATOM 2722 N N . SER A 1 341 ? 7.978 6.792 -7.339 1.00 70.69 341 SER A N 1
ATOM 2723 C CA . SER A 1 341 ? 6.529 6.993 -7.254 1.00 70.69 341 SER A CA 1
ATOM 2724 C C . SER A 1 341 ? 5.985 6.694 -5.855 1.00 70.69 341 SER A C 1
ATOM 2726 O O . SER A 1 341 ? 6.448 5.788 -5.163 1.00 70.69 341 SER A O 1
ATOM 2728 N N . LYS A 1 342 ? 4.929 7.424 -5.480 1.00 82.56 342 LYS A N 1
ATOM 2729 C CA . LYS A 1 342 ? 4.076 7.120 -4.324 1.00 82.56 342 LYS A CA 1
ATOM 2730 C C . LYS A 1 342 ? 3.520 5.686 -4.375 1.00 82.56 342 LYS A C 1
ATOM 2732 O O . LYS A 1 342 ? 3.266 5.102 -3.328 1.00 82.56 342 LYS A O 1
ATOM 2737 N N . HIS A 1 343 ? 3.319 5.133 -5.573 1.00 89.00 343 HIS A N 1
ATOM 2738 C CA . HIS A 1 343 ? 2.715 3.818 -5.785 1.00 89.00 343 HIS A CA 1
ATOM 2739 C C . HIS A 1 343 ? 3.761 2.825 -6.301 1.00 89.00 343 HIS A C 1
ATOM 2741 O O . HIS A 1 343 ? 4.458 3.102 -7.274 1.00 89.00 343 HIS A O 1
ATOM 2747 N N . LEU A 1 344 ? 3.859 1.658 -5.660 1.00 90.56 344 LEU A N 1
ATOM 2748 C CA . LEU A 1 344 ? 4.861 0.618 -5.955 1.00 90.56 344 LEU A CA 1
ATOM 2749 C C . LEU A 1 344 ? 4.585 -0.146 -7.262 1.00 90.56 344 LEU A C 1
ATOM 2751 O O . LEU A 1 344 ? 5.513 -0.625 -7.913 1.00 90.56 344 LEU A O 1
ATOM 2755 N N . ILE A 1 345 ? 3.308 -0.248 -7.628 1.00 94.00 345 ILE A N 1
ATOM 2756 C CA . ILE A 1 345 ? 2.779 -0.948 -8.802 1.00 94.00 345 ILE A CA 1
ATOM 2757 C C . ILE A 1 345 ? 1.849 0.026 -9.540 1.00 94.00 345 ILE A C 1
ATOM 2759 O O . ILE A 1 345 ? 1.187 0.851 -8.903 1.00 94.00 345 ILE A O 1
ATOM 2763 N N . ARG A 1 346 ? 1.768 -0.093 -10.868 1.00 94.50 346 ARG A N 1
ATOM 2764 C CA . ARG A 1 346 ? 0.733 0.526 -11.710 1.00 94.50 346 ARG A CA 1
ATOM 2765 C C . ARG A 1 346 ? -0.069 -0.551 -12.429 1.00 94.50 346 ARG A C 1
ATOM 2767 O O . ARG A 1 346 ? 0.466 -1.600 -12.780 1.00 94.50 346 ARG A O 1
ATOM 2774 N N . ARG A 1 347 ? -1.342 -0.263 -12.701 1.00 95.69 347 ARG A N 1
ATOM 2775 C CA . ARG A 1 347 ? -2.185 -1.092 -13.568 1.00 95.69 347 ARG A CA 1
ATOM 2776 C C . ARG A 1 347 ? -2.168 -0.548 -14.999 1.00 95.69 347 ARG A C 1
ATOM 2778 O O . ARG A 1 347 ? -2.528 0.604 -15.225 1.00 95.69 347 ARG A O 1
ATOM 2785 N N . LEU A 1 348 ? -1.811 -1.401 -15.951 1.00 94.31 348 LEU A N 1
ATOM 2786 C CA . LEU A 1 348 ? -2.104 -1.249 -17.375 1.00 94.31 348 LEU A CA 1
ATOM 2787 C C . LEU A 1 348 ? -3.356 -2.079 -17.712 1.00 94.31 348 LEU A C 1
ATOM 2789 O O . LEU A 1 348 ? -3.652 -3.066 -17.035 1.00 94.31 348 LEU A O 1
ATOM 2793 N N . THR A 1 349 ? -4.107 -1.677 -18.739 1.00 94.31 349 THR A N 1
ATOM 2794 C CA . THR A 1 349 ? -5.268 -2.442 -19.237 1.00 94.31 349 THR A CA 1
ATOM 2795 C C . THR A 1 349 ? -4.837 -3.306 -20.418 1.00 94.31 349 THR A C 1
ATOM 2797 O O . THR A 1 349 ? -4.068 -2.839 -21.254 1.00 94.31 349 THR A O 1
ATOM 2800 N N . GLY A 1 350 ? -5.323 -4.545 -20.472 1.00 91.62 350 GLY A N 1
ATOM 2801 C CA . GLY A 1 350 ? -4.875 -5.588 -21.399 1.00 91.62 350 GLY A CA 1
ATOM 2802 C C . GLY A 1 350 ? -4.391 -6.838 -20.659 1.00 91.62 350 GLY A C 1
ATOM 2803 O O . GLY A 1 350 ? -4.378 -6.879 -19.429 1.00 91.62 350 GLY A O 1
ATOM 2804 N N . ASN A 1 351 ? -3.988 -7.863 -21.404 1.00 90.19 351 ASN A N 1
ATOM 2805 C CA . ASN A 1 351 ? -3.361 -9.080 -20.885 1.00 90.19 351 ASN A CA 1
ATOM 2806 C C . ASN A 1 351 ? -2.309 -9.600 -21.884 1.00 90.19 351 ASN A C 1
ATOM 2808 O O . ASN A 1 351 ? -2.156 -9.032 -22.964 1.00 90.19 351 ASN A O 1
ATOM 2812 N N . ILE A 1 352 ? -1.587 -10.665 -21.524 1.00 92.44 352 ILE A N 1
ATOM 2813 C CA . ILE A 1 352 ? -0.571 -11.297 -22.389 1.00 92.44 352 ILE A CA 1
ATOM 2814 C C . ILE A 1 352 ? -1.101 -12.471 -23.239 1.00 92.44 352 ILE A C 1
ATOM 2816 O O . ILE A 1 352 ? -0.322 -13.302 -23.691 1.00 92.44 352 ILE A O 1
ATOM 2820 N N . GLY A 1 353 ? -2.421 -12.603 -23.413 1.00 89.44 353 GLY A N 1
ATOM 2821 C CA . GLY A 1 353 ? -3.026 -13.706 -24.173 1.00 89.44 353 GLY A CA 1
ATOM 2822 C C . GLY A 1 353 ? -2.983 -15.086 -23.495 1.00 89.44 353 GLY A C 1
ATOM 2823 O O . GLY A 1 353 ? -3.227 -16.089 -24.160 1.00 89.44 353 GLY A O 1
ATOM 2824 N N . ARG A 1 354 ? -2.685 -15.161 -22.188 1.00 86.69 354 ARG A N 1
ATOM 2825 C CA . ARG A 1 354 ? -2.629 -16.414 -21.408 1.00 86.69 354 ARG A CA 1
ATOM 2826 C C . ARG A 1 354 ? -3.756 -16.506 -20.355 1.00 86.69 354 ARG A C 1
ATOM 2828 O O . ARG A 1 354 ? -4.130 -15.466 -19.806 1.00 86.69 354 ARG A O 1
ATOM 2835 N N . PRO A 1 355 ? -4.307 -17.706 -20.075 1.00 87.69 355 PRO A N 1
ATOM 2836 C CA . PRO A 1 355 ? -5.342 -17.926 -19.056 1.00 87.69 355 PRO A CA 1
ATOM 2837 C C . PRO A 1 355 ? -4.742 -18.067 -17.647 1.00 87.69 355 PRO A C 1
ATOM 2839 O O . PRO A 1 355 ? -3.653 -18.597 -17.508 1.00 87.69 355 PRO A O 1
ATOM 2842 N N . GLY A 1 356 ? -5.464 -17.674 -16.593 1.00 90.25 356 GLY A N 1
ATOM 2843 C CA . GLY A 1 356 ? -4.955 -17.743 -15.212 1.00 90.25 356 GLY A CA 1
ATOM 2844 C C . GLY A 1 356 ? -4.086 -16.539 -14.824 1.00 90.25 356 GLY A C 1
ATOM 2845 O O . GLY A 1 356 ? -4.311 -15.427 -15.316 1.00 90.25 356 GLY A O 1
ATOM 2846 N N . LEU A 1 357 ? -3.143 -16.737 -13.897 1.00 94.50 357 LEU A N 1
ATOM 2847 C CA . LEU A 1 357 ? -2.253 -15.697 -13.366 1.00 94.50 357 LEU A CA 1
ATOM 2848 C C . LEU A 1 357 ? -0.811 -15.865 -13.878 1.00 94.50 357 LEU A C 1
ATOM 2850 O O . LEU A 1 357 ? -0.048 -16.684 -13.368 1.00 94.50 357 LEU A O 1
ATOM 2854 N N . ALA A 1 358 ? -0.405 -15.016 -14.822 1.00 96.06 358 ALA A N 1
ATOM 2855 C CA . ALA A 1 358 ? 0.971 -14.980 -15.316 1.00 96.06 358 ALA A CA 1
ATOM 2856 C C . ALA A 1 358 ? 1.876 -14.106 -14.432 1.00 96.06 358 ALA A C 1
ATOM 2858 O O . ALA A 1 358 ? 1.537 -12.955 -14.140 1.00 96.06 358 ALA A O 1
ATOM 2859 N N . LEU A 1 359 ? 3.057 -14.613 -14.075 1.00 96.81 359 LEU A N 1
ATOM 2860 C CA . LEU A 1 359 ? 4.127 -13.893 -13.381 1.00 96.81 359 LEU A CA 1
ATOM 2861 C C . LEU A 1 359 ? 5.256 -13.593 -14.382 1.00 96.81 359 LEU A C 1
ATOM 2863 O O . LEU A 1 359 ? 6.033 -14.476 -14.736 1.00 96.81 359 LEU A O 1
ATOM 2867 N N . LEU A 1 360 ? 5.357 -12.353 -14.855 1.00 96.31 360 LEU A N 1
ATOM 2868 C CA . LEU A 1 360 ? 6.311 -11.977 -15.901 1.00 96.31 360 LEU A CA 1
ATOM 2869 C C . LEU A 1 360 ? 7.707 -11.788 -15.290 1.00 96.31 360 LEU A C 1
ATOM 2871 O O . LEU A 1 360 ? 7.882 -10.935 -14.415 1.00 96.31 360 LEU A O 1
ATOM 2875 N N . ILE A 1 361 ? 8.696 -12.548 -15.761 1.00 94.44 361 ILE A N 1
ATOM 2876 C CA . ILE A 1 361 ? 10.102 -12.502 -15.313 1.00 94.44 361 ILE A CA 1
ATOM 2877 C C . ILE A 1 361 ? 11.041 -12.147 -16.479 1.00 94.44 361 ILE A C 1
ATOM 2879 O O . ILE A 1 361 ? 10.724 -12.483 -17.619 1.00 94.44 361 ILE A O 1
ATOM 2883 N N . PRO A 1 362 ? 12.177 -11.464 -16.241 1.00 92.25 362 PRO A N 1
ATOM 2884 C CA . PRO A 1 362 ? 13.148 -11.174 -17.293 1.00 92.25 362 PRO A CA 1
ATOM 2885 C C . PRO A 1 362 ? 13.958 -12.432 -17.656 1.00 92.25 362 PRO A C 1
ATOM 2887 O O . PRO A 1 362 ? 14.142 -13.299 -16.796 1.00 92.25 362 PRO A O 1
ATOM 2890 N N . PRO A 1 363 ? 14.512 -12.519 -18.878 1.00 90.19 363 PRO A N 1
ATOM 2891 C CA . PRO A 1 363 ? 15.451 -13.576 -19.226 1.00 90.19 363 PRO A CA 1
ATOM 2892 C C . PRO A 1 363 ? 16.750 -13.460 -18.421 1.00 90.19 363 PRO A C 1
ATOM 2894 O O . PRO A 1 363 ? 17.256 -12.362 -18.184 1.00 90.19 363 PRO A O 1
ATOM 2897 N N . ASN A 1 364 ? 17.345 -14.601 -18.061 1.00 86.56 364 ASN A N 1
ATOM 2898 C CA . ASN A 1 364 ? 18.587 -14.647 -17.267 1.00 86.56 364 ASN A CA 1
ATOM 2899 C C . ASN A 1 364 ? 19.772 -13.911 -17.927 1.00 86.56 364 ASN A C 1
ATOM 2901 O O . ASN A 1 364 ? 20.639 -13.372 -17.236 1.00 86.56 364 ASN A O 1
ATOM 2905 N N . ASN A 1 365 ? 19.811 -13.901 -19.264 1.00 87.12 365 ASN A N 1
ATOM 2906 C CA . ASN A 1 365 ? 20.874 -13.315 -20.080 1.00 87.12 365 ASN A CA 1
ATOM 2907 C C . ASN A 1 365 ? 20.275 -12.360 -21.136 1.00 87.12 365 ASN A C 1
ATOM 2909 O O . ASN A 1 365 ? 20.138 -12.760 -22.297 1.00 87.12 365 ASN A O 1
ATOM 2913 N N . PRO A 1 366 ? 19.901 -11.118 -20.764 1.00 89.00 366 PRO A N 1
ATOM 2914 C CA . PRO A 1 366 ? 19.375 -10.131 -21.708 1.00 89.00 366 PRO A CA 1
ATOM 2915 C C . PRO A 1 366 ? 20.414 -9.817 -22.794 1.00 89.00 366 PRO A C 1
ATOM 2917 O O . PRO A 1 366 ? 21.577 -9.524 -22.496 1.00 89.00 366 PRO A O 1
ATOM 2920 N N . ARG A 1 367 ? 20.008 -9.904 -24.064 1.00 90.56 367 ARG A N 1
ATOM 2921 C CA . ARG A 1 367 ? 20.907 -9.762 -25.216 1.00 90.56 367 ARG A CA 1
ATOM 2922 C C . ARG A 1 367 ? 21.045 -8.288 -25.595 1.00 90.56 367 ARG A C 1
ATOM 2924 O O . ARG A 1 367 ? 20.185 -7.472 -25.299 1.00 90.56 367 ARG A O 1
ATOM 2931 N N . MET A 1 368 ? 22.129 -7.928 -26.271 1.00 89.56 368 MET A N 1
ATOM 2932 C CA . MET A 1 368 ? 22.330 -6.587 -26.832 1.00 89.56 368 MET A CA 1
ATOM 2933 C C . MET A 1 368 ? 22.838 -6.716 -28.262 1.00 89.56 368 MET A C 1
ATOM 2935 O O . MET A 1 368 ? 23.538 -7.683 -28.580 1.00 89.56 368 MET A O 1
ATOM 2939 N N . GLN A 1 369 ? 22.516 -5.744 -29.111 1.00 87.81 369 GLN A N 1
ATOM 2940 C CA . GLN A 1 369 ? 23.027 -5.696 -30.473 1.00 87.81 369 GLN A CA 1
ATOM 2941 C C . GLN A 1 369 ? 24.560 -5.608 -30.450 1.00 87.81 369 GLN A C 1
ATOM 2943 O O . GLN A 1 369 ? 25.154 -4.749 -29.791 1.00 87.81 369 GLN A O 1
ATOM 2948 N N . LYS A 1 370 ? 25.206 -6.541 -31.154 1.00 83.00 370 LYS A N 1
ATOM 2949 C CA . LYS A 1 370 ? 26.647 -6.511 -31.413 1.00 83.00 370 LYS A CA 1
ATOM 2950 C C . LYS A 1 370 ? 26.869 -5.736 -32.705 1.00 83.00 370 LYS A C 1
ATOM 2952 O O . LYS A 1 370 ? 26.300 -6.103 -33.731 1.00 83.00 370 LYS A O 1
ATOM 2957 N N . TYR A 1 371 ? 27.702 -4.705 -32.656 1.00 72.62 371 TYR A N 1
ATOM 2958 C CA . TYR A 1 371 ? 28.162 -4.009 -33.852 1.00 72.62 371 TYR A CA 1
ATOM 2959 C C . TYR A 1 371 ? 29.488 -4.595 -34.326 1.00 72.62 371 TYR A C 1
ATOM 2961 O O . TYR A 1 371 ? 30.339 -4.970 -33.521 1.00 72.62 371 TYR A O 1
ATOM 2969 N N . ASP A 1 372 ? 29.641 -4.689 -35.644 1.00 68.19 372 ASP A N 1
ATOM 2970 C CA . ASP A 1 372 ? 30.913 -5.018 -36.275 1.00 68.19 372 ASP A CA 1
ATOM 2971 C C . ASP A 1 372 ? 31.713 -3.727 -36.478 1.00 68.19 372 ASP A C 1
ATOM 2973 O O . ASP A 1 372 ? 31.448 -2.950 -37.400 1.00 68.19 372 ASP A O 1
ATOM 2977 N N . PHE A 1 373 ? 32.690 -3.507 -35.599 1.00 63.34 373 PHE A N 1
ATOM 2978 C CA . PHE A 1 373 ? 33.576 -2.340 -35.611 1.00 63.34 373 PHE A CA 1
ATOM 2979 C C . PHE A 1 373 ? 34.430 -2.237 -36.890 1.00 63.34 373 PHE A C 1
ATOM 2981 O O . PHE A 1 373 ? 34.956 -1.171 -37.190 1.00 63.34 373 PHE A O 1
ATOM 2988 N N . ASN A 1 374 ? 34.544 -3.313 -37.682 1.00 64.44 374 ASN A N 1
ATOM 2989 C CA . ASN A 1 374 ? 35.223 -3.290 -38.983 1.00 64.44 374 ASN A CA 1
ATOM 2990 C C . ASN A 1 374 ? 34.330 -2.732 -40.107 1.00 64.44 374 ASN A C 1
ATOM 2992 O O . ASN A 1 374 ? 34.823 -2.418 -41.190 1.00 64.44 374 ASN A O 1
ATOM 2996 N N . LYS A 1 375 ? 33.014 -2.641 -39.870 1.00 60.09 375 LYS A N 1
ATOM 2997 C CA . LYS A 1 375 ? 31.996 -2.277 -40.866 1.00 60.09 375 LYS A CA 1
ATOM 2998 C C . LYS A 1 375 ? 31.324 -0.930 -40.588 1.00 60.09 375 LYS A C 1
ATOM 3000 O O . LYS A 1 375 ? 30.843 -0.295 -41.525 1.00 60.09 375 LYS A O 1
ATOM 3005 N N . TYR A 1 376 ? 31.286 -0.495 -39.330 1.00 65.25 376 TYR A N 1
ATOM 3006 C CA . TYR A 1 376 ? 30.648 0.754 -38.917 1.00 65.25 376 TYR A CA 1
ATOM 3007 C C . TYR A 1 376 ? 31.621 1.609 -38.106 1.00 65.25 376 TYR A C 1
ATOM 3009 O O . TYR A 1 376 ? 31.986 1.246 -36.992 1.00 65.25 376 TYR A O 1
ATOM 3017 N N . VAL A 1 377 ? 32.006 2.763 -38.656 1.00 72.06 377 VAL A N 1
ATOM 3018 C CA . VAL A 1 377 ? 32.712 3.811 -37.909 1.00 72.06 377 VAL A CA 1
ATOM 3019 C C . VAL A 1 377 ? 31.668 4.676 -37.211 1.00 72.06 377 VAL A C 1
ATOM 3021 O O . VAL A 1 377 ? 30.761 5.195 -37.863 1.00 72.06 377 VAL A O 1
ATOM 3024 N N . VAL A 1 378 ? 31.792 4.835 -35.894 1.00 77.81 378 VAL A N 1
ATOM 3025 C CA . VAL A 1 378 ? 31.014 5.818 -35.136 1.00 77.81 378 VAL A CA 1
ATOM 3026 C C . VAL A 1 378 ? 31.759 7.149 -35.138 1.00 77.81 378 VAL A C 1
ATOM 3028 O O . VAL A 1 378 ? 32.890 7.243 -34.661 1.00 77.81 378 VAL A O 1
ATOM 3031 N N . GLU A 1 379 ? 31.110 8.194 -35.643 1.00 75.88 379 GLU A N 1
ATOM 3032 C CA . GLU A 1 379 ? 31.577 9.572 -35.494 1.00 75.88 379 GLU A CA 1
ATOM 3033 C C . GLU A 1 379 ? 30.960 10.199 -34.234 1.00 75.88 379 GLU A C 1
ATOM 3035 O O . GLU A 1 379 ? 29.761 10.069 -33.982 1.00 75.88 379 GLU A O 1
ATOM 3040 N N . TYR A 1 380 ? 31.789 10.875 -33.433 1.00 80.44 380 TYR A N 1
ATOM 3041 C CA . TYR A 1 380 ? 31.398 11.509 -32.172 1.00 80.44 380 TYR A CA 1
ATOM 3042 C C . TYR A 1 380 ? 31.593 13.028 -32.255 1.00 80.44 380 TYR A C 1
ATOM 3044 O O . TYR A 1 380 ? 32.725 13.505 -32.376 1.00 80.44 380 TYR A O 1
ATOM 3052 N N . GLU A 1 381 ? 30.514 13.804 -32.133 1.00 86.06 381 GLU A N 1
ATOM 3053 C CA . GLU A 1 381 ? 30.607 15.267 -32.057 1.00 86.06 381 GLU A CA 1
ATOM 3054 C C . GLU A 1 381 ? 31.086 15.739 -30.665 1.00 86.06 381 GLU A C 1
ATOM 3056 O O . GLU A 1 381 ? 30.742 15.128 -29.649 1.00 86.06 381 GLU A O 1
ATOM 3061 N N . PRO A 1 382 ? 31.832 16.856 -30.552 1.00 87.25 382 PRO A N 1
ATOM 3062 C CA . PRO A 1 382 ? 32.140 17.464 -29.257 1.00 87.25 382 PRO A CA 1
ATOM 3063 C C . PRO A 1 382 ? 30.868 17.982 -28.570 1.00 87.25 382 PRO A C 1
ATOM 3065 O O . PRO A 1 382 ? 30.145 18.805 -29.138 1.00 87.25 382 PRO A O 1
ATOM 3068 N N . PHE A 1 383 ? 30.608 17.573 -27.323 1.00 85.06 383 PHE A N 1
ATOM 3069 C CA . PHE A 1 383 ? 29.392 17.975 -26.616 1.00 85.06 383 PHE A CA 1
ATOM 3070 C C . PHE A 1 383 ? 29.322 19.499 -26.454 1.00 85.06 383 PHE A C 1
ATOM 3072 O O . PHE A 1 383 ? 30.205 20.155 -25.884 1.00 85.06 383 PHE A O 1
ATOM 3079 N N . ASN A 1 384 ? 28.242 20.074 -26.984 1.00 81.44 384 ASN A N 1
ATOM 3080 C CA . ASN A 1 384 ? 28.094 21.513 -27.150 1.00 81.44 384 ASN A CA 1
ATOM 3081 C C . ASN A 1 384 ? 27.442 22.231 -25.950 1.00 81.44 384 ASN A C 1
ATOM 3083 O O . ASN A 1 384 ? 27.538 23.456 -25.862 1.00 81.44 384 ASN A O 1
ATOM 3087 N N . GLY A 1 385 ? 26.876 21.481 -24.998 1.00 78.88 385 GLY A N 1
ATOM 3088 C CA . GLY A 1 385 ? 26.128 22.003 -23.850 1.00 78.88 385 GLY A CA 1
ATOM 3089 C C . GLY A 1 385 ? 24.604 21.981 -24.024 1.00 78.88 385 GLY A C 1
ATOM 3090 O O . GLY A 1 385 ? 23.899 22.271 -23.055 1.00 78.88 385 GLY A O 1
ATOM 3091 N N . ASP A 1 386 ? 24.099 21.639 -25.213 1.00 82.19 386 ASP A N 1
ATOM 3092 C CA . ASP A 1 386 ? 22.675 21.730 -25.540 1.00 82.19 386 ASP A CA 1
ATOM 3093 C C . ASP A 1 386 ? 21.854 20.574 -24.958 1.00 82.19 386 ASP A C 1
ATOM 3095 O O . ASP A 1 386 ? 22.306 19.432 -24.840 1.00 82.19 386 ASP A O 1
ATOM 3099 N N . LEU A 1 387 ? 20.601 20.890 -24.634 1.00 83.69 387 LEU A N 1
ATOM 3100 C CA . LEU A 1 387 ? 19.623 19.972 -24.063 1.00 83.69 387 LEU A CA 1
ATOM 3101 C C . LEU A 1 387 ? 18.645 19.550 -25.175 1.00 83.69 387 LEU A C 1
ATOM 3103 O O . LEU A 1 387 ? 17.708 20.280 -25.493 1.00 83.69 387 LEU A O 1
ATOM 3107 N N . VAL A 1 388 ? 18.909 18.403 -25.804 1.00 89.19 388 VAL A N 1
ATOM 3108 C CA . VAL A 1 388 ? 18.202 17.891 -26.998 1.00 89.19 388 VAL A CA 1
ATOM 3109 C C . VAL A 1 388 ? 17.739 16.449 -26.754 1.00 89.19 388 VAL A C 1
ATOM 3111 O O . VAL A 1 388 ? 18.319 15.761 -25.913 1.00 89.19 388 VAL A O 1
ATOM 3114 N N . ASP A 1 389 ? 16.693 16.003 -27.458 1.00 92.00 389 ASP A N 1
ATOM 3115 C CA . ASP A 1 389 ? 16.305 14.588 -27.547 1.00 92.00 389 ASP A CA 1
ATOM 3116 C C . ASP A 1 389 ? 16.719 13.984 -28.893 1.00 92.00 389 ASP A C 1
ATOM 3118 O O . ASP A 1 389 ? 15.985 14.050 -29.881 1.00 92.00 389 ASP A O 1
ATOM 3122 N N . SER A 1 390 ? 17.896 13.371 -28.920 1.00 93.44 390 SER A N 1
ATOM 3123 C CA . SER A 1 390 ? 18.398 12.616 -30.070 1.00 93.44 390 SER A CA 1
ATOM 3124 C C . SER A 1 390 ? 17.782 11.210 -30.163 1.00 93.44 390 SER A C 1
ATOM 3126 O O . SER A 1 390 ? 17.979 10.517 -31.152 1.00 93.44 390 SER A O 1
ATOM 3128 N N . PHE A 1 391 ? 17.002 10.792 -29.156 1.00 93.81 391 PHE A N 1
ATOM 3129 C CA . PHE A 1 391 ? 16.477 9.431 -28.988 1.00 93.81 391 PHE A CA 1
ATOM 3130 C C . PHE A 1 391 ? 14.944 9.376 -29.085 1.00 93.81 391 PHE A C 1
ATOM 3132 O O . PHE A 1 391 ? 14.306 8.443 -28.593 1.00 93.81 391 PHE A O 1
ATOM 3139 N N . SER A 1 392 ? 14.331 10.369 -29.733 1.00 94.06 392 SER A N 1
ATOM 3140 C CA . SER A 1 392 ? 12.871 10.516 -29.857 1.00 94.06 392 SER A CA 1
ATOM 3141 C C . SER A 1 392 ? 12.162 9.350 -30.566 1.00 94.06 392 SER A C 1
ATOM 3143 O O . SER A 1 392 ? 10.965 9.154 -30.361 1.00 94.06 392 SER A O 1
ATOM 3145 N N . ALA A 1 393 ? 12.890 8.542 -31.346 1.00 94.94 393 ALA A N 1
ATOM 3146 C CA . ALA A 1 393 ? 12.394 7.316 -31.979 1.00 94.94 393 ALA A CA 1
ATOM 3147 C C . ALA A 1 393 ? 12.542 6.049 -31.103 1.00 94.94 393 ALA A C 1
ATOM 3149 O O . ALA A 1 393 ? 12.198 4.950 -31.549 1.00 94.94 393 ALA A O 1
ATOM 3150 N N . THR A 1 394 ? 13.023 6.186 -29.860 1.00 95.38 394 THR A N 1
ATOM 3151 C CA . THR A 1 394 ? 13.170 5.071 -28.916 1.00 95.38 394 THR A CA 1
ATOM 3152 C C . THR A 1 394 ? 11.823 4.596 -28.377 1.00 95.38 394 THR A C 1
ATOM 3154 O O . THR A 1 394 ? 10.997 5.382 -27.913 1.00 95.38 394 THR A O 1
ATOM 3157 N N . SER A 1 395 ? 11.646 3.279 -28.349 1.00 94.81 395 SER A N 1
ATOM 3158 C CA . SER A 1 395 ? 10.475 2.583 -27.820 1.00 94.81 395 SER A CA 1
ATOM 3159 C C . SER A 1 395 ? 10.880 1.367 -26.975 1.00 94.81 395 SER A C 1
ATOM 3161 O O . SER A 1 395 ? 11.968 0.811 -27.132 1.00 94.81 395 SER A O 1
ATOM 3163 N N . LEU A 1 396 ? 10.006 0.960 -26.049 1.00 93.50 396 LEU A N 1
ATOM 3164 C CA . LEU A 1 396 ? 10.145 -0.261 -25.251 1.00 93.50 396 LEU A CA 1
ATOM 3165 C C . LEU A 1 396 ? 9.036 -1.240 -25.632 1.00 93.50 396 LEU A C 1
ATOM 3167 O O . LEU A 1 396 ? 7.854 -0.941 -25.464 1.00 93.50 396 LEU A O 1
ATOM 3171 N N . HIS A 1 397 ? 9.430 -2.404 -26.135 1.00 93.12 397 HIS A N 1
ATOM 3172 C CA . HIS A 1 397 ? 8.535 -3.468 -26.577 1.00 93.12 397 HIS A CA 1
ATOM 3173 C C . HIS A 1 397 ? 8.567 -4.632 -25.583 1.00 93.12 397 HIS A C 1
ATOM 3175 O O . HIS A 1 397 ? 9.609 -4.933 -25.002 1.00 93.12 397 HIS A O 1
ATOM 3181 N N . LEU A 1 398 ? 7.422 -5.290 -25.396 1.00 92.12 398 LEU A N 1
ATOM 3182 C CA . LEU A 1 398 ? 7.278 -6.486 -24.567 1.00 92.12 398 LEU A CA 1
ATOM 3183 C C . LEU A 1 398 ? 7.011 -7.685 -25.479 1.00 92.12 398 LEU A C 1
ATOM 3185 O O . LEU A 1 398 ? 6.110 -7.635 -26.314 1.00 92.12 398 LEU A O 1
ATOM 3189 N N . SER A 1 399 ? 7.783 -8.754 -25.309 1.00 92.56 399 SER A N 1
ATOM 3190 C CA . SER A 1 399 ? 7.621 -10.024 -26.023 1.00 92.56 399 SER A CA 1
ATOM 3191 C C . SER A 1 399 ? 7.837 -11.204 -25.073 1.00 92.56 399 SER A C 1
ATOM 3193 O O . SER A 1 399 ? 8.513 -11.070 -24.055 1.00 92.56 399 SER A O 1
ATOM 3195 N N . LEU A 1 400 ? 7.228 -12.350 -25.375 1.00 94.00 400 LEU A N 1
ATOM 3196 C CA . LEU A 1 400 ? 7.362 -13.580 -24.589 1.00 94.00 400 LEU A CA 1
ATOM 3197 C C . LEU A 1 400 ? 8.340 -14.516 -25.305 1.00 94.00 400 LEU A C 1
ATOM 3199 O O . LEU A 1 400 ? 8.275 -14.622 -26.529 1.00 94.00 400 LEU A O 1
ATOM 3203 N N . THR A 1 401 ? 9.213 -15.213 -24.575 1.00 90.31 401 THR A N 1
ATOM 3204 C CA . THR A 1 401 ? 10.160 -16.169 -25.192 1.00 90.31 401 THR A CA 1
ATOM 3205 C C . THR A 1 401 ? 9.535 -17.538 -25.468 1.00 90.31 401 THR A C 1
ATOM 3207 O O . THR A 1 401 ? 10.089 -18.329 -26.226 1.00 90.31 401 THR A O 1
ATOM 3210 N N . GLY A 1 402 ? 8.384 -17.818 -24.849 1.00 89.81 402 GLY A N 1
ATOM 3211 C CA . GLY A 1 402 ? 7.734 -19.128 -24.845 1.00 89.81 402 GLY A CA 1
ATOM 3212 C C . GLY A 1 402 ? 8.148 -20.026 -23.674 1.00 89.81 402 GLY A C 1
ATOM 3213 O O . GLY A 1 402 ? 7.499 -21.046 -23.462 1.00 89.81 402 GLY A O 1
ATOM 3214 N N . TYR A 1 403 ? 9.164 -19.652 -22.883 1.00 91.88 403 TYR A N 1
ATOM 3215 C CA . TYR A 1 403 ? 9.491 -20.364 -21.647 1.00 91.88 403 TYR A CA 1
ATOM 3216 C C . TYR A 1 403 ? 8.472 -20.046 -20.544 1.00 91.88 403 TYR A C 1
ATOM 3218 O O . TYR A 1 403 ? 8.260 -18.882 -20.182 1.00 91.88 403 TYR A O 1
ATOM 3226 N N . GLU A 1 404 ? 7.877 -21.098 -19.983 1.00 92.50 404 GLU A N 1
ATOM 3227 C CA . GLU A 1 404 ? 6.891 -21.027 -18.905 1.00 92.50 404 GLU A CA 1
ATOM 3228 C C . GLU A 1 404 ? 7.198 -22.075 -17.829 1.00 92.50 404 GLU A C 1
ATOM 3230 O O . GLU A 1 404 ? 7.674 -23.170 -18.127 1.00 92.50 404 GLU A O 1
ATOM 3235 N N . LEU A 1 405 ? 6.944 -21.731 -16.564 1.00 91.06 405 LEU A N 1
ATOM 3236 C CA . LEU A 1 405 ? 7.216 -22.595 -15.409 1.00 91.06 405 LEU A CA 1
ATOM 3237 C C . LEU A 1 405 ? 6.050 -22.496 -14.410 1.00 91.06 405 LEU A C 1
ATOM 3239 O O . LEU A 1 405 ? 5.827 -21.404 -13.880 1.00 91.06 405 LEU A O 1
ATOM 3243 N N . PRO A 1 406 ? 5.303 -23.578 -14.121 1.00 89.88 406 PRO A N 1
ATOM 3244 C CA . PRO A 1 406 ? 4.185 -23.526 -13.181 1.00 89.88 406 PRO A CA 1
ATOM 3245 C C . PRO A 1 406 ? 4.643 -23.150 -11.766 1.00 89.88 406 PRO A C 1
ATOM 3247 O O . PRO A 1 406 ? 5.720 -23.540 -11.310 1.00 89.88 406 PRO A O 1
ATOM 3250 N N . VAL A 1 407 ? 3.813 -22.384 -11.056 1.00 87.69 407 VAL A N 1
ATOM 3251 C CA . VAL A 1 407 ? 4.036 -22.036 -9.649 1.00 87.69 407 VAL A CA 1
ATOM 3252 C C . VAL A 1 407 ? 3.308 -23.056 -8.781 1.00 87.69 407 VAL A C 1
ATOM 3254 O O . VAL A 1 407 ? 2.090 -23.164 -8.865 1.00 87.69 407 VAL A O 1
ATOM 3257 N N . ASP A 1 408 ? 4.032 -23.754 -7.901 1.00 80.50 408 ASP A N 1
ATOM 3258 C CA . ASP A 1 408 ? 3.410 -24.594 -6.867 1.00 80.50 408 ASP A CA 1
ATOM 3259 C C . ASP A 1 408 ? 2.599 -23.707 -5.901 1.00 80.50 408 ASP A C 1
ATOM 3261 O O . ASP A 1 408 ? 3.169 -22.892 -5.153 1.00 80.50 408 ASP A O 1
ATOM 3265 N N . VAL A 1 409 ? 1.272 -23.840 -5.991 1.00 72.38 409 VAL A N 1
ATOM 3266 C CA . VAL A 1 409 ? 0.249 -23.105 -5.240 1.00 72.38 409 VAL A CA 1
ATOM 3267 C C . VAL A 1 409 ? -0.587 -24.106 -4.441 1.00 72.38 409 VAL A C 1
ATOM 3269 O O . VAL A 1 409 ? -1.307 -24.930 -4.992 1.00 72.38 409 VAL A O 1
ATOM 3272 N N . GLU A 1 410 ? -0.463 -24.065 -3.117 1.00 68.06 410 GLU A N 1
ATOM 3273 C CA . GLU A 1 410 ? -1.186 -24.973 -2.219 1.00 68.06 410 GLU A CA 1
ATOM 3274 C C . GLU A 1 410 ? -2.652 -24.519 -2.038 1.00 68.06 410 GLU A C 1
ATOM 3276 O O . GLU A 1 410 ? -2.874 -23.314 -1.864 1.00 68.06 410 GLU A O 1
ATOM 3281 N N . PRO A 1 411 ? -3.647 -25.436 -1.972 1.00 58.09 411 PRO A N 1
ATOM 3282 C CA . PRO A 1 411 ? -3.540 -26.904 -1.947 1.00 58.09 411 PRO A CA 1
ATOM 3283 C C . PRO A 1 411 ? -3.631 -27.574 -3.333 1.00 58.09 411 PRO A C 1
ATOM 3285 O O . PRO A 1 411 ? -4.193 -27.029 -4.276 1.00 58.09 411 PRO A O 1
ATOM 3288 N N . ARG A 1 412 ? -3.146 -28.820 -3.424 1.00 54.06 412 ARG A N 1
ATOM 3289 C CA . ARG A 1 412 ? -2.986 -29.613 -4.664 1.00 54.06 412 ARG A CA 1
ATOM 3290 C C . ARG A 1 412 ? -4.279 -30.235 -5.227 1.00 54.06 412 ARG A C 1
ATOM 3292 O O . ARG A 1 412 ? -4.224 -31.275 -5.879 1.00 54.06 412 ARG A O 1
ATOM 3299 N N . ASP A 1 413 ? -5.435 -29.632 -4.970 1.00 54.03 413 ASP A N 1
ATOM 3300 C CA . ASP A 1 413 ? -6.740 -30.214 -5.325 1.00 54.03 413 ASP A CA 1
ATOM 3301 C C . ASP A 1 413 ? -7.146 -29.958 -6.792 1.00 54.03 413 ASP A C 1
ATOM 3303 O O . ASP A 1 413 ? -8.121 -30.536 -7.274 1.00 54.03 413 ASP A O 1
ATOM 3307 N N . ASN A 1 414 ? -6.396 -29.117 -7.516 1.00 55.97 414 ASN A N 1
ATOM 3308 C CA . ASN A 1 414 ? -6.638 -28.783 -8.920 1.00 55.97 414 ASN A CA 1
ATOM 3309 C C . ASN A 1 414 ? -5.519 -29.335 -9.825 1.00 55.97 414 ASN A C 1
ATOM 3311 O O . ASN A 1 414 ? -4.350 -29.338 -9.441 1.00 55.97 414 ASN A O 1
ATOM 3315 N N . ARG A 1 415 ? -5.870 -29.830 -11.023 1.00 52.28 415 ARG A N 1
ATOM 3316 C CA . ARG A 1 415 ? -4.899 -30.439 -11.964 1.00 52.28 415 ARG A CA 1
ATOM 3317 C C . ARG A 1 415 ? -4.210 -29.423 -12.877 1.00 52.28 415 ARG A C 1
ATOM 3319 O O . ARG A 1 415 ? -3.089 -29.673 -13.313 1.00 52.28 415 ARG A O 1
ATOM 3326 N N . ASP A 1 416 ? -4.870 -28.302 -13.146 1.00 63.25 416 ASP A N 1
ATOM 3327 C CA . ASP A 1 416 ? -4.346 -27.231 -13.989 1.00 63.25 416 ASP A CA 1
ATOM 3328 C C . ASP A 1 416 ? -3.581 -26.203 -13.141 1.00 63.25 416 ASP A C 1
ATOM 3330 O O . ASP A 1 416 ? -3.992 -25.851 -12.034 1.00 63.25 416 ASP A O 1
ATOM 3334 N N . SER A 1 417 ? -2.459 -25.696 -13.657 1.00 66.12 417 SER A N 1
ATOM 3335 C CA . SER A 1 417 ? -1.631 -24.713 -12.944 1.00 66.12 417 SER A CA 1
ATOM 3336 C C . SER A 1 417 ? -2.230 -23.307 -13.032 1.00 66.12 417 SER A C 1
ATOM 3338 O O . SER A 1 417 ? -2.033 -22.597 -14.016 1.00 66.12 417 SER A O 1
ATOM 3340 N N . GLU A 1 418 ? -2.938 -22.882 -11.984 1.00 83.31 418 GLU A N 1
ATOM 3341 C CA . GLU A 1 418 ? -3.624 -21.578 -11.928 1.00 83.31 418 GLU A CA 1
ATOM 3342 C C . GLU A 1 418 ? -2.674 -20.364 -12.011 1.00 83.31 418 GLU A C 1
ATOM 3344 O O . GLU A 1 418 ? -3.090 -19.269 -12.407 1.00 83.31 418 GLU A O 1
ATOM 3349 N N . ALA A 1 419 ? -1.398 -20.555 -11.655 1.00 91.56 419 ALA A N 1
ATOM 3350 C CA . ALA A 1 419 ? -0.339 -19.559 -11.767 1.00 91.56 419 ALA A CA 1
ATOM 3351 C C . ALA A 1 419 ? 0.959 -20.156 -12.333 1.00 91.56 419 ALA A C 1
ATOM 3353 O O . ALA A 1 419 ? 1.326 -21.294 -12.042 1.00 91.56 419 ALA A O 1
ATOM 3354 N N . TYR A 1 420 ? 1.680 -19.360 -13.120 1.00 93.50 420 TYR A N 1
ATOM 3355 C CA . TYR A 1 420 ? 2.904 -19.762 -13.819 1.00 93.50 420 TYR A CA 1
ATOM 3356 C C . TYR A 1 420 ? 3.790 -18.536 -14.080 1.00 93.50 420 TYR A C 1
ATOM 3358 O O . TYR A 1 420 ? 3.304 -17.424 -14.301 1.00 93.50 420 TYR A O 1
ATOM 3366 N N . PHE A 1 421 ? 5.105 -18.727 -14.054 1.00 95.00 421 PHE A N 1
ATOM 3367 C CA . PHE A 1 421 ? 6.058 -17.749 -14.565 1.00 95.00 421 PHE A CA 1
ATOM 3368 C C . PHE A 1 421 ? 6.070 -17.764 -16.094 1.00 95.00 421 PHE A C 1
ATOM 3370 O O . PHE A 1 421 ? 5.956 -18.830 -16.695 1.00 95.00 421 PHE A O 1
ATOM 3377 N N . VAL A 1 422 ? 6.258 -16.593 -16.704 1.00 95.38 422 VAL A N 1
ATOM 3378 C CA . VAL A 1 422 ? 6.458 -16.423 -18.151 1.00 95.38 422 VAL A CA 1
ATOM 3379 C C . VAL A 1 422 ? 7.710 -15.586 -18.377 1.00 95.38 422 VAL A C 1
ATOM 3381 O O . VAL A 1 422 ? 7.783 -14.436 -17.926 1.00 95.38 422 VAL A O 1
ATOM 3384 N N . GLU A 1 423 ? 8.694 -16.135 -19.085 1.00 95.19 423 GLU A N 1
ATOM 3385 C CA . GLU A 1 423 ? 9.888 -15.376 -19.456 1.00 95.19 423 GLU A CA 1
ATOM 3386 C C . GLU A 1 423 ? 9.540 -14.334 -20.531 1.00 95.19 423 GLU A C 1
ATOM 3388 O O . GLU A 1 423 ? 8.935 -14.614 -21.569 1.00 95.19 423 GLU A O 1
ATOM 3393 N N . THR A 1 424 ? 9.871 -13.085 -20.214 1.00 94.31 424 THR A N 1
ATOM 3394 C CA . THR A 1 424 ? 9.405 -11.886 -20.901 1.00 94.31 424 THR A CA 1
ATOM 3395 C C . THR A 1 424 ? 10.594 -10.997 -21.243 1.00 94.31 424 THR A C 1
ATOM 3397 O O . THR A 1 424 ? 11.198 -10.374 -20.365 1.00 94.31 424 THR A O 1
ATOM 3400 N N . ASN A 1 425 ? 10.887 -10.866 -22.533 1.00 94.12 425 ASN A N 1
ATOM 3401 C CA . ASN A 1 425 ? 11.817 -9.866 -23.031 1.00 94.12 425 ASN A CA 1
ATOM 3402 C C . ASN A 1 425 ? 11.144 -8.489 -23.017 1.00 94.12 425 ASN A C 1
ATOM 3404 O O . ASN A 1 425 ? 10.131 -8.263 -23.685 1.00 94.12 425 ASN A O 1
ATOM 3408 N N . VAL A 1 426 ? 11.744 -7.552 -22.282 1.00 94.50 426 VAL A N 1
ATOM 3409 C CA . VAL A 1 426 ? 11.523 -6.116 -22.470 1.00 94.50 426 VAL A CA 1
ATOM 3410 C C . VAL A 1 426 ? 12.699 -5.606 -23.289 1.00 94.50 426 VAL A C 1
ATOM 3412 O O . VAL A 1 426 ? 13.838 -5.680 -22.828 1.00 94.50 426 VAL A O 1
ATOM 3415 N N . SER A 1 427 ? 12.436 -5.121 -24.498 1.00 95.56 427 SER A N 1
ATOM 3416 C CA . SER A 1 427 ? 13.469 -4.803 -25.487 1.00 95.56 427 SER A CA 1
ATOM 3417 C C . SER A 1 427 ? 13.360 -3.362 -25.976 1.00 95.56 427 SER A C 1
ATOM 3419 O O . SER A 1 427 ? 12.268 -2.846 -26.217 1.00 95.56 427 SER A O 1
ATOM 3421 N N . VAL A 1 428 ? 14.513 -2.719 -26.127 1.00 96.44 428 VAL A N 1
ATOM 3422 C CA . VAL A 1 428 ? 14.686 -1.373 -26.672 1.00 96.44 428 VAL A CA 1
ATOM 3423 C C . VAL A 1 428 ? 14.695 -1.453 -28.193 1.00 96.44 428 VAL A C 1
ATOM 3425 O O . VAL A 1 428 ? 15.445 -2.244 -28.771 1.00 96.44 428 VAL A O 1
ATOM 3428 N N . TYR A 1 429 ? 13.889 -0.608 -28.824 1.00 96.19 429 TYR A N 1
ATOM 3429 C CA . TYR A 1 429 ? 13.865 -0.397 -30.267 1.00 96.19 429 TYR A CA 1
ATOM 3430 C C . TYR A 1 429 ? 14.091 1.079 -30.588 1.00 96.19 429 TYR A C 1
ATOM 3432 O O . TYR A 1 429 ? 13.626 1.941 -29.845 1.00 96.19 429 TYR A O 1
ATOM 3440 N N . ASP A 1 430 ? 14.753 1.373 -31.704 1.00 94.50 430 ASP A N 1
ATOM 3441 C CA . ASP A 1 430 ? 14.990 2.734 -32.195 1.00 94.50 430 ASP A CA 1
ATOM 3442 C C . ASP A 1 430 ? 14.618 2.829 -33.674 1.00 94.50 430 ASP A C 1
ATOM 3444 O O . ASP A 1 430 ? 15.160 2.105 -34.508 1.00 94.50 430 ASP A O 1
ATOM 3448 N N . GLY A 1 431 ? 13.598 3.628 -33.996 1.00 91.56 431 GLY A N 1
ATOM 3449 C CA . GLY A 1 431 ? 13.054 3.724 -35.359 1.00 91.56 431 GLY A CA 1
ATOM 3450 C C . GLY A 1 431 ? 12.493 2.413 -35.943 1.00 91.56 431 GLY A C 1
ATOM 3451 O O . GLY A 1 431 ? 12.124 2.384 -37.115 1.00 91.56 431 GLY A O 1
ATOM 3452 N N . GLY A 1 432 ? 12.419 1.340 -35.146 1.00 90.75 432 GLY A N 1
ATOM 3453 C CA . GLY A 1 432 ? 12.060 -0.018 -35.571 1.00 90.75 432 GLY A CA 1
ATOM 3454 C C . GLY A 1 432 ? 13.225 -1.021 -35.593 1.00 90.75 432 GLY A C 1
ATOM 3455 O O . GLY A 1 432 ? 12.971 -2.218 -35.706 1.00 90.75 432 GLY A O 1
ATOM 3456 N N . GLU A 1 433 ? 14.481 -0.591 -35.427 1.00 93.06 433 GLU A N 1
ATOM 3457 C CA . GLU A 1 433 ? 15.622 -1.501 -35.230 1.00 93.06 433 GLU A CA 1
ATOM 3458 C C . GLU A 1 433 ? 15.722 -1.959 -33.763 1.00 93.06 433 GLU A C 1
ATOM 3460 O O . GLU A 1 433 ? 15.574 -1.147 -32.852 1.00 93.06 433 GLU A O 1
ATOM 3465 N N . TRP A 1 434 ? 15.992 -3.248 -33.515 1.00 94.94 434 TRP A N 1
ATOM 3466 C CA . TRP A 1 434 ? 16.218 -3.783 -32.161 1.00 94.94 434 TRP A CA 1
ATOM 3467 C C . TRP A 1 434 ? 17.623 -3.438 -31.657 1.00 94.94 434 TRP A C 1
ATOM 3469 O O . TRP A 1 434 ? 18.617 -3.761 -32.307 1.00 94.94 434 TRP A O 1
ATOM 3479 N N . VAL A 1 435 ? 17.694 -2.842 -30.465 1.00 94.88 435 VAL A N 1
ATOM 3480 C CA . VAL A 1 435 ? 18.932 -2.372 -29.821 1.00 94.88 435 VAL A CA 1
ATOM 3481 C C . VAL A 1 435 ? 19.417 -3.344 -28.736 1.00 94.88 435 VAL A C 1
ATOM 3483 O O . VAL A 1 435 ? 20.619 -3.588 -28.596 1.00 94.88 435 VAL A O 1
ATOM 3486 N N . GLY A 1 436 ? 18.500 -3.902 -27.942 1.00 94.19 436 GLY A N 1
ATOM 3487 C CA . GLY A 1 436 ? 18.843 -4.807 -26.843 1.00 94.19 436 GLY A CA 1
ATOM 3488 C C . GLY A 1 436 ? 17.736 -4.991 -25.808 1.00 94.19 436 GLY A C 1
ATOM 3489 O O . GLY A 1 436 ? 16.846 -4.158 -25.671 1.00 94.19 436 GLY A O 1
ATOM 3490 N N . ASP A 1 437 ? 17.817 -6.076 -25.051 1.00 94.81 437 ASP A N 1
ATOM 3491 C CA . ASP A 1 437 ? 16.938 -6.404 -23.931 1.00 94.81 437 ASP A CA 1
ATOM 3492 C C . ASP A 1 437 ? 17.405 -5.710 -22.640 1.00 94.81 437 ASP A C 1
ATOM 3494 O O . ASP A 1 437 ? 18.607 -5.543 -22.412 1.00 94.81 437 ASP A O 1
ATOM 3498 N N . VAL A 1 438 ? 16.465 -5.319 -21.774 1.00 92.44 438 VAL A N 1
ATOM 3499 C CA . VAL A 1 438 ? 16.725 -4.480 -20.590 1.00 92.44 438 VAL A CA 1
ATOM 3500 C C . VAL A 1 438 ? 16.214 -5.083 -19.277 1.00 92.44 438 VAL A C 1
ATOM 3502 O O . VAL A 1 438 ? 15.011 -5.203 -19.046 1.00 92.44 438 VAL A O 1
ATOM 3505 N N . ASP A 1 439 ? 17.136 -5.373 -18.352 1.00 89.50 439 ASP A N 1
ATOM 3506 C CA . ASP A 1 439 ? 16.832 -5.810 -16.979 1.00 89.50 439 ASP A CA 1
ATOM 3507 C C . ASP A 1 439 ? 16.739 -4.603 -16.023 1.00 89.50 439 ASP A C 1
ATOM 3509 O O . ASP A 1 439 ? 17.648 -4.275 -15.249 1.00 89.50 439 ASP A O 1
ATOM 3513 N N . ILE A 1 440 ? 15.603 -3.908 -16.106 1.00 88.94 440 ILE A N 1
ATOM 3514 C CA . ILE A 1 440 ? 15.327 -2.672 -15.355 1.00 88.94 440 ILE A CA 1
ATOM 3515 C C . ILE A 1 440 ? 15.297 -2.925 -13.833 1.00 88.94 440 ILE A C 1
ATOM 3517 O O . ILE A 1 440 ? 15.760 -2.090 -13.046 1.00 88.94 440 ILE A O 1
ATOM 3521 N N . MET A 1 441 ? 14.788 -4.086 -13.400 1.00 85.31 441 MET A N 1
ATOM 3522 C CA . MET A 1 441 ? 14.631 -4.435 -11.978 1.00 85.31 441 MET A CA 1
ATOM 3523 C C . MET A 1 441 ? 15.975 -4.715 -11.286 1.00 85.31 441 MET A C 1
ATOM 3525 O O . MET A 1 441 ? 16.133 -4.432 -10.091 1.00 85.31 441 MET A O 1
ATOM 3529 N N . ARG A 1 442 ? 16.975 -5.209 -12.025 1.00 83.00 442 ARG A N 1
ATOM 3530 C CA . ARG A 1 442 ? 18.369 -5.286 -11.566 1.00 83.00 442 ARG A CA 1
ATOM 3531 C C . ARG A 1 442 ? 19.063 -3.927 -11.645 1.00 83.00 442 ARG A C 1
ATOM 3533 O O . ARG A 1 442 ? 19.723 -3.539 -10.679 1.00 83.00 442 ARG A O 1
ATOM 3540 N N . ALA A 1 443 ? 18.863 -3.175 -12.733 1.00 78.94 443 ALA A N 1
ATOM 3541 C CA . ALA A 1 443 ? 19.537 -1.895 -12.977 1.00 78.94 443 ALA A CA 1
ATOM 3542 C C . ALA A 1 443 ? 19.288 -0.830 -11.905 1.00 78.94 443 ALA A C 1
ATOM 3544 O O . ALA A 1 443 ? 20.226 -0.178 -11.438 1.00 78.94 443 ALA A O 1
ATOM 3545 N N . ARG A 1 444 ? 18.044 -0.693 -11.436 1.00 71.94 444 ARG A N 1
ATOM 3546 C CA . ARG A 1 444 ? 17.656 0.355 -10.478 1.00 71.94 444 ARG A CA 1
ATOM 3547 C C . ARG A 1 444 ? 18.361 0.291 -9.114 1.00 71.94 444 ARG A C 1
ATOM 3549 O O . ARG A 1 444 ? 18.291 1.248 -8.344 1.00 71.94 444 ARG A O 1
ATOM 3556 N N . ARG A 1 445 ? 19.080 -0.795 -8.806 1.00 62.97 445 ARG A N 1
ATOM 3557 C CA . ARG A 1 445 ? 19.846 -0.957 -7.556 1.00 62.97 445 ARG A CA 1
ATOM 3558 C C . ARG A 1 445 ? 21.084 -0.045 -7.462 1.00 62.97 445 ARG A C 1
ATOM 3560 O O . ARG A 1 445 ? 21.617 0.095 -6.365 1.00 62.97 445 ARG A O 1
ATOM 3567 N N . THR A 1 446 ? 21.536 0.567 -8.565 1.00 59.75 446 THR A N 1
ATOM 3568 C CA . THR A 1 446 ? 22.830 1.288 -8.646 1.00 59.75 446 THR A CA 1
ATOM 3569 C C . THR A 1 446 ? 22.753 2.763 -9.070 1.00 59.75 446 THR A C 1
ATOM 3571 O O . THR A 1 446 ? 23.777 3.439 -9.082 1.00 59.75 446 THR A O 1
ATOM 3574 N N . TRP A 1 447 ? 21.569 3.298 -9.389 1.00 70.06 447 TRP A N 1
ATOM 3575 C CA . TRP A 1 447 ? 21.418 4.642 -9.971 1.00 70.06 447 TRP A CA 1
ATOM 3576 C C . TRP A 1 447 ? 21.848 5.781 -9.027 1.00 70.06 447 TRP A C 1
ATOM 3578 O O . TRP A 1 447 ? 21.085 6.219 -8.159 1.00 70.06 447 TRP A O 1
ATOM 3588 N N . LEU A 1 448 ? 23.058 6.305 -9.240 1.00 60.19 448 LEU A N 1
ATOM 3589 C CA . LEU A 1 448 ? 23.570 7.497 -8.565 1.00 60.19 448 LEU A CA 1
ATOM 3590 C C . LEU A 1 448 ? 22.866 8.758 -9.086 1.00 60.19 448 LEU A C 1
ATOM 3592 O O . LEU A 1 448 ? 22.755 8.984 -10.292 1.00 60.19 448 LEU A O 1
ATOM 3596 N N . ARG A 1 449 ? 22.399 9.592 -8.152 1.00 64.12 449 ARG A N 1
ATOM 3597 C CA . ARG A 1 449 ? 21.648 10.824 -8.428 1.00 64.12 449 ARG A CA 1
ATOM 3598 C C . ARG A 1 449 ? 22.390 12.042 -7.906 1.00 64.12 449 ARG A C 1
ATOM 3600 O O . ARG A 1 449 ? 22.898 12.026 -6.784 1.00 64.12 449 ARG A O 1
ATOM 3607 N N . PHE A 1 450 ? 22.382 13.110 -8.695 1.00 59.88 450 PHE A N 1
ATOM 3608 C CA . PHE A 1 450 ? 22.846 14.417 -8.242 1.00 59.88 450 PHE A CA 1
ATOM 3609 C C . PHE A 1 450 ? 21.972 14.983 -7.117 1.00 59.88 450 PHE A C 1
ATOM 3611 O O . PHE A 1 450 ? 20.775 14.705 -7.033 1.00 59.88 450 PHE A O 1
ATOM 3618 N N . ARG A 1 451 ? 22.588 15.791 -6.249 1.00 59.06 451 ARG A N 1
ATOM 3619 C CA . ARG A 1 451 ? 21.891 16.564 -5.213 1.00 59.06 451 ARG A CA 1
ATOM 3620 C C . ARG A 1 451 ? 21.502 17.940 -5.746 1.00 59.06 451 ARG A C 1
ATOM 3622 O O . ARG A 1 451 ? 22.201 18.496 -6.593 1.00 59.06 451 ARG A O 1
ATOM 3629 N N . ASP A 1 452 ? 20.447 18.517 -5.180 1.00 64.75 452 ASP A N 1
ATOM 3630 C CA . ASP A 1 452 ? 20.103 19.921 -5.401 1.00 64.75 452 ASP A CA 1
ATOM 3631 C C . ASP A 1 452 ? 21.278 20.836 -5.025 1.00 64.75 452 ASP A C 1
ATOM 3633 O O . ASP A 1 452 ? 21.900 20.674 -3.972 1.00 64.75 452 ASP A O 1
ATOM 3637 N N . CYS A 1 453 ? 21.579 21.817 -5.879 1.00 73.62 453 CYS A N 1
ATOM 3638 C CA . CYS A 1 453 ? 22.692 22.743 -5.679 1.00 73.62 453 CYS A CA 1
ATOM 3639 C C . CYS A 1 453 ? 22.229 24.205 -5.596 1.00 73.62 453 CYS A C 1
ATOM 3641 O O . CYS A 1 453 ? 21.346 24.654 -6.335 1.00 73.62 453 CYS A O 1
ATOM 3643 N N . HIS A 1 454 ? 22.890 24.984 -4.737 1.00 78.38 454 HIS A N 1
ATOM 3644 C CA . HIS A 1 454 ? 22.604 26.409 -4.530 1.00 78.38 454 HIS A CA 1
ATOM 3645 C C . HIS A 1 454 ? 23.160 27.336 -5.634 1.00 78.38 454 HIS A C 1
ATOM 3647 O O . HIS A 1 454 ? 23.129 28.555 -5.483 1.00 78.38 454 HIS A O 1
ATOM 3653 N N . HIS A 1 455 ? 23.668 26.789 -6.744 1.00 82.38 455 HIS A N 1
ATOM 3654 C CA . HIS A 1 455 ? 24.096 27.582 -7.898 1.00 82.38 455 HIS A CA 1
ATOM 3655 C C . HIS A 1 455 ? 22.893 28.200 -8.623 1.00 82.38 455 HIS A C 1
ATOM 3657 O O . HIS A 1 455 ? 21.870 27.536 -8.802 1.00 82.38 455 HIS A O 1
ATOM 3663 N N . ASN A 1 456 ? 23.026 29.453 -9.067 1.00 80.94 456 ASN A N 1
ATOM 3664 C CA . ASN A 1 456 ? 21.986 30.148 -9.834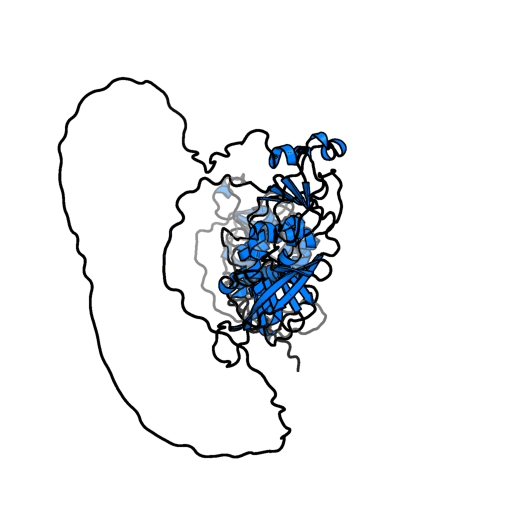 1.00 80.94 456 ASN A CA 1
ATOM 3665 C C . ASN A 1 456 ? 21.931 29.677 -11.306 1.00 80.94 456 ASN A C 1
ATOM 3667 O O . ASN A 1 456 ? 22.825 28.969 -11.770 1.00 80.94 456 ASN A O 1
ATOM 3671 N N . ALA A 1 457 ? 20.880 30.056 -12.043 1.00 76.25 457 ALA A N 1
ATOM 3672 C CA . ALA A 1 457 ? 20.635 29.570 -13.408 1.00 76.25 457 ALA A CA 1
ATOM 3673 C C . ALA A 1 457 ? 21.824 29.795 -14.368 1.00 76.25 457 ALA A C 1
ATOM 3675 O O . ALA A 1 457 ? 22.191 28.885 -15.109 1.00 76.25 457 ALA A O 1
ATOM 3676 N N . GLU A 1 458 ? 22.482 30.954 -14.288 1.00 76.44 458 GLU A N 1
ATOM 3677 C CA . GLU A 1 458 ? 23.672 31.264 -15.090 1.00 76.44 458 GLU A CA 1
ATOM 3678 C C . GLU A 1 458 ? 24.863 30.372 -14.712 1.00 76.44 458 GLU A C 1
ATOM 3680 O O . GLU A 1 458 ? 25.487 29.754 -15.571 1.00 76.44 458 GLU A O 1
ATOM 3685 N N . GLN A 1 459 ? 25.147 30.222 -13.414 1.00 73.81 459 GLN A N 1
ATOM 3686 C CA . GLN A 1 459 ? 26.211 29.342 -12.911 1.00 73.81 459 GLN A CA 1
ATOM 3687 C C . GLN A 1 459 ? 25.991 27.868 -13.279 1.00 73.81 459 GLN A C 1
ATOM 3689 O O . GLN A 1 459 ? 26.964 27.137 -13.461 1.00 73.81 459 GLN A O 1
ATOM 3694 N N . ARG A 1 460 ? 24.733 27.419 -13.395 1.00 74.50 460 ARG A N 1
ATOM 3695 C CA . ARG A 1 460 ? 24.395 26.060 -13.847 1.00 74.50 460 ARG A CA 1
ATOM 3696 C C . ARG A 1 460 ? 24.740 25.842 -15.322 1.00 74.50 460 ARG A C 1
ATOM 3698 O O . ARG A 1 460 ? 25.267 24.782 -15.649 1.00 74.50 460 ARG A O 1
ATOM 3705 N N . LYS A 1 461 ? 24.512 26.853 -16.170 1.00 73.81 461 LYS A N 1
ATOM 3706 C CA . LYS A 1 461 ? 24.701 26.809 -17.632 1.00 73.81 461 LYS A CA 1
ATOM 3707 C C . LYS A 1 461 ? 26.118 27.147 -18.120 1.00 73.81 461 LYS A C 1
ATOM 3709 O O . LYS A 1 461 ? 26.406 26.960 -19.297 1.00 73.81 461 LYS A O 1
ATOM 3714 N N . GLN A 1 462 ? 27.020 27.617 -17.255 1.00 73.62 462 GLN A N 1
ATOM 3715 C CA . GLN A 1 462 ? 28.398 27.961 -17.636 1.00 73.62 462 GLN A CA 1
ATOM 3716 C C . GLN A 1 462 ? 29.183 26.753 -18.189 1.00 73.62 462 GLN A C 1
ATOM 3718 O O . GLN A 1 462 ? 29.691 25.923 -17.435 1.00 73.62 462 GLN A O 1
ATOM 3723 N N . ARG A 1 463 ? 29.344 26.696 -19.519 1.00 66.81 463 ARG A N 1
ATOM 3724 C CA . ARG A 1 463 ? 30.051 25.616 -20.232 1.00 66.81 463 ARG A CA 1
ATOM 3725 C C . ARG A 1 463 ? 31.533 25.480 -19.856 1.00 66.81 463 ARG A C 1
ATOM 3727 O O . ARG A 1 463 ? 32.071 24.385 -19.948 1.00 66.81 463 ARG A O 1
ATOM 3734 N N . ASN A 1 464 ? 32.168 26.540 -19.348 1.00 67.50 464 ASN A N 1
ATOM 3735 C CA . ASN A 1 464 ? 33.581 26.558 -18.926 1.00 67.50 464 ASN A CA 1
ATOM 3736 C C . ASN A 1 464 ? 33.923 25.571 -17.785 1.00 67.50 464 ASN A C 1
ATOM 3738 O O . ASN A 1 464 ? 35.094 25.428 -17.435 1.00 67.50 464 ASN A O 1
ATOM 3742 N N . HIS A 1 465 ? 32.922 24.917 -17.184 1.00 67.50 465 HIS A N 1
ATOM 3743 C CA . HIS A 1 465 ? 33.114 23.857 -16.189 1.00 67.50 465 HIS A CA 1
ATOM 3744 C C . HIS A 1 465 ? 33.115 22.440 -16.801 1.00 67.50 465 HIS A C 1
ATOM 3746 O O . HIS A 1 465 ? 33.430 21.488 -16.099 1.00 67.50 465 HIS A O 1
ATOM 3752 N N . LEU A 1 466 ? 32.796 22.252 -18.085 1.00 70.62 466 LEU A N 1
ATOM 3753 C CA . LEU A 1 466 ? 32.830 20.925 -18.718 1.00 70.62 466 LEU A CA 1
ATOM 3754 C C . LEU A 1 466 ? 34.251 20.504 -19.150 1.00 70.62 466 LEU A C 1
ATOM 3756 O O . LEU A 1 466 ? 35.082 21.369 -19.430 1.00 70.62 466 LEU A O 1
ATOM 3760 N N . PRO A 1 467 ? 34.549 19.191 -19.232 1.00 69.88 467 PRO A N 1
ATOM 3761 C CA . PRO A 1 467 ? 35.770 18.695 -19.866 1.00 69.88 467 PRO A CA 1
ATOM 3762 C C . PRO A 1 467 ? 35.802 19.024 -21.368 1.00 69.88 467 PRO A C 1
ATOM 3764 O O . PRO A 1 467 ? 34.822 18.808 -22.079 1.00 69.88 467 PRO A O 1
ATOM 3767 N N . ASN A 1 468 ? 36.949 19.489 -21.875 1.00 70.62 468 ASN A N 1
ATOM 3768 C CA . ASN A 1 468 ? 37.115 19.852 -23.294 1.00 70.62 468 ASN A CA 1
ATOM 3769 C C . ASN A 1 468 ? 37.006 18.655 -24.261 1.00 70.62 468 ASN A C 1
ATOM 3771 O O . ASN A 1 468 ? 36.825 18.855 -25.457 1.00 70.62 468 ASN A O 1
ATOM 3775 N N . ASN A 1 469 ? 37.149 17.429 -23.754 1.00 75.38 469 ASN A N 1
ATOM 3776 C CA . ASN A 1 469 ? 37.096 16.169 -24.499 1.00 75.38 469 ASN A CA 1
ATOM 3777 C C . ASN A 1 469 ? 35.749 15.434 -24.359 1.00 75.38 469 ASN A C 1
ATOM 3779 O O . ASN A 1 469 ? 35.671 14.253 -24.681 1.00 75.38 469 ASN A O 1
ATOM 3783 N N . MET A 1 470 ? 34.713 16.091 -23.829 1.00 80.81 470 MET A N 1
ATOM 3784 C CA . MET A 1 470 ? 33.404 15.469 -23.642 1.00 80.81 470 MET A CA 1
ATOM 3785 C C . MET A 1 470 ? 32.674 15.323 -24.987 1.00 80.81 470 MET A C 1
ATOM 3787 O O . MET A 1 470 ? 32.556 16.294 -25.734 1.00 80.81 470 MET A O 1
ATOM 3791 N N . GLN A 1 471 ? 32.186 14.122 -25.293 1.00 86.81 471 GLN A N 1
ATOM 3792 C CA . GLN A 1 471 ? 31.542 13.769 -26.565 1.00 86.81 471 GLN A CA 1
ATOM 3793 C C . GLN A 1 471 ? 30.016 13.714 -26.428 1.00 86.81 471 GLN A C 1
ATOM 3795 O O . GLN A 1 471 ? 29.496 13.307 -25.389 1.00 86.81 471 GLN A O 1
ATOM 3800 N N . ALA A 1 472 ? 29.291 14.106 -27.474 1.00 88.75 472 ALA A N 1
ATOM 3801 C CA . ALA A 1 472 ? 27.861 13.859 -27.588 1.00 88.75 472 ALA A CA 1
ATOM 3802 C C . ALA A 1 472 ? 27.613 12.416 -28.061 1.00 88.75 472 ALA A C 1
ATOM 3804 O O . ALA A 1 472 ? 28.342 11.883 -28.897 1.00 88.75 472 ALA A O 1
ATOM 3805 N N . VAL A 1 473 ? 26.595 11.776 -27.490 1.00 90.00 473 VAL A N 1
ATOM 3806 C CA . VAL A 1 473 ? 26.178 10.405 -27.786 1.00 90.00 473 VAL A CA 1
ATOM 3807 C C . VAL A 1 473 ? 24.719 10.469 -28.220 1.00 90.00 473 VAL A C 1
ATOM 3809 O O . VAL A 1 473 ? 23.823 10.595 -27.387 1.00 90.00 473 VAL A O 1
ATOM 3812 N N . ASP A 1 474 ? 24.499 10.430 -29.533 1.00 90.38 474 ASP A N 1
ATOM 3813 C CA . ASP A 1 474 ? 23.220 10.781 -30.172 1.00 90.38 474 ASP A CA 1
ATOM 3814 C C . ASP A 1 474 ? 22.553 9.623 -30.927 1.00 90.38 474 ASP A C 1
ATOM 3816 O O . ASP A 1 474 ? 21.563 9.817 -31.624 1.00 90.38 474 ASP A O 1
ATOM 3820 N N . SER A 1 475 ? 23.086 8.409 -30.802 1.00 90.69 475 SER A N 1
ATOM 3821 C CA . SER A 1 475 ? 22.458 7.193 -31.322 1.00 90.69 475 SER A CA 1
ATOM 3822 C C . SER A 1 475 ? 22.799 5.993 -30.446 1.00 90.69 475 SER A C 1
ATOM 3824 O O . SER A 1 475 ? 23.825 5.981 -29.760 1.00 90.69 475 SER A O 1
ATOM 3826 N N . TRP A 1 476 ? 21.985 4.937 -30.505 1.00 91.25 476 TRP A N 1
ATOM 3827 C CA . TRP A 1 476 ? 22.294 3.686 -29.805 1.00 91.25 476 TRP A CA 1
ATOM 3828 C C . TRP A 1 476 ? 23.560 3.001 -30.324 1.00 91.25 476 TRP A C 1
ATOM 3830 O O . TRP A 1 476 ? 24.242 2.329 -29.554 1.00 91.25 476 TRP A O 1
ATOM 3840 N N . ARG A 1 477 ? 23.927 3.238 -31.590 1.00 88.81 477 ARG A N 1
ATOM 3841 C CA . ARG A 1 477 ? 25.214 2.827 -32.175 1.00 88.81 477 ARG A CA 1
ATOM 3842 C C . ARG A 1 477 ? 26.372 3.462 -31.404 1.00 88.81 477 ARG A C 1
ATOM 3844 O O . ARG A 1 477 ? 27.204 2.743 -30.865 1.00 88.81 477 ARG A O 1
ATOM 3851 N N . ALA A 1 478 ? 26.336 4.785 -31.237 1.00 87.38 478 ALA A N 1
ATOM 3852 C CA . ALA A 1 478 ? 27.346 5.557 -30.508 1.00 87.38 478 ALA A CA 1
ATOM 3853 C C . ALA A 1 478 ? 27.346 5.366 -28.977 1.00 87.38 478 ALA A C 1
ATOM 3855 O O . ALA A 1 478 ? 28.255 5.846 -28.302 1.00 87.38 478 ALA A O 1
ATOM 3856 N N . PHE A 1 479 ? 26.322 4.708 -28.427 1.00 88.94 479 PHE A N 1
ATOM 3857 C CA . PHE A 1 479 ? 26.222 4.351 -27.010 1.00 88.94 479 PHE A CA 1
ATOM 3858 C C . PHE A 1 479 ? 26.662 2.902 -26.726 1.00 88.94 479 PHE A C 1
ATOM 3860 O O . PHE A 1 479 ? 27.228 2.601 -25.672 1.00 88.94 479 PHE A O 1
ATOM 3867 N N . LEU A 1 480 ? 26.359 1.970 -27.635 1.00 87.88 480 LEU A N 1
ATOM 3868 C CA . LEU A 1 480 ? 26.760 0.568 -27.511 1.00 87.88 480 LEU A CA 1
ATOM 3869 C C . LEU A 1 480 ? 28.205 0.342 -27.977 1.00 87.88 480 LEU A C 1
ATOM 3871 O O . LEU A 1 480 ? 28.844 -0.573 -27.452 1.00 87.88 480 LEU A O 1
ATOM 3875 N N . ASP A 1 481 ? 28.715 1.157 -28.898 1.00 82.50 481 ASP A N 1
ATOM 3876 C CA . ASP A 1 481 ? 30.143 1.469 -28.971 1.00 82.50 481 ASP A CA 1
ATOM 3877 C C . ASP A 1 481 ? 30.498 2.488 -27.872 1.00 82.50 481 ASP A C 1
ATOM 3879 O O . ASP A 1 481 ? 29.664 3.311 -27.491 1.00 82.50 481 ASP A O 1
ATOM 3883 N N . ALA A 1 482 ? 31.696 2.396 -27.300 1.00 71.44 482 ALA A N 1
ATOM 3884 C CA . ALA A 1 482 ? 32.050 3.148 -26.100 1.00 71.44 482 ALA A CA 1
ATOM 3885 C C . ALA A 1 482 ? 32.761 4.472 -26.448 1.00 71.44 482 ALA A C 1
ATOM 3887 O O . ALA A 1 482 ? 33.855 4.427 -27.016 1.00 71.44 482 ALA A O 1
ATOM 3888 N N . PRO A 1 483 ? 32.222 5.651 -26.061 1.00 70.19 483 PRO A N 1
ATOM 3889 C CA . PRO A 1 483 ? 32.905 6.924 -26.284 1.00 70.19 483 PRO A CA 1
ATOM 3890 C C . PRO A 1 483 ? 34.260 6.953 -25.567 1.00 70.19 483 PRO A C 1
ATOM 3892 O O . PRO A 1 483 ? 34.404 6.468 -24.440 1.00 70.19 483 PRO A O 1
ATOM 3895 N N . VAL A 1 484 ? 35.266 7.556 -26.206 1.00 69.56 484 VAL A N 1
ATOM 3896 C CA . VAL A 1 484 ? 36.650 7.565 -25.707 1.00 69.56 484 VAL A CA 1
ATOM 3897 C C . VAL A 1 484 ? 36.806 8.638 -24.624 1.00 69.56 484 VAL A C 1
ATOM 3899 O O . VAL A 1 484 ? 37.285 9.748 -24.859 1.00 69.56 484 VAL A O 1
ATOM 3902 N N . GLY A 1 485 ? 36.383 8.288 -23.408 1.00 74.75 485 GLY A N 1
ATOM 3903 C CA . GLY A 1 485 ? 36.426 9.136 -22.219 1.00 74.75 485 GLY A CA 1
ATOM 3904 C C . GLY A 1 485 ? 35.029 9.454 -21.688 1.00 74.75 485 GLY A C 1
ATOM 3905 O O . GLY A 1 485 ? 34.323 8.567 -21.217 1.00 74.75 485 GLY A O 1
ATOM 3906 N N . ALA A 1 486 ? 34.651 10.734 -21.721 1.00 79.62 486 ALA A N 1
ATOM 3907 C CA . ALA A 1 486 ? 33.402 11.228 -21.143 1.00 79.62 486 ALA A CA 1
ATOM 3908 C C . ALA A 1 486 ? 32.323 11.413 -22.221 1.00 79.62 486 ALA A C 1
ATOM 3910 O O . ALA A 1 486 ? 32.473 12.256 -23.108 1.00 79.62 486 ALA A O 1
ATOM 3911 N N . GLY A 1 487 ? 31.223 10.665 -22.121 1.00 84.94 487 GLY A N 1
ATOM 3912 C CA . GLY A 1 487 ? 30.095 10.731 -23.055 1.00 84.94 487 GLY A CA 1
ATOM 3913 C C . GLY A 1 487 ? 28.871 11.432 -22.462 1.00 84.94 487 GLY A C 1
ATOM 3914 O O . GLY A 1 487 ? 28.612 11.343 -21.263 1.00 84.94 487 GLY A O 1
ATOM 3915 N N . VAL A 1 488 ? 28.080 12.098 -23.302 1.00 86.81 488 VAL A N 1
ATOM 3916 C CA . VAL A 1 488 ? 26.803 12.726 -22.932 1.00 86.81 488 VAL A CA 1
ATOM 3917 C C . VAL A 1 488 ? 25.695 12.193 -23.818 1.00 86.81 488 VAL A C 1
ATOM 3919 O O . VAL A 1 488 ? 25.614 12.557 -24.990 1.00 86.81 488 VAL A O 1
ATOM 3922 N N . LEU A 1 489 ? 24.807 11.378 -23.253 1.00 89.94 489 LEU A N 1
ATOM 3923 C CA . LEU A 1 489 ? 23.637 10.898 -23.982 1.00 89.94 489 LEU A CA 1
ATOM 3924 C C . LEU A 1 489 ? 22.513 11.942 -23.902 1.00 89.94 489 LEU A C 1
ATOM 3926 O O . LEU A 1 489 ? 21.967 12.223 -22.826 1.00 89.94 489 LEU A O 1
ATOM 3930 N N . ARG A 1 490 ? 22.207 12.553 -25.054 1.00 89.19 490 ARG A N 1
ATOM 3931 C CA . ARG A 1 490 ? 21.243 13.657 -25.197 1.00 89.19 490 ARG A CA 1
ATOM 3932 C C . ARG A 1 490 ? 19.819 13.119 -25.367 1.00 89.19 490 ARG A C 1
ATOM 3934 O O . ARG A 1 490 ? 19.316 12.998 -26.476 1.00 89.19 490 ARG A O 1
ATOM 3941 N N . ALA A 1 491 ? 19.177 12.790 -24.248 1.00 90.50 491 ALA A N 1
ATOM 3942 C CA . ALA A 1 491 ? 17.781 12.344 -24.181 1.00 90.50 491 ALA A CA 1
ATOM 3943 C C . ALA A 1 491 ? 16.920 13.307 -23.337 1.00 90.50 491 ALA A C 1
ATOM 3945 O O . ALA A 1 491 ? 16.203 12.883 -22.427 1.00 90.50 491 ALA A O 1
ATOM 3946 N N . PHE A 1 492 ? 17.032 14.618 -23.585 1.00 88.31 492 PHE A N 1
ATOM 3947 C CA . PHE A 1 492 ? 16.305 15.658 -22.846 1.00 88.31 492 PHE A CA 1
ATOM 3948 C C . PHE A 1 492 ? 14.785 15.484 -22.976 1.00 88.31 492 PHE A C 1
ATOM 3950 O O . PHE A 1 492 ? 14.266 15.230 -24.052 1.00 88.31 492 PHE A O 1
ATOM 3957 N N . GLY A 1 493 ? 14.041 15.591 -21.877 1.00 86.75 493 GLY A N 1
ATOM 3958 C CA . GLY A 1 493 ? 12.592 15.363 -21.856 1.00 86.75 493 GLY A CA 1
ATOM 3959 C C . GLY A 1 493 ? 12.124 13.916 -22.101 1.00 86.75 493 GLY A C 1
ATOM 3960 O O . GLY A 1 493 ? 10.958 13.634 -21.828 1.00 86.75 493 GLY A O 1
ATOM 3961 N N . ASN A 1 494 ? 12.994 12.995 -22.535 1.00 91.19 494 ASN A N 1
ATOM 3962 C CA . ASN A 1 494 ? 12.661 11.623 -22.930 1.00 91.19 494 ASN A CA 1
ATOM 3963 C C . ASN A 1 494 ? 12.965 10.593 -21.816 1.00 91.19 494 ASN A C 1
ATOM 3965 O O . ASN A 1 494 ? 14.087 10.093 -21.701 1.00 91.19 494 ASN A O 1
ATOM 3969 N N . PRO A 1 495 ? 11.980 10.227 -20.969 1.00 89.69 495 PRO A N 1
ATOM 3970 C CA . PRO A 1 495 ? 12.204 9.303 -19.860 1.00 89.69 495 PRO A CA 1
ATOM 3971 C C . PRO A 1 495 ? 12.422 7.853 -20.312 1.00 89.69 495 PRO A C 1
ATOM 3973 O O . PRO A 1 495 ? 12.983 7.072 -19.547 1.00 89.69 495 PRO A O 1
ATOM 3976 N N . MET A 1 496 ? 11.973 7.479 -21.517 1.00 91.50 496 MET A N 1
ATOM 3977 C CA . MET A 1 496 ? 12.052 6.104 -22.014 1.00 91.50 496 MET A CA 1
ATOM 3978 C C . MET A 1 496 ? 13.464 5.784 -22.506 1.00 91.50 496 MET A C 1
ATOM 3980 O O . MET A 1 496 ? 14.045 4.794 -22.064 1.00 91.50 496 MET A O 1
ATOM 3984 N N . ALA A 1 497 ? 14.056 6.673 -23.309 1.00 92.94 497 ALA A N 1
ATOM 3985 C CA . ALA A 1 497 ? 15.457 6.574 -23.707 1.00 92.94 497 ALA A CA 1
ATOM 3986 C C . ALA A 1 497 ? 16.399 6.605 -22.494 1.00 92.94 497 ALA A C 1
ATOM 3988 O O . ALA A 1 497 ? 17.323 5.799 -22.415 1.00 92.94 497 ALA A O 1
ATOM 3989 N N . ARG A 1 498 ? 16.124 7.445 -21.485 1.00 90.31 498 ARG A N 1
ATOM 3990 C CA . ARG A 1 498 ? 16.891 7.442 -20.226 1.00 90.31 498 ARG A CA 1
ATOM 3991 C C . ARG A 1 498 ? 16.778 6.137 -19.444 1.00 90.31 498 ARG A C 1
ATOM 3993 O O . ARG A 1 498 ? 17.787 5.655 -18.936 1.00 90.31 498 ARG A O 1
ATOM 4000 N N . LEU A 1 499 ? 15.575 5.568 -19.327 1.00 91.38 499 LEU A N 1
ATOM 4001 C CA . LEU A 1 499 ? 15.352 4.297 -18.630 1.00 91.38 499 LEU A CA 1
ATOM 4002 C C . LEU A 1 499 ? 16.075 3.140 -19.334 1.00 91.38 499 LEU A C 1
ATOM 4004 O O . LEU A 1 499 ? 16.746 2.343 -18.675 1.00 91.38 499 LEU A O 1
ATOM 4008 N N . ALA A 1 500 ? 15.992 3.096 -20.665 1.00 93.25 500 ALA A N 1
ATOM 4009 C CA . ALA A 1 500 ? 16.739 2.169 -21.504 1.00 93.25 500 ALA A CA 1
ATOM 4010 C C . ALA A 1 500 ? 18.258 2.341 -21.319 1.00 93.25 500 ALA A C 1
ATOM 4012 O O . ALA A 1 500 ? 18.949 1.383 -20.977 1.00 93.25 500 ALA A O 1
ATOM 4013 N N . ALA A 1 501 ? 18.778 3.564 -21.450 1.00 91.56 501 ALA A N 1
ATOM 4014 C CA . ALA A 1 501 ? 20.214 3.829 -21.423 1.00 91.56 501 ALA A CA 1
ATOM 4015 C C . ALA A 1 501 ? 20.837 3.590 -20.039 1.00 91.56 501 ALA A C 1
ATOM 4017 O O . ALA A 1 501 ? 21.889 2.966 -19.951 1.00 91.56 501 ALA A O 1
ATOM 4018 N N . ALA A 1 502 ? 20.171 3.982 -18.947 1.00 89.81 502 ALA A N 1
ATOM 4019 C CA . ALA A 1 502 ? 20.625 3.680 -17.584 1.00 89.81 502 ALA A CA 1
ATOM 4020 C C . ALA A 1 502 ? 20.605 2.172 -17.260 1.00 89.81 502 ALA A C 1
ATOM 4022 O O . ALA A 1 502 ? 21.321 1.712 -16.369 1.00 89.81 502 ALA A O 1
ATOM 4023 N N . THR A 1 503 ? 19.794 1.391 -17.976 1.00 91.00 503 THR A N 1
ATOM 4024 C CA . THR A 1 503 ? 19.717 -0.068 -17.819 1.00 91.00 503 THR A CA 1
ATOM 4025 C C . THR A 1 503 ? 20.796 -0.768 -18.650 1.00 91.00 503 THR A C 1
ATOM 4027 O O . THR A 1 503 ? 21.597 -1.535 -18.109 1.00 91.00 503 THR A O 1
ATOM 4030 N N . LEU A 1 504 ? 20.912 -0.409 -19.933 1.00 91.44 504 LEU A N 1
ATOM 4031 C CA . LEU A 1 504 ? 21.954 -0.907 -20.832 1.00 91.44 504 LEU A CA 1
ATOM 4032 C C . LEU A 1 504 ? 23.368 -0.496 -20.380 1.00 91.44 504 LEU A C 1
ATOM 4034 O O . LEU A 1 504 ? 24.287 -1.302 -20.495 1.00 91.44 504 LEU A O 1
ATOM 4038 N N . ALA A 1 505 ? 23.555 0.694 -19.795 1.00 89.06 505 ALA A N 1
ATOM 4039 C CA . ALA A 1 505 ? 24.842 1.128 -19.241 1.00 89.06 505 ALA A CA 1
ATOM 4040 C C . ALA A 1 505 ? 25.316 0.210 -18.106 1.00 89.06 505 ALA A C 1
ATOM 4042 O O . ALA A 1 505 ? 26.477 -0.196 -18.093 1.00 89.06 505 ALA A O 1
ATOM 4043 N N . MET A 1 506 ? 24.418 -0.198 -17.197 1.00 87.56 506 MET A N 1
ATOM 4044 C CA . MET A 1 506 ? 24.768 -1.175 -16.162 1.00 87.56 506 MET A CA 1
ATOM 4045 C C . MET A 1 506 ? 25.066 -2.557 -16.773 1.00 87.56 506 MET A C 1
ATOM 4047 O O . MET A 1 506 ? 26.031 -3.201 -16.366 1.00 87.56 506 MET A O 1
ATOM 4051 N N . GLN A 1 507 ? 24.296 -3.007 -17.773 1.00 87.94 507 GLN A N 1
ATOM 4052 C CA . GLN A 1 507 ? 24.566 -4.269 -18.485 1.00 87.94 507 GLN A CA 1
ATOM 4053 C C . GLN A 1 507 ? 25.929 -4.256 -19.206 1.00 87.94 507 GLN A C 1
ATOM 4055 O O . GLN A 1 507 ? 26.639 -5.261 -19.189 1.00 87.94 507 GLN A O 1
ATOM 4060 N N . LYS A 1 508 ? 26.332 -3.109 -19.767 1.00 86.19 508 LYS A N 1
ATOM 4061 C CA . LYS A 1 508 ? 27.661 -2.844 -20.350 1.00 86.19 508 LYS A CA 1
ATOM 4062 C C . LYS A 1 508 ? 28.771 -2.610 -19.314 1.00 86.19 508 LYS A C 1
ATOM 4064 O O . LYS A 1 508 ? 29.939 -2.609 -19.688 1.00 86.19 508 LYS A O 1
ATOM 4069 N N . ARG A 1 509 ? 28.427 -2.443 -18.030 1.00 86.19 509 ARG A N 1
ATOM 4070 C CA . ARG A 1 509 ? 29.322 -2.036 -16.926 1.00 86.19 509 ARG A CA 1
ATOM 4071 C C . ARG A 1 509 ? 29.993 -0.666 -17.126 1.00 86.19 509 ARG A C 1
ATOM 4073 O O . ARG A 1 509 ? 31.090 -0.448 -16.621 1.00 86.19 509 ARG A O 1
ATOM 4080 N N . TYR A 1 510 ? 29.341 0.256 -17.834 1.00 85.38 510 TYR A N 1
ATOM 4081 C CA . TYR A 1 510 ? 29.776 1.654 -17.881 1.00 85.38 510 TYR A CA 1
ATOM 4082 C C . TYR A 1 510 ? 29.545 2.334 -16.525 1.00 85.38 510 TYR A C 1
ATOM 4084 O O . TYR A 1 510 ? 28.586 2.016 -15.814 1.00 85.38 510 TYR A O 1
ATOM 4092 N N . ASN A 1 511 ? 30.375 3.324 -16.200 1.00 80.75 511 ASN A N 1
ATOM 4093 C CA . ASN A 1 511 ? 30.048 4.282 -15.152 1.00 80.75 511 ASN A CA 1
ATOM 4094 C C . ASN A 1 511 ? 28.989 5.239 -15.702 1.00 80.75 511 ASN A C 1
ATOM 4096 O O . ASN A 1 511 ? 29.081 5.678 -16.850 1.00 80.75 511 ASN A O 1
ATOM 4100 N N . PHE A 1 512 ? 27.983 5.601 -14.907 1.00 80.62 512 PHE A N 1
ATOM 4101 C CA . PHE A 1 512 ? 27.011 6.586 -15.367 1.00 80.62 512 PHE A CA 1
ATOM 4102 C C . PHE A 1 512 ? 26.381 7.420 -14.261 1.00 80.62 512 PHE A C 1
ATOM 4104 O O . PHE A 1 512 ? 26.180 6.974 -13.131 1.00 80.62 512 PHE A O 1
ATOM 4111 N N . HIS A 1 513 ? 26.022 8.645 -14.636 1.00 79.88 513 HIS A N 1
ATOM 4112 C CA . HIS A 1 513 ? 25.406 9.628 -13.755 1.00 79.88 513 HIS A CA 1
ATOM 4113 C C . HIS A 1 513 ? 24.140 10.181 -14.397 1.00 79.88 513 HIS A C 1
ATOM 4115 O O . HIS A 1 513 ? 24.161 10.673 -15.525 1.00 79.88 513 HIS A O 1
ATOM 4121 N N . ILE A 1 514 ? 23.032 10.121 -13.660 1.00 79.88 514 ILE A N 1
ATOM 4122 C CA . ILE A 1 514 ? 21.746 10.657 -14.106 1.00 79.88 514 ILE A CA 1
ATOM 4123 C C . ILE A 1 514 ? 21.585 12.061 -13.521 1.00 79.88 514 ILE A C 1
ATOM 4125 O O . ILE A 1 514 ? 21.538 12.235 -12.297 1.00 79.88 514 ILE A O 1
ATOM 4129 N N . LEU A 1 515 ? 21.528 13.069 -14.393 1.00 76.56 515 LEU A N 1
ATOM 4130 C CA . LEU A 1 515 ? 21.323 14.459 -13.990 1.00 76.56 515 LEU A CA 1
ATOM 4131 C C . LEU A 1 515 ? 19.836 14.751 -13.746 1.00 76.56 515 LEU A C 1
ATOM 4133 O O . LEU A 1 515 ? 18.963 14.004 -14.177 1.00 76.56 515 LEU A O 1
ATOM 4137 N N . GLY A 1 516 ? 19.537 15.846 -13.046 1.00 72.69 516 GLY A N 1
ATOM 4138 C CA . GLY A 1 516 ? 18.182 16.409 -13.001 1.00 72.69 516 GLY A CA 1
ATOM 4139 C C . GLY A 1 516 ? 17.870 17.262 -14.244 1.00 72.69 516 GLY A C 1
ATOM 4140 O O . GLY A 1 516 ? 18.787 17.552 -15.011 1.00 72.69 516 GLY A O 1
ATOM 4141 N N . PRO A 1 517 ? 16.609 17.702 -14.426 1.00 71.31 517 PRO A N 1
ATOM 4142 C CA . PRO A 1 517 ? 16.186 18.506 -15.584 1.00 71.31 517 PRO A CA 1
ATOM 4143 C C . PRO A 1 517 ? 16.779 19.926 -15.626 1.00 71.31 517 PRO A C 1
ATOM 4145 O O . PRO A 1 517 ? 16.795 20.562 -16.674 1.00 71.31 517 PRO A O 1
ATOM 4148 N N . ASP A 1 518 ? 17.306 20.414 -14.498 1.00 75.19 518 ASP A N 1
ATOM 4149 C CA . ASP A 1 518 ? 18.137 21.620 -14.406 1.00 75.19 518 ASP A CA 1
ATOM 4150 C C . ASP A 1 518 ? 19.595 21.223 -14.079 1.00 75.19 518 ASP A C 1
ATOM 4152 O O . ASP A 1 518 ? 20.040 21.395 -12.935 1.00 75.19 518 ASP A O 1
ATOM 4156 N N . PRO A 1 519 ? 20.356 20.644 -15.030 1.00 76.81 519 PRO A N 1
ATOM 4157 C CA . PRO A 1 519 ? 21.721 20.196 -14.776 1.00 76.81 519 PRO A CA 1
ATOM 4158 C C . PRO A 1 519 ? 22.639 21.371 -14.410 1.00 76.81 519 PRO A C 1
ATOM 4160 O O . PRO A 1 519 ? 22.547 22.463 -14.969 1.00 76.81 519 PRO A O 1
ATOM 4163 N N . CYS A 1 520 ? 23.561 21.146 -13.471 1.00 79.88 520 CYS A N 1
ATOM 4164 C CA . CYS A 1 520 ? 24.578 22.124 -13.091 1.00 79.88 520 CYS A CA 1
ATOM 4165 C C . CYS A 1 520 ? 25.957 21.642 -13.536 1.00 79.88 520 CYS A C 1
ATOM 4167 O O . CYS A 1 520 ? 26.558 20.801 -12.866 1.00 79.88 520 CYS A O 1
ATOM 4169 N N . TRP A 1 521 ? 26.498 22.208 -14.618 1.00 78.88 521 TRP A N 1
ATOM 4170 C CA . TRP A 1 521 ? 27.790 21.778 -15.167 1.00 78.88 521 TRP A CA 1
ATOM 4171 C C . TRP A 1 521 ? 28.952 21.930 -14.183 1.00 78.88 521 TRP A C 1
ATOM 4173 O O . TRP A 1 521 ? 29.868 21.111 -14.168 1.00 78.88 521 TRP A O 1
ATOM 4183 N N . LYS A 1 522 ? 28.871 22.909 -13.277 1.00 76.69 522 LYS A N 1
ATOM 4184 C CA . LYS A 1 522 ? 29.830 23.065 -12.180 1.00 76.69 522 LYS A CA 1
ATOM 4185 C C . LYS A 1 522 ? 29.764 21.930 -11.147 1.00 76.69 522 LYS A C 1
ATOM 4187 O O . LYS A 1 522 ? 30.800 21.537 -10.628 1.00 76.69 522 LYS A O 1
ATOM 4192 N N . CYS A 1 523 ? 28.584 21.383 -10.854 1.00 77.19 523 CYS A N 1
ATOM 4193 C CA . CYS A 1 523 ? 28.466 20.204 -9.988 1.00 77.19 523 CYS A CA 1
ATOM 4194 C C . CYS A 1 523 ? 28.908 18.930 -10.722 1.00 77.19 523 CYS A C 1
ATOM 4196 O O . CYS A 1 523 ? 29.629 18.131 -10.140 1.00 77.19 523 CYS A O 1
ATOM 4198 N N . VAL A 1 524 ? 28.595 18.787 -12.017 1.00 76.19 524 VAL A N 1
ATOM 4199 C CA . VAL A 1 524 ? 29.115 17.682 -12.850 1.00 76.19 524 VAL A CA 1
ATOM 4200 C C . VAL A 1 524 ? 30.650 17.655 -12.843 1.00 76.19 524 VAL A C 1
ATOM 4202 O O . VAL A 1 524 ? 31.240 16.597 -12.641 1.00 76.19 524 VAL A O 1
ATOM 4205 N N . GLN A 1 525 ? 31.311 18.814 -12.951 1.00 72.44 525 GLN A N 1
ATOM 4206 C CA . GLN A 1 525 ? 32.774 18.894 -12.849 1.00 72.44 525 GLN A CA 1
ATOM 4207 C C . GLN A 1 525 ? 33.322 18.439 -11.488 1.00 72.44 525 GLN A C 1
ATOM 4209 O O . GLN A 1 525 ? 34.409 17.878 -11.427 1.00 72.44 525 GLN A O 1
ATOM 4214 N N . HIS A 1 526 ? 32.614 18.714 -10.393 1.00 63.88 526 HIS A N 1
ATOM 4215 C CA . HIS A 1 526 ? 33.091 18.390 -9.049 1.00 63.88 526 HIS A CA 1
ATOM 4216 C C . HIS A 1 526 ? 32.805 16.938 -8.646 1.00 63.88 526 HIS A C 1
ATOM 4218 O O . HIS A 1 526 ? 33.675 16.304 -8.054 1.00 63.88 526 HIS A O 1
ATOM 4224 N N . ASP A 1 527 ? 31.617 16.422 -8.975 1.00 63.44 527 ASP A N 1
ATOM 4225 C CA . ASP A 1 527 ? 31.110 15.158 -8.429 1.00 63.44 527 ASP A CA 1
ATOM 4226 C C . ASP A 1 527 ? 31.166 13.982 -9.435 1.00 63.44 527 ASP A C 1
ATOM 4228 O O . ASP A 1 527 ? 30.961 12.841 -9.026 1.00 63.44 527 ASP A O 1
ATOM 4232 N N . VAL A 1 528 ? 31.451 14.235 -10.727 1.00 65.50 528 VAL A N 1
ATOM 4233 C CA . VAL A 1 528 ? 31.774 13.194 -11.739 1.00 65.50 528 VAL A CA 1
ATOM 4234 C C . VAL A 1 528 ? 33.253 13.224 -12.127 1.00 65.50 528 VAL A C 1
ATOM 4236 O O . VAL A 1 528 ? 33.898 12.184 -12.140 1.00 65.50 528 VAL A O 1
ATOM 4239 N N . PHE A 1 529 ? 33.813 14.412 -12.398 1.00 66.69 529 PHE A N 1
ATOM 4240 C CA . PHE A 1 529 ? 35.180 14.572 -12.926 1.00 66.69 529 PHE A CA 1
ATOM 4241 C C . PHE A 1 529 ? 36.136 15.305 -11.957 1.00 66.69 529 PHE A C 1
ATOM 4243 O O . PHE A 1 529 ? 36.739 16.320 -12.334 1.00 66.69 529 PHE A O 1
ATOM 4250 N N . PRO A 1 530 ? 36.289 14.841 -10.697 1.00 56.69 530 PRO A N 1
ATOM 4251 C CA . PRO A 1 530 ? 37.071 15.543 -9.688 1.00 56.69 530 PRO A CA 1
ATOM 4252 C C . PRO A 1 530 ? 38.535 15.684 -10.123 1.00 56.69 530 PRO A C 1
ATOM 4254 O O . PRO A 1 530 ? 39.210 14.712 -10.456 1.00 56.69 530 PRO A O 1
ATOM 4257 N N . ARG A 1 531 ? 39.061 16.916 -10.068 1.00 46.81 531 ARG A N 1
ATOM 4258 C CA . ARG A 1 531 ? 40.411 17.259 -10.567 1.00 46.81 531 ARG A CA 1
ATOM 4259 C C . ARG A 1 531 ? 41.572 16.592 -9.805 1.00 46.81 531 ARG A C 1
ATOM 4261 O O . ARG A 1 531 ? 42.721 16.747 -10.206 1.00 46.81 531 ARG A O 1
ATOM 4268 N N . GLN A 1 532 ? 41.282 15.879 -8.717 1.00 38.66 532 GLN A N 1
ATOM 4269 C CA . GLN A 1 532 ? 42.173 14.945 -8.026 1.00 38.66 532 GLN A CA 1
ATOM 4270 C C . GLN A 1 532 ? 41.332 13.767 -7.493 1.00 38.66 532 GLN A C 1
ATOM 4272 O O . GLN A 1 532 ? 40.213 14.003 -7.030 1.00 38.66 532 GLN A O 1
ATOM 4277 N N . PRO A 1 533 ? 41.841 12.519 -7.506 1.00 32.69 533 PRO A N 1
ATOM 4278 C CA . PRO A 1 533 ? 41.108 11.361 -7.002 1.00 32.69 533 PRO A CA 1
ATOM 4279 C C . PRO A 1 533 ? 40.975 11.418 -5.474 1.00 32.69 533 PRO A C 1
ATOM 4281 O O . PRO A 1 533 ? 41.923 11.168 -4.728 1.00 32.69 533 PRO A O 1
ATOM 4284 N N . SER A 1 534 ? 39.775 11.731 -4.991 1.00 32.97 534 SER A N 1
ATOM 4285 C CA . SER A 1 534 ? 39.452 11.690 -3.567 1.00 32.97 534 SER A CA 1
ATOM 4286 C C . SER A 1 534 ? 39.284 10.244 -3.091 1.00 32.97 534 SER A C 1
ATOM 4288 O O . SER A 1 534 ? 38.245 9.628 -3.329 1.00 32.97 534 SER A O 1
ATOM 4290 N N . TYR A 1 535 ? 40.280 9.714 -2.377 1.00 31.83 535 TYR A N 1
ATOM 4291 C CA . TYR A 1 535 ? 40.164 8.451 -1.640 1.00 31.83 535 TYR A CA 1
ATOM 4292 C C . TYR A 1 535 ? 39.029 8.542 -0.606 1.00 31.83 535 TYR A C 1
ATOM 4294 O O . TYR A 1 535 ? 39.206 9.100 0.479 1.00 31.83 535 TYR A O 1
ATOM 4302 N N . ILE A 1 536 ? 37.862 7.959 -0.908 1.00 33.09 536 ILE A N 1
ATOM 4303 C CA . ILE A 1 536 ? 36.761 7.814 0.059 1.00 33.09 536 ILE A CA 1
ATOM 4304 C C . ILE A 1 536 ? 37.079 6.635 0.989 1.00 33.09 536 ILE A C 1
ATOM 4306 O O . ILE A 1 536 ? 36.516 5.543 0.901 1.00 33.09 536 ILE A O 1
ATOM 4310 N N . GLY A 1 537 ? 38.032 6.869 1.890 1.00 30.08 537 GLY A N 1
ATOM 4311 C CA . GLY A 1 537 ? 38.385 5.949 2.962 1.00 30.08 537 GLY A CA 1
ATOM 4312 C C . GLY A 1 537 ? 37.240 5.800 3.964 1.00 30.08 537 GLY A C 1
ATOM 4313 O O . GLY A 1 537 ? 36.946 6.716 4.726 1.00 30.08 537 GLY A O 1
ATOM 4314 N N . SER A 1 538 ? 36.607 4.626 3.951 1.00 36.88 538 SER A N 1
ATOM 4315 C CA . SER A 1 538 ? 35.967 3.962 5.098 1.00 36.88 538 SER A CA 1
ATOM 4316 C C . SER A 1 538 ? 35.485 4.847 6.267 1.00 36.88 538 SER A C 1
ATOM 4318 O O . SER A 1 538 ? 36.198 5.037 7.251 1.00 36.88 538 SER A O 1
ATOM 4320 N N . GLN A 1 539 ? 34.203 5.233 6.256 1.00 31.97 539 GLN A N 1
ATOM 4321 C CA . GLN A 1 539 ? 33.457 5.538 7.488 1.00 31.97 539 GLN A CA 1
ATOM 4322 C C . GLN A 1 539 ? 32.301 4.551 7.716 1.00 31.97 539 GLN A C 1
ATOM 4324 O O . GLN A 1 539 ? 31.127 4.910 7.771 1.00 31.97 539 GLN A O 1
ATOM 4329 N N . ARG A 1 540 ? 32.655 3.276 7.930 1.00 30.02 540 ARG A N 1
ATOM 4330 C CA . ARG A 1 540 ? 31.950 2.463 8.934 1.00 30.02 540 ARG A CA 1
ATOM 4331 C C . ARG A 1 540 ? 32.694 2.679 10.249 1.00 30.02 540 ARG A C 1
ATOM 4333 O O . ARG A 1 540 ? 33.911 2.542 10.286 1.00 30.02 540 ARG A O 1
ATOM 4340 N N . GLY A 1 541 ? 31.989 3.140 11.275 1.00 28.83 541 GLY A N 1
ATOM 4341 C CA . GLY A 1 541 ? 32.638 3.803 12.405 1.00 28.83 541 GLY A CA 1
ATOM 4342 C C . GLY A 1 541 ? 33.242 2.861 13.445 1.00 28.83 541 GLY A C 1
ATOM 4343 O O . GLY A 1 541 ? 32.593 1.907 13.866 1.00 28.83 541 GLY A O 1
ATOM 4344 N N . LEU A 1 542 ? 34.404 3.246 13.978 1.00 29.23 542 LEU A N 1
ATOM 4345 C CA . LEU A 1 542 ? 34.679 3.086 15.404 1.00 29.23 542 LEU A CA 1
ATOM 4346 C C . LEU A 1 542 ? 34.404 4.423 16.099 1.00 29.23 542 LEU A C 1
ATOM 4348 O O . LEU A 1 542 ? 35.088 5.415 15.862 1.00 29.23 542 LEU A O 1
ATOM 4352 N N . ARG A 1 543 ? 33.392 4.448 16.972 1.00 27.70 543 ARG A N 1
ATOM 4353 C CA . ARG A 1 543 ? 33.140 5.553 17.908 1.00 27.70 543 ARG A CA 1
ATOM 4354 C C . ARG A 1 543 ? 33.266 5.021 19.332 1.00 27.70 543 ARG A C 1
ATOM 4356 O O . ARG A 1 543 ? 32.264 4.809 20.006 1.00 27.70 543 ARG A O 1
ATOM 4363 N N . GLY A 1 544 ? 34.503 4.777 19.754 1.00 27.53 544 GLY A N 1
ATOM 4364 C CA . GLY A 1 544 ? 34.831 4.248 21.074 1.00 27.53 544 GLY A CA 1
ATOM 4365 C C . GLY A 1 544 ? 36.046 4.958 21.658 1.00 27.53 544 GLY A C 1
ATOM 4366 O O . GLY A 1 544 ? 37.148 4.719 21.195 1.00 27.53 544 GLY A O 1
ATOM 4367 N N . TYR A 1 545 ? 35.789 5.784 22.675 1.00 28.91 545 TYR A N 1
ATOM 4368 C CA . TYR A 1 545 ? 36.731 6.361 23.643 1.00 28.91 545 TYR A CA 1
ATOM 4369 C C . TYR A 1 545 ? 37.908 7.225 23.143 1.00 28.91 545 TYR A C 1
ATOM 4371 O O . TYR A 1 545 ? 38.713 6.860 22.299 1.00 28.91 545 TYR A O 1
ATOM 4379 N N . PHE A 1 546 ? 38.027 8.387 23.785 1.00 27.09 546 PHE A N 1
ATOM 4380 C CA . PHE A 1 546 ? 39.253 9.170 23.932 1.00 27.09 546 PHE A CA 1
ATOM 4381 C C . PHE A 1 546 ? 39.344 9.594 25.407 1.00 27.09 546 PHE A C 1
ATOM 4383 O O . PHE A 1 546 ? 38.325 9.605 26.102 1.00 27.09 546 PHE A O 1
ATOM 4390 N N . SER A 1 547 ? 40.545 9.990 25.841 1.00 28.59 547 SER A N 1
ATOM 4391 C CA . SER A 1 547 ? 40.989 10.098 27.243 1.00 28.59 547 SER A CA 1
ATOM 4392 C C . SER A 1 547 ? 41.349 8.724 27.853 1.00 28.59 547 SER A C 1
ATOM 4394 O O . SER A 1 547 ? 40.597 7.772 27.680 1.00 28.59 547 SER A O 1
ATOM 4396 N N . SER A 1 548 ? 42.490 8.549 28.534 1.00 27.95 548 SER A N 1
ATOM 4397 C CA . SER A 1 548 ? 43.408 9.570 29.080 1.00 27.95 548 SER A CA 1
ATOM 4398 C C . SER A 1 548 ? 44.898 9.243 28.875 1.00 27.95 548 SER A C 1
ATOM 4400 O O . SER A 1 548 ? 45.303 8.101 29.036 1.00 27.95 548 SER A O 1
ATOM 4402 N N . SER A 1 549 ? 45.665 10.298 28.573 1.00 26.06 549 SER A N 1
ATOM 4403 C CA . SER A 1 549 ? 46.982 10.665 29.140 1.00 26.06 549 SER A CA 1
ATOM 4404 C C . SER A 1 549 ? 48.130 9.650 29.336 1.00 26.06 549 SER A C 1
ATOM 4406 O O . SER A 1 549 ? 48.024 8.708 30.111 1.00 26.06 549 SER A O 1
ATOM 4408 N N . GLU A 1 550 ? 49.294 10.111 28.860 1.00 28.33 550 GLU A N 1
ATOM 4409 C CA . GLU A 1 550 ? 50.610 10.106 29.534 1.00 28.33 550 GLU A CA 1
ATOM 4410 C C . GLU A 1 550 ? 51.635 8.967 29.332 1.00 28.33 550 GLU A C 1
ATOM 4412 O O . GLU A 1 550 ? 51.371 7.784 29.482 1.00 28.33 550 GLU A O 1
ATOM 4417 N N . HIS A 1 551 ? 52.847 9.457 29.030 1.00 28.14 551 HIS A N 1
ATOM 4418 C CA . HIS A 1 551 ? 54.205 8.927 29.185 1.00 28.14 551 HIS A CA 1
ATOM 4419 C C . HIS A 1 551 ? 54.601 7.527 28.676 1.00 28.14 551 HIS A C 1
ATOM 4421 O O . HIS A 1 551 ? 54.205 6.483 29.176 1.00 28.14 551 HIS A O 1
ATOM 4427 N N . ALA A 1 552 ? 55.537 7.560 27.721 1.00 25.97 552 ALA A N 1
ATOM 4428 C CA . ALA A 1 552 ? 56.414 6.452 27.362 1.00 25.97 552 ALA A CA 1
ATOM 4429 C C . ALA A 1 552 ? 57.477 6.191 28.446 1.00 25.97 552 ALA A C 1
ATOM 4431 O O . ALA A 1 552 ? 57.851 7.129 29.153 1.00 25.97 552 ALA A O 1
ATOM 4432 N N . SER A 1 553 ? 58.002 4.960 28.497 1.00 26.77 553 SER A N 1
ATOM 4433 C CA . SER A 1 553 ? 59.441 4.656 28.353 1.00 26.77 553 SER A CA 1
ATOM 4434 C C . SER A 1 553 ? 59.774 3.192 28.682 1.00 26.77 553 SER A C 1
ATOM 4436 O O . SER A 1 553 ? 59.163 2.600 29.563 1.00 26.77 553 SER A O 1
ATOM 4438 N N . GLU A 1 554 ? 60.832 2.707 28.023 1.00 28.05 554 GLU A N 1
ATOM 4439 C CA . GLU A 1 554 ? 61.732 1.612 28.437 1.00 28.05 554 GLU A CA 1
ATOM 4440 C C . GLU A 1 554 ? 61.251 0.143 28.389 1.00 28.05 554 GLU A C 1
ATOM 4442 O O . GLU A 1 554 ? 60.079 -0.188 28.228 1.00 28.05 554 GLU A O 1
ATOM 4447 N N . GLU A 1 555 ? 62.260 -0.732 28.374 1.00 28.67 555 GLU A N 1
ATOM 4448 C CA . GLU A 1 555 ? 62.252 -2.143 27.965 1.00 28.67 555 GLU A CA 1
ATOM 4449 C C . GLU A 1 555 ? 62.500 -3.083 29.171 1.00 28.67 555 GLU A C 1
ATOM 4451 O O . GLU A 1 555 ? 62.844 -2.606 30.250 1.00 28.67 555 GLU A O 1
ATOM 4456 N N . ILE A 1 556 ? 62.454 -4.409 28.923 1.00 27.88 556 ILE A N 1
ATOM 4457 C CA . ILE A 1 556 ? 63.316 -5.500 29.473 1.00 27.88 556 ILE A CA 1
ATOM 4458 C C . ILE A 1 556 ? 62.560 -6.752 29.993 1.00 27.88 556 ILE A C 1
ATOM 4460 O O . ILE A 1 556 ? 61.571 -6.664 30.712 1.00 27.88 556 ILE A O 1
ATOM 4464 N N . SER A 1 557 ? 63.125 -7.914 29.622 1.00 28.48 557 SER A N 1
ATOM 4465 C CA . SER A 1 557 ? 63.018 -9.284 30.176 1.00 28.48 557 SER A CA 1
ATOM 4466 C C . SER A 1 557 ? 61.662 -10.011 30.261 1.00 28.48 557 SER A C 1
ATOM 4468 O O . SER A 1 557 ? 60.851 -9.737 31.139 1.00 28.48 557 SER A O 1
ATOM 4470 N N . ASP A 1 558 ? 61.517 -11.028 29.402 1.00 28.30 558 ASP A N 1
ATOM 4471 C CA . ASP A 1 558 ? 61.649 -12.472 29.713 1.00 28.30 558 ASP A CA 1
ATOM 4472 C C . ASP A 1 558 ? 60.891 -13.156 30.880 1.00 28.30 558 ASP A C 1
ATOM 4474 O O . ASP A 1 558 ? 60.686 -12.602 31.954 1.00 28.30 558 ASP A O 1
ATOM 4478 N N . ILE A 1 559 ? 60.691 -14.473 30.672 1.00 31.66 559 ILE A N 1
ATOM 4479 C CA . ILE A 1 559 ? 60.380 -15.558 31.635 1.00 31.66 559 ILE A CA 1
ATOM 4480 C C . ILE A 1 559 ? 58.923 -15.637 32.154 1.00 31.66 559 ILE A C 1
ATOM 4482 O O . ILE A 1 559 ? 58.387 -14.647 32.633 1.00 31.66 559 ILE A O 1
ATOM 4486 N N . ASP A 1 560 ? 58.241 -16.792 32.275 1.00 31.69 560 ASP A N 1
ATOM 4487 C CA . ASP A 1 560 ? 58.138 -18.119 31.594 1.00 31.69 560 ASP A CA 1
ATOM 4488 C C . ASP A 1 560 ? 57.162 -18.985 32.466 1.00 31.69 560 ASP A C 1
ATOM 4490 O O . ASP A 1 560 ? 56.775 -18.569 33.560 1.00 31.69 560 ASP A O 1
ATOM 4494 N N . THR A 1 561 ? 56.837 -20.215 32.044 1.00 31.66 561 THR A N 1
ATOM 4495 C CA . THR A 1 561 ? 56.247 -21.354 32.794 1.00 31.66 561 THR A CA 1
ATOM 4496 C C . THR A 1 561 ? 54.711 -21.483 32.897 1.00 31.66 561 THR A C 1
ATOM 4498 O O . THR A 1 561 ? 53.982 -20.515 33.081 1.00 31.66 561 THR A O 1
ATOM 4501 N N . GLY A 1 562 ? 54.234 -22.744 32.819 1.00 30.52 562 GLY A N 1
ATOM 4502 C CA . GLY A 1 562 ? 52.817 -23.169 32.891 1.00 30.52 562 GLY A CA 1
ATOM 4503 C C . GLY A 1 562 ? 52.151 -23.258 31.506 1.00 30.52 562 GLY A C 1
ATOM 4504 O O . GLY A 1 562 ? 51.828 -22.231 30.930 1.00 30.52 562 GLY A O 1
ATOM 4505 N N . LYS A 1 563 ? 51.973 -24.411 30.835 1.00 33.44 563 LYS A N 1
ATOM 4506 C CA . LYS A 1 563 ? 51.352 -25.697 31.248 1.00 33.44 563 LYS A CA 1
ATOM 4507 C C . LYS A 1 563 ? 49.978 -25.501 31.918 1.00 33.44 563 LYS A C 1
ATOM 4509 O O . LYS A 1 563 ? 49.838 -24.639 32.771 1.00 33.44 563 LYS A O 1
ATOM 4514 N N . GLU A 1 564 ? 48.939 -26.262 31.574 1.00 34.56 564 GLU A N 1
ATOM 4515 C CA . GLU A 1 564 ? 48.942 -27.662 31.112 1.00 34.56 564 GLU A CA 1
ATOM 4516 C C . GLU A 1 564 ? 47.896 -27.947 30.006 1.00 34.56 564 GLU A C 1
ATOM 4518 O O . GLU A 1 564 ? 47.122 -27.067 29.637 1.00 34.56 564 GLU A O 1
ATOM 4523 N N . ALA A 1 565 ? 47.905 -29.155 29.435 1.00 34.22 565 ALA A N 1
ATOM 4524 C CA . ALA A 1 565 ? 47.072 -29.536 28.289 1.00 34.22 565 ALA A CA 1
ATOM 4525 C C . ALA A 1 565 ? 45.815 -30.330 28.690 1.00 34.22 565 ALA A C 1
ATOM 4527 O O . ALA A 1 565 ? 45.761 -30.912 29.771 1.00 34.22 565 ALA A O 1
ATOM 4528 N N . ASN A 1 566 ? 44.857 -30.445 27.764 1.00 34.44 566 ASN A N 1
ATOM 4529 C CA . ASN A 1 566 ? 44.253 -31.745 27.459 1.00 34.44 566 ASN A CA 1
ATOM 4530 C C . ASN A 1 566 ? 43.600 -31.759 26.072 1.00 34.44 566 ASN A C 1
ATOM 4532 O O . ASN A 1 566 ? 42.898 -30.827 25.684 1.00 34.44 566 ASN A O 1
ATOM 4536 N N . GLU A 1 567 ? 43.834 -32.849 25.350 1.00 35.09 567 GLU A N 1
ATOM 4537 C CA . GLU A 1 567 ? 43.216 -33.168 24.066 1.00 35.09 567 GLU A CA 1
ATOM 4538 C C . GLU A 1 567 ? 41.980 -34.043 24.309 1.00 35.09 567 GLU A C 1
ATOM 4540 O O . GLU A 1 567 ? 42.055 -34.995 25.082 1.00 35.09 567 GLU A O 1
ATOM 4545 N N . VAL A 1 568 ? 40.883 -33.797 23.588 1.00 35.12 568 VAL A N 1
ATOM 4546 C CA . VAL A 1 568 ? 40.011 -34.873 23.090 1.00 35.12 568 VAL A CA 1
ATOM 4547 C C . VAL A 1 568 ? 39.502 -34.445 21.718 1.00 35.12 568 VAL A C 1
ATOM 4549 O O . VAL A 1 568 ? 38.669 -33.547 21.611 1.00 35.12 568 VAL A O 1
ATOM 4552 N N . ALA A 1 569 ? 39.993 -35.099 20.670 1.00 34.41 569 ALA A N 1
ATOM 4553 C CA . ALA A 1 569 ? 39.270 -35.190 19.410 1.00 34.41 569 ALA A CA 1
ATOM 4554 C C . ALA A 1 569 ? 38.398 -36.451 19.444 1.00 34.41 569 ALA A C 1
ATOM 4556 O O . ALA A 1 569 ? 38.778 -37.442 20.067 1.00 34.41 569 ALA A O 1
ATOM 4557 N N . ASN A 1 570 ? 37.264 -36.434 18.748 1.00 32.69 570 ASN A N 1
ATOM 4558 C CA . ASN A 1 570 ? 36.727 -37.646 18.141 1.00 32.69 570 ASN A CA 1
ATOM 4559 C C . ASN A 1 570 ? 35.851 -37.288 16.938 1.00 32.69 570 ASN A C 1
ATOM 4561 O O . ASN A 1 570 ? 35.193 -36.248 16.919 1.00 32.69 570 ASN A O 1
ATOM 4565 N N . ASP A 1 571 ? 35.902 -38.168 15.950 1.00 32.94 571 ASP A N 1
ATOM 4566 C CA . ASP A 1 571 ? 35.263 -38.088 14.635 1.00 32.94 571 ASP A CA 1
ATOM 4567 C C . ASP A 1 571 ? 34.410 -39.369 14.439 1.00 32.94 571 ASP A C 1
ATOM 4569 O O . ASP A 1 571 ? 34.211 -40.112 15.402 1.00 32.94 571 ASP A O 1
ATOM 4573 N N . CYS A 1 572 ? 33.992 -39.668 13.205 1.00 31.00 572 CYS A N 1
ATOM 4574 C CA . CYS A 1 572 ? 33.356 -40.919 12.748 1.00 31.00 572 CYS A CA 1
ATOM 4575 C C . CYS A 1 572 ? 31.850 -41.090 13.063 1.00 31.00 572 CYS A C 1
ATOM 4577 O O . CYS A 1 572 ? 31.444 -41.598 14.105 1.00 31.00 572 CYS A O 1
ATOM 4579 N N . SER A 1 573 ? 31.033 -40.634 12.111 1.00 38.06 573 SER A N 1
ATOM 4580 C CA . SER A 1 573 ? 30.272 -41.457 11.145 1.00 38.06 573 SER A CA 1
ATOM 4581 C C . SER A 1 573 ? 29.600 -42.808 11.517 1.00 38.06 573 SER A C 1
ATOM 4583 O O . SER A 1 573 ? 30.157 -43.635 12.228 1.00 38.06 573 SER A O 1
ATOM 4585 N N . ASP A 1 574 ? 28.466 -43.040 10.827 1.00 35.00 574 ASP A N 1
ATOM 4586 C CA . ASP A 1 574 ? 28.089 -44.255 10.052 1.00 35.00 574 ASP A CA 1
ATOM 4587 C C . ASP A 1 574 ? 26.902 -45.200 10.420 1.00 35.00 574 ASP A C 1
ATOM 4589 O O . ASP A 1 574 ? 26.674 -45.605 11.554 1.00 35.00 574 ASP A O 1
ATOM 4593 N N . GLU A 1 575 ? 26.193 -45.543 9.323 1.00 34.97 575 GLU A N 1
ATOM 4594 C CA . GLU A 1 575 ? 25.437 -46.756 8.919 1.00 34.97 575 GLU A CA 1
ATOM 4595 C C . GLU A 1 575 ? 24.127 -47.296 9.573 1.00 34.97 575 GLU A C 1
ATOM 4597 O O . GLU A 1 575 ? 24.130 -47.945 10.612 1.00 34.97 575 GLU A O 1
ATOM 4602 N N . SER A 1 576 ? 23.069 -47.315 8.727 1.00 39.03 576 SER A N 1
ATOM 4603 C CA . SER A 1 576 ? 22.079 -48.415 8.494 1.00 39.03 576 SER A CA 1
ATOM 4604 C C . SER A 1 576 ? 21.024 -48.777 9.577 1.00 39.03 576 SER A C 1
ATOM 4606 O O . SER A 1 576 ? 21.198 -48.484 10.751 1.00 39.03 576 SER A O 1
ATOM 4608 N N . GLY A 1 577 ? 19.873 -49.413 9.266 1.00 31.17 577 GLY A N 1
ATOM 4609 C CA . GLY A 1 577 ? 19.246 -49.788 7.976 1.00 31.17 577 GLY A CA 1
ATOM 4610 C C . GLY A 1 577 ? 17.984 -50.686 8.143 1.00 31.17 577 GLY A C 1
ATOM 4611 O O . GLY A 1 577 ? 17.749 -51.178 9.242 1.00 31.17 577 GLY A O 1
ATOM 4612 N N . PHE A 1 578 ? 17.232 -50.935 7.047 1.00 35.97 578 PHE A N 1
ATOM 4613 C CA . PHE A 1 578 ? 16.046 -51.840 6.917 1.00 35.97 578 PHE A CA 1
ATOM 4614 C C . PHE A 1 578 ? 14.762 -51.437 7.709 1.00 35.97 578 PHE A C 1
ATOM 4616 O O . PHE A 1 578 ? 14.825 -50.569 8.574 1.00 35.97 578 PHE A O 1
ATOM 4623 N N . ASP A 1 579 ? 13.533 -51.909 7.411 1.00 31.27 579 ASP A N 1
ATOM 4624 C CA . ASP A 1 579 ? 13.068 -53.121 6.683 1.00 31.27 579 ASP A CA 1
ATOM 4625 C C . ASP A 1 579 ? 11.771 -52.901 5.820 1.00 31.27 579 ASP A C 1
ATOM 4627 O O . ASP A 1 579 ? 11.493 -51.774 5.411 1.00 31.27 579 ASP A O 1
ATOM 4631 N N . SER A 1 580 ? 11.012 -53.969 5.512 1.00 39.56 580 SER A N 1
ATOM 4632 C CA . SER A 1 580 ? 10.072 -54.181 4.377 1.00 39.56 580 SER A CA 1
ATOM 4633 C C . SER A 1 580 ? 8.775 -54.956 4.792 1.00 39.56 580 SER A C 1
ATOM 4635 O O . SER A 1 580 ? 8.603 -55.172 5.991 1.00 39.56 580 SER A O 1
ATOM 4637 N N . SER A 1 581 ? 7.803 -55.394 3.956 1.00 42.75 581 SER A N 1
ATOM 4638 C CA . SER A 1 581 ? 7.566 -55.366 2.484 1.00 42.75 581 SER A CA 1
ATOM 4639 C C . SER A 1 581 ? 6.196 -54.677 2.157 1.00 42.75 581 SER A C 1
ATOM 4641 O O . SER A 1 581 ? 6.050 -53.549 2.627 1.00 42.75 581 SER A O 1
ATOM 4643 N N . ASP A 1 582 ? 5.170 -55.092 1.374 1.00 37.09 582 ASP A N 1
ATOM 4644 C CA . ASP A 1 582 ? 4.750 -56.276 0.567 1.00 37.09 582 ASP A CA 1
ATOM 4645 C C . ASP A 1 582 ? 3.747 -55.777 -0.533 1.00 37.09 582 ASP A C 1
ATOM 4647 O O . ASP A 1 582 ? 2.864 -54.979 -0.219 1.00 37.09 582 ASP A O 1
ATOM 4651 N N . GLU A 1 583 ? 4.025 -55.923 -1.840 1.00 42.19 583 GLU A N 1
ATOM 4652 C CA . GLU A 1 583 ? 3.407 -56.796 -2.889 1.00 42.19 583 GLU A CA 1
ATOM 4653 C C . GLU A 1 583 ? 1.859 -56.830 -3.133 1.00 42.19 583 GLU A C 1
ATOM 4655 O O . GLU A 1 583 ? 1.067 -57.170 -2.261 1.00 42.19 583 GLU A O 1
ATOM 4660 N N . ASP A 1 584 ? 1.503 -56.485 -4.389 1.00 36.84 584 ASP A N 1
ATOM 4661 C CA . ASP A 1 584 ? 0.401 -56.819 -5.337 1.00 36.84 584 ASP A CA 1
ATOM 4662 C C . ASP A 1 584 ? -0.943 -57.490 -4.938 1.00 36.84 584 ASP A C 1
ATOM 4664 O O . ASP A 1 584 ? -0.973 -58.484 -4.221 1.00 36.84 584 ASP A O 1
ATOM 4668 N N . ASP A 1 585 ? -2.044 -57.059 -5.602 1.00 33.00 585 ASP A N 1
ATOM 4669 C CA . ASP A 1 585 ? -2.893 -57.947 -6.448 1.00 33.00 585 ASP A CA 1
ATOM 4670 C C . ASP A 1 585 ? -3.805 -57.173 -7.463 1.00 33.00 585 ASP A C 1
ATOM 4672 O O . ASP A 1 585 ? -3.754 -55.942 -7.544 1.00 33.00 585 ASP A O 1
ATOM 4676 N N . LEU A 1 586 ? -4.595 -57.895 -8.281 1.00 34.47 586 LEU A N 1
ATOM 4677 C CA . LEU A 1 586 ? -5.137 -57.499 -9.606 1.00 34.47 586 LEU A CA 1
ATOM 4678 C C . LEU A 1 586 ? -6.663 -57.182 -9.729 1.00 34.47 586 LEU A C 1
ATOM 4680 O O . LEU A 1 586 ? -7.462 -57.579 -8.891 1.00 34.47 586 LEU A O 1
ATOM 4684 N N . GLU A 1 587 ? -7.033 -56.567 -10.879 1.00 32.47 587 GLU A N 1
ATOM 4685 C CA . GLU A 1 587 ? -8.374 -56.489 -11.547 1.00 32.47 587 GLU A CA 1
ATOM 4686 C C . GLU A 1 587 ? -9.552 -55.813 -10.766 1.00 32.47 587 GLU A C 1
ATOM 4688 O O . GLU A 1 587 ? -9.503 -55.641 -9.558 1.00 32.47 587 GLU A O 1
ATOM 4693 N N . GLU A 1 588 ? -10.631 -55.247 -11.342 1.00 31.91 588 GLU A N 1
ATOM 4694 C CA . GLU A 1 588 ? -11.301 -55.336 -12.661 1.00 31.91 588 GLU A CA 1
ATOM 4695 C C . GLU A 1 588 ? -11.769 -53.946 -13.211 1.00 31.91 588 GLU A C 1
ATOM 4697 O O . GLU A 1 588 ? -11.721 -52.919 -12.531 1.00 31.91 588 GLU A O 1
ATOM 4702 N N . ARG A 1 589 ? -12.329 -53.917 -14.436 1.00 31.67 589 ARG A N 1
ATOM 4703 C CA . ARG A 1 589 ? -13.233 -52.860 -14.964 1.00 31.67 589 ARG A CA 1
ATOM 4704 C C . ARG A 1 589 ? -14.610 -53.465 -15.283 1.00 31.67 589 ARG A C 1
ATOM 4706 O O . ARG A 1 589 ? -14.655 -54.618 -15.701 1.00 31.67 589 ARG A O 1
ATOM 4713 N N . PRO A 1 590 ? -15.694 -52.661 -15.278 1.00 41.84 590 PRO A N 1
ATOM 4714 C CA . PRO A 1 590 ? -16.466 -52.598 -16.529 1.00 41.84 590 PRO A CA 1
ATOM 4715 C C . PRO A 1 590 ? -17.007 -51.211 -16.952 1.00 41.84 590 PRO A C 1
ATOM 4717 O O . PRO A 1 590 ? -17.438 -50.384 -16.157 1.00 41.84 590 PRO A O 1
ATOM 4720 N N . GLU A 1 591 ? -16.966 -51.026 -18.272 1.00 29.16 591 GLU A N 1
ATOM 4721 C CA . GLU A 1 591 ? -17.881 -50.334 -19.202 1.00 29.16 591 GLU A CA 1
ATOM 4722 C C . GLU A 1 591 ? -18.995 -49.366 -18.722 1.00 29.16 591 GLU A C 1
ATOM 4724 O O . GLU A 1 591 ? -19.976 -49.766 -18.103 1.00 29.16 591 GLU A O 1
ATOM 4729 N N . SER A 1 592 ? -18.968 -48.140 -19.272 1.00 29.53 592 SER A N 1
ATOM 4730 C CA . SER A 1 592 ? -20.109 -47.522 -19.993 1.00 29.53 592 SER A CA 1
ATOM 4731 C C . SER A 1 592 ? -19.606 -46.312 -20.808 1.00 29.53 592 SER A C 1
ATOM 4733 O O . SER A 1 592 ? -19.087 -45.361 -20.231 1.00 29.53 592 SER A O 1
ATOM 4735 N N . LEU A 1 593 ? -19.543 -46.376 -22.142 1.00 28.84 593 LEU A N 1
ATOM 4736 C CA . LEU A 1 593 ? -20.616 -45.997 -23.083 1.00 28.84 593 LEU A CA 1
ATOM 4737 C C . LEU A 1 593 ? -21.072 -44.525 -23.008 1.00 28.84 593 LEU A C 1
ATOM 4739 O O . LEU A 1 593 ? -22.006 -44.208 -22.281 1.00 28.84 593 LEU A O 1
ATOM 4743 N N . TYR A 1 594 ? -20.490 -43.675 -23.864 1.00 32.44 594 TYR A N 1
ATOM 4744 C CA . TYR A 1 594 ? -21.236 -42.829 -24.815 1.00 32.44 594 TYR A CA 1
ATOM 4745 C C . TYR A 1 594 ? -20.291 -42.296 -25.908 1.00 32.44 594 TYR A C 1
ATOM 4747 O O . TYR A 1 594 ? -19.307 -41.630 -25.597 1.00 32.44 594 TYR A O 1
ATOM 4755 N N . SER A 1 595 ? -20.609 -42.567 -27.177 1.00 30.61 595 SER A N 1
ATOM 4756 C CA . SER A 1 595 ? -19.893 -42.037 -28.350 1.00 30.61 595 SER A CA 1
ATOM 4757 C C . SER A 1 595 ? -20.724 -40.966 -29.058 1.00 30.61 595 SER A C 1
ATOM 4759 O O . SER A 1 595 ? -21.953 -41.054 -29.080 1.00 30.61 595 SER A O 1
ATOM 4761 N N . ALA A 1 596 ? -20.051 -39.999 -29.682 1.00 32.28 596 ALA A N 1
ATOM 4762 C CA . ALA A 1 596 ? -20.602 -39.144 -30.731 1.00 32.28 596 ALA A CA 1
ATOM 4763 C C . ALA A 1 596 ? -19.450 -38.699 -31.652 1.00 32.28 596 ALA A C 1
ATOM 4765 O O . ALA A 1 596 ? -18.459 -38.152 -31.172 1.00 32.28 596 ALA A O 1
ATOM 4766 N N . ASP A 1 597 ? -19.573 -38.986 -32.946 1.00 29.88 597 ASP A N 1
ATOM 4767 C CA . ASP A 1 597 ? -18.475 -38.947 -33.922 1.00 29.88 597 ASP A CA 1
ATOM 4768 C C . ASP A 1 597 ? -18.437 -37.667 -34.793 1.00 29.88 597 ASP A C 1
ATOM 4770 O O . ASP A 1 597 ? -19.295 -36.789 -34.688 1.00 29.88 597 ASP A O 1
ATOM 4774 N N . ILE A 1 598 ? -17.505 -37.683 -35.762 1.00 32.38 598 ILE A N 1
ATOM 4775 C CA . ILE A 1 598 ? -17.412 -36.877 -37.001 1.00 32.38 598 ILE A CA 1
ATOM 4776 C C . ILE A 1 598 ? -16.679 -35.528 -36.880 1.00 32.38 598 ILE A C 1
ATOM 4778 O O . ILE A 1 598 ? -17.174 -34.573 -36.285 1.00 32.38 598 ILE A O 1
ATOM 4782 N N . GLY A 1 599 ? -15.535 -35.421 -37.577 1.00 29.28 599 GLY A N 1
ATOM 4783 C CA . GLY A 1 599 ? -14.793 -34.161 -37.724 1.00 29.28 599 GLY A CA 1
ATOM 4784 C C . GLY A 1 599 ? -13.536 -34.165 -38.613 1.00 29.28 599 GLY A C 1
ATOM 4785 O O . GLY A 1 599 ? -12.746 -33.235 -38.489 1.00 29.28 599 GLY A O 1
ATOM 4786 N N . ASP A 1 600 ? -13.311 -35.167 -39.475 1.00 32.00 600 ASP A N 1
ATOM 4787 C CA . ASP A 1 600 ? -12.084 -35.255 -40.291 1.00 32.00 600 ASP A CA 1
ATOM 4788 C C . ASP A 1 600 ? -11.951 -34.141 -41.352 1.00 32.00 600 ASP A C 1
ATOM 4790 O O . ASP A 1 600 ? -12.895 -33.825 -42.082 1.00 32.00 600 ASP A O 1
ATOM 4794 N N . GLY A 1 601 ? -10.736 -33.602 -41.490 1.00 31.33 601 GLY A N 1
ATOM 4795 C CA . GLY A 1 601 ? -10.316 -32.644 -42.519 1.00 31.33 601 GLY A CA 1
ATOM 4796 C C . GLY A 1 601 ? -8.782 -32.513 -42.504 1.00 31.33 601 GLY A C 1
ATOM 4797 O O . GLY A 1 601 ? -8.214 -32.503 -41.412 1.00 31.33 601 GLY A O 1
ATOM 4798 N N . PRO A 1 602 ? -8.090 -32.515 -43.660 1.00 42.56 602 PRO A N 1
ATOM 4799 C CA . PRO A 1 602 ? -6.726 -33.049 -43.731 1.00 42.56 602 PRO A CA 1
ATOM 4800 C C . PRO A 1 602 ? -5.608 -32.053 -43.394 1.00 42.56 602 PRO A C 1
ATOM 4802 O O . PRO A 1 602 ? -5.790 -30.837 -43.419 1.00 42.56 602 PRO A O 1
ATOM 4805 N N . ALA A 1 603 ? -4.426 -32.617 -43.135 1.00 32.53 603 ALA A N 1
ATOM 4806 C CA . ALA A 1 603 ? -3.156 -31.904 -43.101 1.00 32.53 603 ALA A CA 1
ATOM 4807 C C . ALA A 1 603 ? -2.580 -31.709 -44.515 1.00 32.53 603 ALA A C 1
ATOM 4809 O O . ALA A 1 603 ? -2.776 -32.565 -45.380 1.00 32.53 603 ALA A O 1
ATOM 4810 N N . ASP A 1 604 ? -1.803 -30.641 -44.689 1.00 33.00 604 ASP A N 1
ATOM 4811 C CA . ASP A 1 604 ? -0.780 -30.529 -45.729 1.00 33.00 604 ASP A CA 1
ATOM 4812 C C . ASP A 1 604 ? 0.591 -30.644 -45.039 1.00 33.00 604 ASP A C 1
ATOM 4814 O O . ASP A 1 604 ? 0.940 -29.807 -44.203 1.00 33.00 604 ASP A O 1
ATOM 4818 N N . ASP A 1 605 ? 1.344 -31.696 -45.365 1.00 36.00 605 ASP A N 1
ATOM 4819 C CA . ASP A 1 605 ? 2.768 -31.827 -45.039 1.00 36.00 605 ASP A CA 1
ATOM 4820 C C . ASP A 1 605 ? 3.578 -31.182 -46.165 1.00 36.00 605 ASP A C 1
ATOM 4822 O O . ASP A 1 605 ? 3.419 -31.570 -47.325 1.00 36.00 605 ASP A O 1
ATOM 4826 N N . ASP A 1 606 ? 4.497 -30.271 -45.838 1.00 33.88 606 ASP A N 1
ATOM 4827 C CA . ASP A 1 606 ? 5.586 -29.951 -46.756 1.00 33.88 606 ASP A CA 1
ATOM 4828 C C . ASP A 1 606 ? 6.883 -29.555 -46.030 1.00 33.88 606 ASP A C 1
ATOM 4830 O O . ASP A 1 606 ? 6.901 -28.786 -45.069 1.00 33.88 606 ASP A O 1
ATOM 4834 N N . ALA A 1 607 ? 7.953 -30.151 -46.552 1.00 30.59 607 ALA A N 1
ATOM 4835 C CA . ALA A 1 607 ? 9.380 -29.838 -46.516 1.00 30.59 607 ALA A CA 1
ATOM 4836 C C . ALA A 1 607 ? 9.877 -28.502 -45.876 1.00 30.59 607 ALA A C 1
ATOM 4838 O O . ALA A 1 607 ? 9.264 -27.449 -46.003 1.00 30.59 607 ALA A O 1
ATOM 4839 N N . GLN A 1 608 ? 11.090 -28.428 -45.299 1.00 32.03 608 GLN A N 1
ATOM 4840 C CA . GLN A 1 608 ? 12.224 -29.367 -45.380 1.00 32.03 608 GLN A CA 1
ATOM 4841 C C . GLN A 1 608 ? 13.246 -29.195 -44.237 1.00 32.03 608 GLN A C 1
ATOM 4843 O O . GLN A 1 608 ? 13.161 -28.287 -43.412 1.00 32.03 608 GLN A O 1
ATOM 4848 N N . GLU A 1 609 ? 14.235 -30.089 -44.227 1.00 30.59 609 GLU A N 1
ATOM 4849 C CA . GLU A 1 609 ? 15.402 -30.105 -43.341 1.00 30.59 609 GLU A CA 1
ATOM 4850 C C . GLU A 1 609 ? 16.249 -28.819 -43.426 1.00 30.59 609 GLU A C 1
ATOM 4852 O O . GLU A 1 609 ? 16.370 -28.226 -44.496 1.00 30.59 609 GLU A O 1
ATOM 4857 N N . LEU A 1 610 ? 16.933 -28.466 -42.326 1.00 31.62 610 LEU A N 1
ATOM 4858 C CA . LEU A 1 610 ? 18.385 -28.194 -42.317 1.00 31.62 610 LEU A CA 1
ATOM 4859 C C . LEU A 1 610 ? 18.889 -27.907 -40.891 1.00 31.62 610 LEU A C 1
ATOM 4861 O O . LEU A 1 610 ? 18.855 -26.780 -40.401 1.00 31.62 610 LEU A O 1
ATOM 4865 N N . SER A 1 611 ? 19.411 -28.943 -40.235 1.00 33.03 611 SER A N 1
ATOM 4866 C CA . SER A 1 611 ? 20.371 -28.798 -39.133 1.00 33.03 611 SER A CA 1
ATOM 4867 C C . SER A 1 611 ? 21.772 -29.121 -39.649 1.00 33.03 611 SER A C 1
ATOM 4869 O O . SER A 1 611 ? 21.903 -30.055 -40.437 1.00 33.03 611 SER A O 1
ATOM 4871 N N . PRO A 1 612 ? 22.807 -28.407 -39.185 1.00 37.03 612 PRO A N 1
ATOM 4872 C CA . PRO A 1 612 ? 24.165 -28.928 -39.173 1.00 37.03 612 PRO A CA 1
ATOM 4873 C C . PRO A 1 612 ? 24.700 -29.043 -37.736 1.00 37.03 612 PRO A C 1
ATOM 4875 O O . PRO A 1 612 ? 24.882 -28.048 -37.038 1.00 37.03 612 PRO A O 1
ATOM 4878 N N . ASP A 1 613 ? 24.923 -30.288 -37.326 1.00 28.95 613 ASP A N 1
ATOM 4879 C CA . ASP A 1 613 ? 26.085 -30.785 -36.580 1.00 28.95 613 ASP A CA 1
ATOM 4880 C C . ASP A 1 613 ? 26.723 -29.884 -35.502 1.00 28.95 613 ASP A C 1
ATOM 4882 O O . ASP A 1 613 ? 27.508 -28.973 -35.772 1.00 28.95 613 ASP A O 1
ATOM 4886 N N . LEU A 1 614 ? 26.486 -30.254 -34.239 1.00 30.52 614 LEU A N 1
ATOM 4887 C CA . LEU A 1 614 ? 27.323 -29.862 -33.104 1.00 30.52 614 LEU A CA 1
ATOM 4888 C C . LEU A 1 614 ? 28.396 -30.936 -32.863 1.00 30.52 614 LEU A C 1
ATOM 4890 O O . LEU A 1 614 ? 28.136 -31.921 -32.172 1.00 30.52 614 LEU A O 1
ATOM 4894 N N . GLU A 1 615 ? 29.609 -30.742 -33.387 1.00 31.97 615 GLU A N 1
ATOM 4895 C CA . GLU A 1 615 ? 30.768 -31.516 -32.921 1.00 31.97 615 GLU A CA 1
ATOM 4896 C C . GLU A 1 615 ? 31.232 -31.033 -31.527 1.00 31.97 615 GLU A C 1
ATOM 4898 O O . GLU A 1 615 ? 31.210 -29.828 -31.245 1.00 31.97 615 GLU A O 1
ATOM 4903 N N . PRO A 1 616 ? 31.654 -31.943 -30.628 1.00 27.94 616 PRO A N 1
ATOM 4904 C CA . PRO A 1 616 ? 32.046 -31.590 -29.269 1.00 27.94 616 PRO A CA 1
ATOM 4905 C C . PRO A 1 616 ? 33.496 -31.088 -29.203 1.00 27.94 616 PRO A C 1
ATOM 4907 O O . PRO A 1 616 ? 34.431 -31.820 -29.521 1.00 27.94 616 PRO A O 1
ATOM 4910 N N . ILE A 1 617 ? 33.700 -29.869 -28.695 1.00 27.92 617 ILE A N 1
ATOM 4911 C CA . ILE A 1 617 ? 35.033 -29.374 -28.321 1.00 27.92 617 ILE A CA 1
ATOM 4912 C C . ILE A 1 617 ? 35.236 -29.591 -26.819 1.00 27.92 617 ILE A C 1
ATOM 4914 O O . ILE A 1 617 ? 34.545 -28.998 -25.990 1.00 27.92 617 ILE A O 1
ATOM 4918 N N . SER A 1 618 ? 36.185 -30.461 -26.483 1.00 27.58 618 SER A N 1
ATOM 4919 C CA . SER A 1 618 ? 36.626 -30.749 -25.118 1.00 27.58 618 SER A CA 1
ATOM 4920 C C . SER A 1 618 ? 37.542 -29.661 -24.552 1.00 27.58 618 SER A C 1
ATOM 4922 O O . SER A 1 618 ? 38.356 -29.112 -25.286 1.00 27.58 618 SER A O 1
ATOM 4924 N N . GLU A 1 619 ? 37.439 -29.452 -23.237 1.00 28.42 619 GLU A N 1
ATOM 4925 C CA . GLU A 1 619 ? 38.493 -29.032 -22.291 1.00 28.42 619 GLU A CA 1
ATOM 4926 C C . GLU A 1 619 ? 39.609 -28.075 -22.766 1.00 28.42 619 GLU A C 1
ATOM 4928 O O . GLU A 1 619 ? 40.516 -28.473 -23.491 1.00 28.42 619 GLU A O 1
ATOM 4933 N N . THR A 1 620 ? 39.675 -26.898 -22.132 1.00 25.56 620 THR A N 1
ATOM 4934 C CA . THR A 1 620 ? 40.750 -26.607 -21.154 1.00 25.56 620 THR A CA 1
ATOM 4935 C C . THR A 1 620 ? 40.381 -25.431 -20.242 1.00 25.56 620 THR A C 1
ATOM 4937 O O . THR A 1 620 ? 39.898 -24.397 -20.700 1.00 25.56 620 THR A O 1
ATOM 4940 N N . ASP A 1 621 ? 40.660 -25.561 -18.941 1.00 36.19 621 ASP A N 1
ATOM 4941 C CA . ASP A 1 621 ? 40.642 -24.440 -17.993 1.00 36.19 621 ASP A CA 1
ATOM 4942 C C . ASP A 1 621 ? 41.929 -23.605 -18.132 1.00 36.19 621 ASP A C 1
ATOM 4944 O O . ASP A 1 621 ? 42.944 -23.899 -17.498 1.00 36.19 621 ASP A O 1
ATOM 4948 N N . GLU A 1 622 ? 41.896 -22.527 -18.921 1.00 27.53 622 GLU A N 1
ATOM 4949 C CA . GLU A 1 622 ? 42.933 -21.487 -18.863 1.00 27.53 622 GLU A CA 1
ATOM 4950 C C . GLU A 1 622 ? 42.466 -20.283 -18.038 1.00 27.53 622 GLU A C 1
ATOM 4952 O O . GLU A 1 622 ? 41.651 -19.466 -18.468 1.00 27.53 622 GLU A O 1
ATOM 4957 N N . VAL A 1 623 ? 43.030 -20.150 -16.834 1.00 33.59 623 VAL A N 1
ATOM 4958 C CA . VAL A 1 623 ? 42.875 -18.970 -15.973 1.00 33.59 623 VAL A CA 1
ATOM 4959 C C . VAL A 1 623 ? 43.558 -17.763 -16.630 1.00 33.59 623 VAL A C 1
ATOM 4961 O O . VAL A 1 623 ? 44.786 -17.772 -16.758 1.00 33.59 623 VAL A O 1
ATOM 4964 N N . PRO A 1 624 ? 42.838 -16.673 -16.967 1.00 28.70 624 PRO A N 1
ATOM 4965 C CA . PRO A 1 624 ? 43.473 -15.466 -17.479 1.00 28.70 624 PRO A CA 1
ATOM 4966 C C . PRO A 1 624 ? 44.309 -14.804 -16.376 1.00 28.70 624 PRO A C 1
ATOM 4968 O O . PRO A 1 624 ? 43.784 -14.185 -15.448 1.00 28.70 624 PRO A O 1
ATOM 4971 N N . THR A 1 625 ? 45.631 -14.943 -16.468 1.00 27.06 625 THR A N 1
ATOM 4972 C CA . THR A 1 625 ? 46.587 -14.269 -15.578 1.00 27.06 625 THR A CA 1
ATOM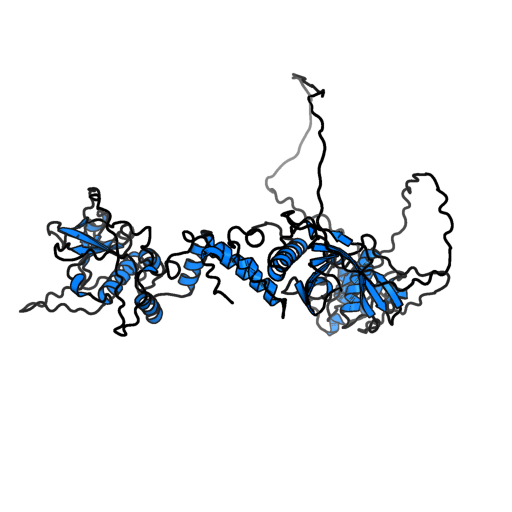 4973 C C . THR A 1 625 ? 46.431 -12.748 -15.620 1.00 27.06 625 THR A C 1
ATOM 4975 O O . THR A 1 625 ? 46.033 -12.185 -16.638 1.00 27.06 625 THR A O 1
ATOM 4978 N N . ASN A 1 626 ? 46.796 -12.072 -14.522 1.00 33.84 626 ASN A N 1
ATOM 4979 C CA . ASN A 1 626 ? 46.709 -10.615 -14.375 1.00 33.84 626 ASN A CA 1
ATOM 4980 C C . ASN A 1 626 ? 47.375 -9.847 -15.534 1.00 33.84 626 ASN A C 1
ATOM 4982 O O . ASN A 1 626 ? 48.581 -9.601 -15.514 1.00 33.84 626 ASN A O 1
ATOM 4986 N N . ILE A 1 627 ? 46.570 -9.371 -16.484 1.00 26.75 627 ILE A N 1
ATOM 4987 C CA . ILE A 1 627 ? 46.951 -8.286 -17.386 1.00 26.75 627 ILE A CA 1
ATOM 4988 C C . ILE A 1 627 ? 46.467 -6.982 -16.754 1.00 26.75 627 ILE A C 1
ATOM 4990 O O . ILE A 1 627 ? 45.267 -6.768 -16.582 1.00 26.75 627 ILE A O 1
ATOM 4994 N N . LEU A 1 628 ? 47.410 -6.093 -16.432 1.00 29.94 628 LEU A N 1
ATOM 4995 C CA . LEU A 1 628 ? 47.156 -4.714 -15.999 1.00 29.94 628 LEU A CA 1
ATOM 4996 C C . LEU A 1 628 ? 46.665 -3.858 -17.182 1.00 29.94 628 LEU A C 1
ATOM 4998 O O . LEU A 1 628 ? 47.325 -2.921 -17.626 1.00 29.94 628 LEU A O 1
ATOM 5002 N N . GLY A 1 629 ? 45.493 -4.207 -17.713 1.00 24.64 629 GLY A N 1
ATOM 5003 C CA . GLY A 1 629 ? 44.790 -3.403 -18.702 1.00 24.64 629 GLY A CA 1
ATOM 5004 C C . GLY A 1 629 ? 44.323 -2.098 -18.066 1.00 24.64 629 GLY A C 1
ATOM 5005 O O . GLY A 1 629 ? 43.627 -2.109 -17.049 1.00 24.64 629 GLY A O 1
ATOM 5006 N N . THR A 1 630 ? 44.689 -0.964 -18.663 1.00 28.91 630 THR A N 1
ATOM 5007 C CA . THR A 1 630 ? 44.177 0.351 -18.265 1.00 28.91 630 THR A CA 1
ATOM 5008 C C . THR A 1 630 ? 42.684 0.419 -18.567 1.00 28.91 630 THR A C 1
ATOM 5010 O O . THR A 1 630 ? 42.282 0.731 -19.687 1.00 28.91 630 THR A O 1
ATOM 5013 N N . GLY A 1 631 ? 41.860 0.089 -17.571 1.00 26.31 631 GLY A N 1
ATOM 5014 C CA . GLY A 1 631 ? 40.409 0.170 -17.669 1.00 26.31 631 GLY A CA 1
ATOM 5015 C C . GLY A 1 631 ? 39.976 1.611 -17.906 1.00 26.31 631 GLY A C 1
ATOM 5016 O O . GLY A 1 631 ? 39.959 2.413 -16.974 1.00 26.31 631 GLY A O 1
ATOM 5017 N N . PHE A 1 632 ? 39.631 1.935 -19.152 1.00 32.28 632 PHE A N 1
ATOM 5018 C CA . PHE A 1 632 ? 39.008 3.205 -19.493 1.00 32.28 632 PHE A CA 1
ATOM 5019 C C . PHE A 1 632 ? 37.648 3.275 -18.795 1.00 32.28 632 PHE A C 1
ATOM 5021 O O . PHE A 1 632 ? 36.712 2.564 -19.158 1.00 32.28 632 PHE A O 1
ATOM 5028 N N . ALA A 1 633 ? 37.557 4.119 -17.768 1.00 36.06 633 ALA A N 1
ATOM 5029 C CA . ALA A 1 633 ? 36.294 4.489 -17.154 1.00 36.06 633 ALA A CA 1
ATOM 5030 C C . ALA A 1 633 ? 35.473 5.276 -18.184 1.00 36.06 633 ALA A C 1
ATOM 5032 O O . ALA A 1 633 ? 35.735 6.450 -18.439 1.00 36.06 633 ALA A O 1
ATOM 5033 N N . VAL A 1 634 ? 34.527 4.592 -18.827 1.00 46.53 634 VAL A N 1
ATOM 5034 C CA . VAL A 1 634 ? 33.555 5.210 -19.732 1.00 46.53 634 VAL A CA 1
ATOM 5035 C C . VAL A 1 634 ? 32.491 5.855 -18.854 1.00 46.53 634 VAL A C 1
ATOM 5037 O O . VAL A 1 634 ? 31.593 5.168 -18.364 1.00 46.53 634 VAL A O 1
ATOM 5040 N N . ASP A 1 635 ? 32.635 7.156 -18.613 1.00 53.22 635 ASP A N 1
ATOM 5041 C CA . ASP A 1 635 ? 31.732 7.933 -17.765 1.00 53.22 635 ASP A CA 1
ATOM 5042 C C . ASP A 1 635 ? 30.627 8.553 -18.636 1.00 53.22 635 ASP A C 1
ATOM 5044 O O . ASP A 1 635 ? 30.830 9.571 -19.307 1.00 53.22 635 ASP A O 1
ATOM 5048 N N . VAL A 1 636 ? 29.443 7.929 -18.642 1.00 56.03 636 VAL A N 1
ATOM 5049 C CA . VAL A 1 636 ? 28.281 8.387 -19.421 1.00 56.03 636 VAL A CA 1
ATOM 5050 C C . VAL A 1 636 ? 27.361 9.260 -18.567 1.00 56.03 636 VAL A C 1
ATOM 5052 O O . VAL A 1 636 ? 26.823 8.842 -17.540 1.00 56.03 636 VAL A O 1
ATOM 5055 N N . VAL A 1 637 ? 27.131 10.490 -19.012 1.00 62.09 637 VAL A N 1
ATOM 5056 C CA . VAL A 1 637 ? 26.252 11.453 -18.346 1.00 62.09 637 VAL A CA 1
ATOM 5057 C C . VAL A 1 637 ? 24.907 11.513 -19.070 1.00 62.09 637 VAL A C 1
ATOM 5059 O O . VAL A 1 637 ? 24.835 11.865 -20.247 1.00 62.09 637 VAL A O 1
ATOM 5062 N N . PHE A 1 638 ? 23.828 11.189 -18.355 1.00 58.34 638 PHE A N 1
ATOM 5063 C CA . PHE A 1 638 ? 22.458 11.252 -18.866 1.00 58.34 638 PHE A CA 1
ATOM 5064 C C . PHE A 1 638 ? 21.821 12.605 -18.545 1.00 58.34 638 PHE A C 1
ATOM 5066 O O . PHE A 1 638 ? 21.592 12.930 -17.375 1.00 58.34 638 PHE A O 1
ATOM 5073 N N . ILE A 1 639 ? 21.512 13.381 -19.587 1.00 53.94 639 ILE A N 1
ATOM 5074 C CA . ILE A 1 639 ? 20.760 14.641 -19.485 1.00 53.94 639 ILE A CA 1
ATOM 5075 C C . ILE A 1 639 ? 19.259 14.342 -19.392 1.00 53.94 639 ILE A C 1
ATOM 5077 O O . ILE A 1 639 ? 18.760 13.478 -20.115 1.00 53.94 639 ILE A O 1
ATOM 5081 N N . CYS A 1 640 ? 18.547 15.071 -18.524 1.00 47.59 640 CYS A N 1
ATOM 5082 C CA . CYS A 1 640 ? 17.111 14.908 -18.278 1.00 47.59 640 CYS A CA 1
ATOM 5083 C C . CYS A 1 640 ? 16.239 16.009 -18.854 1.00 47.59 640 CYS A C 1
ATOM 5085 O O . CYS A 1 640 ? 16.633 17.174 -18.688 1.00 47.59 640 CYS A O 1
#

pLDDT: mean 70.41, std 23.37, range [24.27, 97.44]

Organism: NCBI:txid119927

Foldseek 3Di:
DPPPPPLPLQLHPPVLDADPPNCCFFQALVLQQFDDPDPDSLLSSLLVVLVCCLVPPPVVQQVLKKKKFADDPPPDPDPVQNPARIKIKDSFAFDPDDDDDGDGPGDRDGDCVRMAMGGWHCPDDDFDDDDDDDDFDDDDDDPPDDDDPRVPDDPDPPLPLQGWDFTASHPPRGTATWGWAAYDPNGMTMIGGDDPPDDHRHPSGDDPVVSVVSVVVPRRDPVSVVVSSVVSLVVPRSNSLLVQLVVVVVLQCVQEPPQAFDCLLSVDHLSVDPLSCLSSDPDPDDDLLLVLLSSQQSSLCGRVVAFGDDSVVQRQFQWKFADFWTWGQCLLVDQLQDDDDSHRTHIDTGGPPDHAMEGEGEDPDKDFDDDDCVVDDDDWAFDPLDQAALQVQKDKDKDFPPDKAADDTPDPPDPDRNYIYTHMFTFIDGNRHTGITFSSSVLSVDADADDDDPDDLVQQSPPVLADRQETEQRDSVSLVPFRQAHYEDRRHPNSRVSSRSSRVCVVVVAAEHEYDQSGRSNVCSCPVPNPDDDDPPDDPDDPDDDDDDDDDDDDDDDDDDDDDDDDDDDDDDDDYDDDYDDDDDDDDDDDDDDDDDDDDDDDDDDDDDDDDDDDDDDDDDDDDPDDPDPPRRRYYYYHD

Secondary structure (DSSP, 8-state):
-------GGGTS-TTSSPSTTTTTTBHHHHHHHB--S-S-HHHHHHHHHHHHHHH-TTGGGGTT-EEEEPPPTT---STTGGG-SEEEEESS-----SSSS-PPP----SSSTT--EEEE-----PPPPP----------SSSS-----GGGS---TT-----EEEE-SSTTPPPEEEEEEEEETTTEEEEEE--TTS------B--HHHHHHHHHTT-B-HHHHHHHHHHHHHTT-HHHHHHHHHHHHHHHHTT-TT----GGGGGS-TTTSHHHHHHH---TT--HHHHHHHHHHHHHHHHHSS----TTTTTT--EEEETTEEEEEGGGGS-TTSPPPS-SEEEEE---S-SSEEEEE--SS--BPPP-TTT-PPP-PBP-S---BTTTTEEEEEEEEEEEEE---S-TT-SS-SEEEEEEEEEEEETTEEEEE--HHHHTTS--BPPP----HHHHH-GGGS-TTPEEE-SHHHHHSPPSSEEEE-BTT-HHHHHHHHHHHHHHT-EEEEPPSS--HHHHHHHTS-SS-------S----------------------------------------------------------------------------------------------EEEE--

Sequence (640 aa):
MFGIRRCPKFLANDENHPLPLFDLTEMKSLMDLVEFPTTDTTQRQIDFLRWWAHNYPNRSSLKGSIIQYRPTRGKTQEPSLKKAGFLCTSVFITSKQTGHKRRRIENFTFGNQGHRIWAANNEYKSLEQASTFDYLEAHDLNGTGTFLNGSSLRTVPGLREHGTVMLPPDQNMCEQKYEFVCGDESRAALYRPVKYDKPQLSRNTITLAGLLQLYKEGYVKVPRLIRRLRAQAALQSHFYGSLNALSSVEEIYNGLPGACIDLRITSQPAPESRWSTLLRGRESKTTPSSLITRAFTVVAFFETGEIQLEPRKLEGVLALSHKNSIFVASQMLEDPAKLSSKHLIRRLTGNIGRPGLALLIPPNNPRMQKYDFNKYVVEYEPFNGDLVDSFSATSLHLSLTGYELPVDVEPRDNRDSEAYFVETNVSVYDGGEWVGDVDIMRARRTWLRFRDCHHNAEQRKQRNHLPNNMQAVDSWRAFLDAPVGAGVLRAFGNPMARLAAATLAMQKRYNFHILGPDPCWKCVQHDVFPRQPSYIGSQRGLRGYFSSSEHASEEISDIDTGKEANEVANDCSDESGFDSSDEDDLEERPESLYSADIGDGPADDDAQELSPDLEPISETDEVPTNILGTGFAVDVVFIC